Protein 3QSL (pdb70)

CATH classification: 3.40.190.10 (+1 more: 3.40.190.10)

Structure (mmCIF, N/CA/C/O backbone):
data_3QSL
#
_entry.id   3QSL
#
_cell.length_a   60.913
_cell.length_b   65.026
_cell.length_c   160.689
_cell.angle_alpha   90.00
_cell.angle_beta   90.00
_cell.angle_gamma   90.00
#
_symmetry.space_group_name_H-M   'P 21 21 21'
#
loop_
_entity.id
_entity.type
_entity.pdbx_description
1 polymer 'Putative exported protein'
2 non-polymer 'CITRIC ACID'
3 water water
#
loop_
_atom_site.group_PDB
_atom_site.id
_atom_site.type_symbol
_atom_site.label_atom_id
_atom_site.label_alt_id
_atom_site.label_comp_id
_atom_site.label_asym_id
_atom_site.label_entity_id
_atom_site.label_seq_id
_atom_site.pdbx_PDB_ins_code
_atom_site.Cartn_x
_atom_site.Cartn_y
_atom_site.Cartn_z
_atom_site.occupancy
_atom_site.B_iso_or_equiv
_atom_site.auth_seq_id
_atom_site.auth_comp_id
_atom_site.auth_asym_id
_atom_site.auth_atom_id
_atom_site.pdbx_PDB_model_num
ATOM 1 N N . GLN A 1 28 ? 54.928 5.813 21.461 1.00 63.62 28 GLN A N 1
ATOM 2 C CA . GLN A 1 28 ? 53.575 6.237 20.955 1.00 63.36 28 GLN A CA 1
ATOM 3 C C . GLN A 1 28 ? 53.440 6.000 19.446 1.00 61.03 28 GLN A C 1
ATOM 4 O O . GLN A 1 28 ? 53.994 6.764 18.616 1.00 62.40 28 GLN A O 1
ATOM 10 N N . LYS A 1 29 ? 52.717 4.937 19.093 1.00 89.85 29 LYS A N 1
ATOM 11 C CA . LYS A 1 29 ? 52.542 4.556 17.703 1.00 86.02 29 LYS A CA 1
ATOM 12 C C . LYS A 1 29 ? 51.361 5.300 17.110 1.00 80.40 29 LYS A C 1
ATOM 13 O O . LYS A 1 29 ? 50.479 5.780 17.831 1.00 79.16 29 LYS A O 1
ATOM 19 N N . LEU A 1 30 ? 51.357 5.404 15.790 1.00 75.83 30 LEU A N 1
ATOM 20 C CA . LEU A 1 30 ? 50.342 6.169 15.095 1.00 70.67 30 LEU A CA 1
ATOM 21 C C . LEU A 1 30 ? 49.086 5.355 14.935 1.00 70.19 30 LEU A C 1
ATOM 22 O O . LEU A 1 30 ? 49.128 4.278 14.393 1.00 71.88 30 LEU A O 1
ATOM 27 N N . GLU A 1 31 ? 47.956 5.887 15.374 1.00 67.85 31 GLU A N 1
ATOM 28 C CA . GLU A 1 31 ? 46.693 5.127 15.306 1.00 68.35 31 GLU A CA 1
ATOM 29 C C . GLU A 1 31 ? 46.302 4.895 13.835 1.00 67.53 31 GLU A C 1
ATOM 30 O O . GLU A 1 31 ? 45.848 3.811 13.440 1.00 69.82 31 GLU A O 1
ATOM 36 N N . LYS A 1 32 ? 46.519 5.937 13.050 1.00 64.44 32 LYS A N 1
ATOM 37 C CA . LYS A 1 32 ? 46.186 5.998 11.647 1.00 63.48 32 LYS A CA 1
ATOM 38 C C . LYS A 1 32 ? 47.409 6.552 10.896 1.00 61.51 32 LYS A C 1
ATOM 39 O O . LYS A 1 32 ? 47.662 7.761 10.933 1.00 59.75 32 LYS A O 1
ATOM 45 N N . ALA A 1 33 ? 48.185 5.675 10.264 1.00 61.67 33 ALA A N 1
ATOM 46 C CA . ALA A 1 33 ? 49.305 6.124 9.420 1.00 60.13 33 ALA A CA 1
ATOM 47 C C . ALA A 1 33 ? 48.842 6.796 8.102 1.00 57.40 33 ALA A C 1
ATOM 48 O O . ALA A 1 33 ? 49.464 7.752 7.657 1.00 56.18 33 ALA A O 1
ATOM 50 N N . LYS A 1 34 ? 47.783 6.282 7.474 1.00 56.29 34 LYS A N 1
ATOM 51 C CA . LYS A 1 34 ? 47.299 6.815 6.194 1.00 54.05 34 LYS A CA 1
ATOM 52 C C . LYS A 1 34 ? 46.288 7.920 6.503 1.00 50.01 34 LYS A C 1
ATOM 53 O O . LYS A 1 34 ? 45.212 7.646 7.035 1.00 50.80 34 LYS A O 1
ATOM 59 N N . VAL A 1 35 ? 46.653 9.145 6.199 1.00 45.24 35 VAL A N 1
ATOM 60 C CA . VAL A 1 35 ? 45.778 10.286 6.375 1.00 42.11 35 VAL A CA 1
ATOM 61 C C . VAL A 1 35 ? 45.501 10.959 5.042 1.00 41.71 35 VAL A C 1
ATOM 62 O O . VAL A 1 35 ? 46.413 11.178 4.225 1.00 41.69 35 VAL A O 1
ATOM 66 N N . GLN A 1 36 ? 44.245 11.337 4.848 1.00 40.45 36 GLN A N 1
ATOM 67 C CA . GLN A 1 36 ? 43.844 12.069 3.690 1.00 39.88 36 GLN A CA 1
ATOM 68 C C . GLN A 1 36 ? 43.449 13.508 4.103 1.00 37.11 36 GLN A C 1
ATOM 69 O O . GLN A 1 36 ? 42.532 13.724 4.910 1.00 36.66 36 GLN A O 1
ATOM 75 N N . ILE A 1 37 ? 44.181 14.472 3.554 1.00 34.99 37 ILE A N 1
ATOM 76 C CA . ILE A 1 37 ? 43.933 15.887 3.727 1.00 32.95 37 ILE A CA 1
ATOM 77 C C . ILE A 1 37 ? 43.225 16.506 2.495 1.00 32.49 37 ILE A C 1
ATOM 78 O O . ILE A 1 37 ? 43.579 16.211 1.341 1.00 33.01 37 ILE A O 1
ATOM 83 N N . ALA A 1 38 ? 42.248 17.376 2.762 1.00 31.82 38 ALA A N 1
ATOM 84 C CA . ALA A 1 38 ? 41.523 18.119 1.756 1.00 31.68 38 ALA A CA 1
ATOM 85 C C . ALA A 1 38 ? 41.861 19.612 1.917 1.00 31.10 38 ALA A C 1
ATOM 86 O O . ALA A 1 38 ? 41.752 20.167 2.998 1.00 30.48 38 ALA A O 1
ATOM 88 N N . VAL A 1 39 ? 42.270 20.257 0.838 1.00 31.19 39 VAL A N 1
ATOM 89 C CA . VAL A 1 39 ? 42.619 21.666 0.904 1.00 30.99 39 VAL A CA 1
ATOM 90 C C . VAL A 1 39 ? 41.872 22.396 -0.193 1.00 31.64 39 VAL A C 1
ATOM 91 O O . VAL A 1 39 ? 41.741 21.937 -1.320 1.00 33.28 39 VAL A O 1
ATOM 95 N N . GLY A 1 40 ? 41.362 23.547 0.137 1.00 33.04 40 GLY A N 1
ATOM 96 C CA . GLY A 1 40 ? 40.669 24.359 -0.874 1.00 34.07 40 GLY A CA 1
ATOM 97 C C . GLY A 1 40 ? 41.606 25.417 -1.415 1.00 34.41 40 GLY A C 1
ATOM 98 O O . GLY A 1 40 ? 41.487 26.591 -1.015 1.00 34.83 40 GLY A O 1
ATOM 99 N N . GLY A 1 41 ? 42.571 25.034 -2.277 1.00 34.12 41 GLY A N 1
ATOM 100 C CA . GLY A 1 41 ? 43.494 26.031 -2.833 1.00 33.41 41 GLY A CA 1
ATOM 101 C C . GLY A 1 41 ? 44.945 25.750 -2.589 1.00 33.34 41 GLY A C 1
ATOM 102 O O . GLY A 1 41 ? 45.740 26.650 -2.293 1.00 32.95 41 GLY A O 1
ATOM 103 N N . LYS A 1 42 ? 45.337 24.515 -2.808 1.00 33.32 42 LYS A N 1
ATOM 104 C CA . LYS A 1 42 ? 46.701 24.086 -2.487 1.00 32.58 42 LYS A CA 1
ATOM 105 C C . LYS A 1 42 ? 47.823 24.993 -3.032 1.00 32.47 42 LYS A C 1
ATOM 106 O O . LYS A 1 42 ? 48.812 25.155 -2.361 1.00 31.95 42 LYS A O 1
ATOM 112 N N . PRO A 1 43 ? 47.674 25.543 -4.260 1.00 33.05 43 PRO A N 1
ATOM 113 C CA . PRO A 1 43 ? 48.759 26.411 -4.823 1.00 32.99 43 PRO A CA 1
ATOM 114 C C . PRO A 1 43 ? 48.934 27.750 -4.184 1.00 33.62 43 PRO A C 1
ATOM 115 O O . PRO A 1 43 ? 49.976 28.393 -4.429 1.00 35.29 43 PRO A O 1
ATOM 119 N N . LEU A 1 44 ? 47.956 28.208 -3.397 1.00 33.29 44 LEU A N 1
ATOM 120 C CA . LEU A 1 44 ? 48.052 29.538 -2.803 1.00 33.24 44 LEU A CA 1
ATOM 121 C C . LEU A 1 44 ? 49.035 29.647 -1.658 1.00 33.19 44 LEU A C 1
ATOM 122 O O . LEU A 1 44 ? 49.268 28.656 -0.912 1.00 32.73 44 LEU A O 1
ATOM 127 N N . ILE A 1 45 ? 49.606 30.852 -1.498 1.00 33.73 45 ILE A N 1
ATOM 128 C CA . ILE A 1 45 ? 50.613 31.050 -0.470 1.00 34.03 45 ILE A CA 1
ATOM 129 C C . ILE A 1 45 ? 50.009 30.828 0.899 1.00 32.97 45 ILE A C 1
ATOM 130 O O . ILE A 1 45 ? 50.694 30.392 1.822 1.00 32.63 45 ILE A O 1
ATOM 135 N N . TYR A 1 46 ? 48.710 31.063 0.998 1.00 32.21 46 TYR A N 1
ATOM 136 C CA . TYR A 1 46 ? 47.912 30.727 2.181 1.00 31.72 46 TYR A CA 1
ATOM 137 C C . TYR A 1 46 ? 48.172 29.309 2.751 1.00 30.96 46 TYR A C 1
ATOM 138 O O . TYR A 1 46 ? 48.168 29.126 3.964 1.00 31.44 46 TYR A O 1
ATOM 147 N N . TYR A 1 47 ? 48.440 28.349 1.879 1.00 30.36 47 TYR A N 1
ATOM 148 C CA . TYR A 1 47 ? 48.722 26.995 2.278 1.00 29.51 47 TYR A CA 1
ATOM 149 C C . TYR A 1 47 ? 50.149 26.534 2.046 1.00 29.87 47 TYR A C 1
ATOM 150 O O . TYR A 1 47 ? 50.411 25.320 1.969 1.00 32.60 47 TYR A O 1
ATOM 159 N N . LEU A 1 48 ? 51.093 27.464 1.965 1.00 29.88 48 LEU A N 1
ATOM 160 C CA . LEU A 1 48 ? 52.469 27.119 1.690 1.00 30.38 48 LEU A CA 1
ATOM 161 C C . LEU A 1 48 ? 52.979 26.096 2.685 1.00 30.47 48 LEU A C 1
ATOM 162 O O . LEU A 1 48 ? 53.587 25.123 2.271 1.00 31.03 48 LEU A O 1
ATOM 167 N N . PRO A 1 49 ? 52.702 26.280 3.985 1.00 30.81 49 PRO A N 1
ATOM 168 C CA . PRO A 1 49 ? 53.200 25.271 4.940 1.00 31.21 49 PRO A CA 1
ATOM 169 C C . PRO A 1 49 ? 52.820 23.822 4.607 1.00 31.00 49 PRO A C 1
ATOM 170 O O . PRO A 1 49 ? 53.644 22.910 4.721 1.00 30.06 49 PRO A O 1
ATOM 174 N N . LEU A 1 50 ? 51.596 23.630 4.130 1.00 30.96 50 LEU A N 1
ATOM 175 C CA . LEU A 1 50 ? 51.130 22.301 3.735 1.00 31.14 50 LEU A CA 1
ATOM 176 C C . LEU A 1 50 ? 51.982 21.637 2.639 1.00 31.11 50 LEU A C 1
ATOM 177 O O . LEU A 1 50 ? 52.357 20.445 2.733 1.00 31.16 50 LEU A O 1
ATOM 182 N N . THR A 1 51 ? 52.265 22.406 1.601 1.00 31.72 51 THR A N 1
ATOM 183 C CA . THR A 1 51 ? 53.088 21.983 0.468 1.00 32.70 51 THR A CA 1
ATOM 184 C C . THR A 1 51 ? 54.539 21.806 0.894 1.00 33.27 51 THR A C 1
ATOM 185 O O . THR A 1 51 ? 55.152 20.790 0.533 1.00 32.90 51 THR A O 1
ATOM 189 N N . ILE A 1 52 ? 55.077 22.761 1.667 1.00 32.58 52 ILE A N 1
ATOM 190 C CA . ILE A 1 52 ? 56.419 22.613 2.184 1.00 33.53 52 ILE A CA 1
ATOM 191 C C . ILE A 1 52 ? 56.544 21.365 3.028 1.00 34.59 52 ILE A C 1
ATOM 192 O O . ILE A 1 52 ? 57.526 20.621 2.858 1.00 36.47 52 ILE A O 1
ATOM 197 N N . ALA A 1 53 ? 55.554 21.085 3.893 1.00 34.44 53 ALA A N 1
ATOM 198 C CA . ALA A 1 53 ? 55.593 19.833 4.673 1.00 35.44 53 ALA A CA 1
ATOM 199 C C . ALA A 1 53 ? 55.621 18.588 3.771 1.00 36.66 53 ALA A C 1
ATOM 200 O O . ALA A 1 53 ? 56.318 17.576 4.082 1.00 39.38 53 ALA A O 1
ATOM 202 N N . GLU A 1 54 ? 54.855 18.609 2.682 1.00 35.66 54 GLU A N 1
ATOM 203 C CA . GLU A 1 54 ? 54.865 17.471 1.764 1.00 37.58 54 GLU A CA 1
ATOM 204 C C . GLU A 1 54 ? 56.192 17.333 1.009 1.00 38.42 54 GLU A C 1
ATOM 205 O O . GLU A 1 54 ? 56.797 16.258 1.053 1.00 39.80 54 GLU A O 1
ATOM 211 N N . VAL A 1 55 ? 56.666 18.406 0.356 1.00 37.05 55 VAL A N 1
ATOM 212 C CA . VAL A 1 55 ? 57.841 18.274 -0.521 1.00 38.23 55 VAL A CA 1
ATOM 213 C C . VAL A 1 55 ? 59.164 18.068 0.225 1.00 39.23 55 VAL A C 1
ATOM 214 O O . VAL A 1 55 ? 60.077 17.429 -0.303 1.00 40.11 55 VAL A O 1
ATOM 218 N N . LYS A 1 56 ? 59.250 18.562 1.457 1.00 38.36 56 LYS A N 1
ATOM 219 C CA . LYS A 1 56 ? 60.410 18.332 2.289 1.00 40.56 56 LYS A CA 1
ATOM 220 C C . LYS A 1 56 ? 60.398 17.015 3.031 1.00 41.19 56 LYS A C 1
ATOM 221 O O . LYS A 1 56 ? 61.357 16.718 3.687 1.00 42.74 56 LYS A O 1
ATOM 227 N N . GLY A 1 57 ? 59.330 16.235 2.905 1.00 41.07 57 GLY A N 1
ATOM 228 C CA . GLY A 1 57 ? 59.208 14.922 3.552 1.00 42.15 57 GLY A CA 1
ATOM 229 C C . GLY A 1 57 ? 58.939 14.959 5.052 1.00 41.39 57 GLY A C 1
ATOM 230 O O . GLY A 1 57 ? 59.185 13.951 5.761 1.00 43.26 57 GLY A O 1
ATOM 231 N N . PHE A 1 58 ? 58.460 16.097 5.547 1.00 38.30 58 PHE A N 1
ATOM 232 C CA . PHE A 1 58 ? 58.168 16.246 6.972 1.00 37.37 58 PHE A CA 1
ATOM 233 C C . PHE A 1 58 ? 57.061 15.334 7.491 1.00 37.06 58 PHE A C 1
ATOM 234 O O . PHE A 1 58 ? 57.148 14.882 8.646 1.00 38.40 58 PHE A O 1
ATOM 242 N N . PHE A 1 59 ? 56.052 15.034 6.667 1.00 35.46 59 PHE A N 1
ATOM 243 C CA . PHE A 1 59 ? 55.056 13.999 7.035 1.00 35.59 59 PHE A CA 1
ATOM 244 C C . PHE A 1 59 ? 55.672 12.599 7.042 1.00 38.94 59 PHE A C 1
ATOM 245 O O . PHE A 1 59 ? 55.355 11.807 7.916 1.00 39.85 59 PHE A O 1
ATOM 253 N N . LYS A 1 60 ? 56.494 12.291 6.042 1.00 39.54 60 LYS A N 1
ATOM 254 C CA . LYS A 1 60 ? 57.135 10.987 5.961 1.00 44.21 60 LYS A CA 1
ATOM 255 C C . LYS A 1 60 ? 58.056 10.798 7.157 1.00 45.34 60 LYS A C 1
ATOM 256 O O . LYS A 1 60 ? 58.031 9.760 7.760 1.00 48.83 60 LYS A O 1
ATOM 262 N N . ASP A 1 61 ? 58.833 11.803 7.521 1.00 45.58 61 ASP A N 1
ATOM 263 C CA . ASP A 1 61 ? 59.604 11.770 8.764 1.00 47.44 61 ASP A CA 1
ATOM 264 C C . ASP A 1 61 ? 58.789 11.359 9.998 1.00 47.15 61 ASP A C 1
ATOM 265 O O . ASP A 1 61 ? 59.336 10.743 10.905 1.00 48.53 61 ASP A O 1
ATOM 270 N N . GLU A 1 62 ? 57.501 11.683 10.058 1.00 44.22 62 GLU A N 1
ATOM 271 C CA . GLU A 1 62 ? 56.695 11.286 11.228 1.00 45.08 62 GLU A CA 1
ATOM 272 C C . GLU A 1 62 ? 56.046 9.907 11.033 1.00 46.85 62 GLU A C 1
ATOM 273 O O . GLU A 1 62 ? 55.244 9.465 11.879 1.00 47.94 62 GLU A O 1
ATOM 279 N N . GLY A 1 63 ? 56.375 9.241 9.924 1.00 48.18 63 GLY A N 1
ATOM 280 C CA . GLY A 1 63 ? 55.819 7.927 9.613 1.00 50.07 63 GLY A CA 1
ATOM 281 C C . GLY A 1 63 ? 54.411 8.021 9.062 1.00 49.22 63 GLY A C 1
ATOM 282 O O . GLY A 1 63 ? 53.670 7.039 9.040 1.00 50.40 63 GLY A O 1
ATOM 283 N N . LEU A 1 64 ? 54.024 9.210 8.629 1.00 46.55 64 LEU A N 1
ATOM 284 C CA . LEU A 1 64 ? 52.744 9.372 7.966 1.00 46.57 64 LEU A CA 1
ATOM 285 C C . LEU A 1 64 ? 52.829 9.082 6.474 1.00 47.23 64 LEU A C 1
ATOM 286 O O . LEU A 1 64 ? 53.851 9.339 5.854 1.00 47.93 64 LEU A O 1
ATOM 291 N N . ASP A 1 65 ? 51.707 8.589 5.931 1.00 47.92 65 ASP A N 1
ATOM 292 C CA . ASP A 1 65 ? 51.429 8.465 4.490 1.00 48.07 65 ASP A CA 1
ATOM 293 C C . ASP A 1 65 ? 50.259 9.421 4.222 1.00 45.69 65 ASP A C 1
ATOM 294 O O . ASP A 1 65 ? 49.087 9.071 4.351 1.00 44.82 65 ASP A O 1
ATOM 299 N N . VAL A 1 66 ? 50.589 10.668 3.910 1.00 43.53 66 VAL A N 1
ATOM 300 C CA . VAL A 1 66 ? 49.585 11.698 3.726 1.00 41.60 66 VAL A CA 1
ATOM 301 C C . VAL A 1 66 ? 49.232 11.879 2.251 1.00 41.56 66 VAL A C 1
ATOM 302 O O . VAL A 1 66 ? 50.130 12.099 1.438 1.00 42.02 66 VAL A O 1
ATOM 306 N N . SER A 1 67 ? 47.950 11.793 1.905 1.00 40.60 67 SER A N 1
ATOM 307 C CA . SER A 1 67 ? 47.455 12.204 0.581 1.00 40.48 67 SER A CA 1
ATOM 308 C C . SER A 1 67 ? 46.768 13.551 0.703 1.00 38.11 67 SER A C 1
ATOM 309 O O . SER A 1 67 ? 46.063 13.802 1.662 1.00 37.50 67 SER A O 1
ATOM 312 N N . ILE A 1 68 ? 46.960 14.410 -0.285 1.00 36.10 68 ILE A N 1
ATOM 313 C CA . ILE A 1 68 ? 46.363 15.692 -0.284 1.00 34.86 68 ILE A CA 1
ATOM 314 C C . ILE A 1 68 ? 45.504 15.742 -1.533 1.00 34.87 68 ILE A C 1
ATOM 315 O O . ILE A 1 68 ? 46.000 15.509 -2.636 1.00 34.43 68 ILE A O 1
ATOM 320 N N . ALA A 1 69 ? 44.232 16.066 -1.356 1.00 33.95 69 ALA A N 1
ATOM 321 C CA . ALA A 1 69 ? 43.292 16.257 -2.464 1.00 35.40 69 ALA A CA 1
ATOM 322 C C . ALA A 1 69 ? 42.998 17.748 -2.500 1.00 33.83 69 ALA A C 1
ATOM 323 O O . ALA A 1 69 ? 42.705 18.308 -1.462 1.00 33.79 69 ALA A O 1
ATOM 325 N N . ASP A 1 70 ? 43.099 18.384 -3.665 1.00 35.02 70 ASP A N 1
ATOM 326 C CA . ASP A 1 70 ? 42.868 19.835 -3.794 1.00 34.75 70 ASP A CA 1
ATOM 327 C C . ASP A 1 70 ? 41.453 20.066 -4.308 1.00 36.11 70 ASP A C 1
ATOM 328 O O . ASP A 1 70 ? 40.926 19.251 -5.024 1.00 38.13 70 ASP A O 1
ATOM 333 N N . PHE A 1 71 ? 40.883 21.203 -3.955 1.00 36.34 71 PHE A N 1
ATOM 334 C CA . PHE A 1 71 ? 39.527 21.603 -4.319 1.00 37.20 71 PHE A CA 1
ATOM 335 C C . PHE A 1 71 ? 39.548 23.082 -4.638 1.00 37.33 71 PHE A C 1
ATOM 336 O O . PHE A 1 71 ? 40.511 23.757 -4.330 1.00 36.46 71 PHE A O 1
ATOM 344 N N . ALA A 1 72 ? 38.489 23.575 -5.268 1.00 39.14 72 ALA A N 1
ATOM 345 C CA . ALA A 1 72 ? 38.448 24.938 -5.770 1.00 38.94 72 ALA A CA 1
ATOM 346 C C . ALA A 1 72 ? 38.478 25.957 -4.646 1.00 37.79 72 ALA A C 1
ATOM 347 O O . ALA A 1 72 ? 39.016 27.043 -4.804 1.00 38.69 72 ALA A O 1
ATOM 349 N N . GLY A 1 73 ? 37.921 25.607 -3.505 1.00 36.92 73 GLY A N 1
ATOM 350 C CA . GLY A 1 73 ? 37.959 26.479 -2.335 1.00 35.03 73 GLY A CA 1
ATOM 351 C C . GLY A 1 73 ? 37.683 25.695 -1.087 1.00 33.29 73 GLY A C 1
ATOM 352 O O . GLY A 1 73 ? 37.292 24.522 -1.147 1.00 33.41 73 GLY A O 1
ATOM 353 N N . GLY A 1 74 ? 37.857 26.347 0.051 1.00 32.51 74 GLY A N 1
ATOM 354 C CA . GLY A 1 74 ? 37.740 25.700 1.349 1.00 31.64 74 GLY A CA 1
ATOM 355 C C . GLY A 1 74 ? 36.391 25.076 1.691 1.00 33.58 74 GLY A C 1
ATOM 356 O O . GLY A 1 74 ? 36.352 24.046 2.380 1.00 31.53 74 GLY A O 1
ATOM 357 N N . SER A 1 75 ? 35.291 25.666 1.202 1.00 35.02 75 SER A N 1
ATOM 358 C CA . SER A 1 75 ? 33.957 25.050 1.374 1.00 37.06 75 SER A CA 1
ATOM 359 C C . SER A 1 75 ? 33.880 23.670 0.734 1.00 38.11 75 SER A C 1
ATOM 360 O O . SER A 1 75 ? 33.255 22.762 1.281 1.00 39.98 75 SER A O 1
ATOM 363 N N . LYS A 1 76 ? 34.547 23.472 -0.398 1.00 38.27 76 LYS A N 1
ATOM 364 C CA . LYS A 1 76 ? 34.520 22.150 -1.039 1.00 39.50 76 LYS A CA 1
ATOM 365 C C . LYS A 1 76 ? 35.412 21.164 -0.300 1.00 36.56 76 LYS A C 1
ATOM 366 O O . LYS A 1 76 ? 35.088 19.996 -0.186 1.00 37.74 76 LYS A O 1
ATOM 372 N N . ALA A 1 77 ? 36.538 21.647 0.184 1.00 33.92 77 ALA A N 1
ATOM 373 C CA . ALA A 1 77 ? 37.493 20.846 0.924 1.00 32.08 77 ALA A CA 1
ATOM 374 C C . ALA A 1 77 ? 36.870 20.400 2.256 1.00 32.16 77 ALA A C 1
ATOM 375 O O . ALA A 1 77 ? 36.951 19.199 2.634 1.00 31.95 77 ALA A O 1
ATOM 377 N N . LEU A 1 78 ? 36.125 21.293 2.908 1.00 31.48 78 LEU A N 1
ATOM 378 C CA . LEU A 1 78 ? 35.383 20.903 4.104 1.00 32.12 78 LEU A CA 1
ATOM 379 C C . LEU A 1 78 ? 34.338 19.836 3.764 1.00 33.21 78 LEU A C 1
ATOM 380 O O . LEU A 1 78 ? 34.220 18.853 4.468 1.00 34.04 78 LEU A O 1
ATOM 385 N N . GLN A 1 79 ? 33.607 19.989 2.669 1.00 34.78 79 GLN A N 1
ATOM 386 C CA . GLN A 1 79 ? 32.592 18.966 2.300 1.00 35.84 79 GLN A CA 1
ATOM 387 C C . GLN A 1 79 ? 33.200 17.586 1.998 1.00 36.12 79 GLN A C 1
ATOM 388 O O . GLN A 1 79 ? 32.535 16.535 2.179 1.00 37.72 79 GLN A O 1
ATOM 394 N N . ALA A 1 80 ? 34.449 17.561 1.550 1.00 34.22 80 ALA A N 1
ATOM 395 C CA . ALA A 1 80 ? 35.166 16.284 1.356 1.00 35.14 80 ALA A CA 1
ATOM 396 C C . ALA A 1 80 ? 35.316 15.534 2.678 1.00 35.02 80 ALA A C 1
ATOM 397 O O . ALA A 1 80 ? 35.060 14.325 2.714 1.00 36.50 80 ALA A O 1
ATOM 399 N N . VAL A 1 81 ? 35.646 16.234 3.757 1.00 33.85 81 VAL A N 1
ATOM 400 C CA . VAL A 1 81 ? 35.696 15.612 5.095 1.00 34.56 81 VAL A CA 1
ATOM 401 C C . VAL A 1 81 ? 34.330 15.205 5.641 1.00 37.39 81 VAL A C 1
ATOM 402 O O . VAL A 1 81 ? 34.157 14.084 6.097 1.00 37.50 81 VAL A O 1
ATOM 406 N N . VAL A 1 82 ? 33.367 16.122 5.593 1.00 38.03 82 VAL A N 1
ATOM 407 C CA . VAL A 1 82 ? 31.975 15.806 5.958 1.00 39.06 82 VAL A CA 1
ATOM 408 C C . VAL A 1 82 ? 31.471 14.616 5.176 1.00 41.02 82 VAL A C 1
ATOM 409 O O . VAL A 1 82 ? 30.841 13.741 5.704 1.00 43.89 82 VAL A O 1
ATOM 413 N N . GLY A 1 83 ? 31.735 14.597 3.890 1.00 42.20 83 GLY A N 1
ATOM 414 C CA . GLY A 1 83 ? 31.351 13.490 3.056 1.00 44.05 83 GLY A CA 1
ATOM 415 C C . GLY A 1 83 ? 32.118 12.190 3.267 1.00 45.06 83 GLY A C 1
ATOM 416 O O . GLY A 1 83 ? 31.750 11.142 2.701 1.00 45.27 83 GLY A O 1
ATOM 417 N N . GLY A 1 84 ? 33.175 12.231 4.071 1.00 43.13 84 GLY A N 1
ATOM 418 C CA . GLY A 1 84 ? 33.931 11.017 4.403 1.00 44.84 84 GLY A CA 1
ATOM 419 C C . GLY A 1 84 ? 35.058 10.672 3.429 1.00 45.13 84 GLY A C 1
ATOM 420 O O . GLY A 1 84 ? 35.690 9.652 3.580 1.00 45.98 84 GLY A O 1
ATOM 421 N N . SER A 1 85 ? 35.295 11.513 2.431 1.00 45.49 85 SER A N 1
ATOM 422 C CA . SER A 1 85 ? 36.337 11.272 1.442 1.00 47.33 85 SER A CA 1
ATOM 423 C C . SER A 1 85 ? 37.711 11.669 1.944 1.00 45.32 85 SER A C 1
ATOM 424 O O . SER A 1 85 ? 38.711 11.172 1.428 1.00 46.60 85 SER A O 1
ATOM 427 N N . ALA A 1 86 ? 37.771 12.588 2.906 1.00 43.23 86 ALA A N 1
ATOM 428 C CA . ALA A 1 86 ? 39.045 12.991 3.502 1.00 40.37 86 ALA A CA 1
ATOM 429 C C . ALA A 1 86 ? 38.881 13.007 5.030 1.00 39.10 86 ALA A C 1
ATOM 430 O O . ALA A 1 86 ? 37.753 13.078 5.528 1.00 38.79 86 ALA A O 1
ATOM 432 N N . ASP A 1 87 ? 39.999 12.949 5.752 1.00 36.83 87 ASP A N 1
ATOM 433 C CA . ASP A 1 87 ? 40.011 12.870 7.222 1.00 36.48 87 ASP A CA 1
ATOM 434 C C . ASP A 1 87 ? 40.177 14.211 7.930 1.00 34.60 87 ASP A C 1
ATOM 435 O O . ASP A 1 87 ? 39.568 14.431 8.968 1.00 34.47 87 ASP A O 1
ATOM 440 N N . VAL A 1 88 ? 41.014 15.068 7.371 1.00 32.34 88 VAL A N 1
ATOM 441 C CA . VAL A 1 88 ? 41.429 16.339 7.984 1.00 31.03 88 VAL A CA 1
ATOM 442 C C . VAL A 1 88 ? 41.279 17.445 6.950 1.00 30.86 88 VAL A C 1
ATOM 443 O O . VAL A 1 88 ? 41.518 17.222 5.758 1.00 30.69 88 VAL A O 1
ATOM 447 N N . VAL A 1 89 ? 40.934 18.656 7.384 1.00 31.12 89 VAL A N 1
ATOM 448 C CA . VAL A 1 89 ? 40.870 19.793 6.477 1.00 30.20 89 VAL A CA 1
ATOM 449 C C . VAL A 1 89 ? 42.074 20.738 6.670 1.00 30.17 89 VAL A C 1
ATOM 450 O O . VAL A 1 89 ? 42.424 21.065 7.819 1.00 30.17 89 VAL A O 1
ATOM 454 N N . SER A 1 90 ? 42.698 21.140 5.556 1.00 28.44 90 SER A N 1
ATOM 455 C CA . SER A 1 90 ? 43.650 22.249 5.524 1.00 27.77 90 SER A CA 1
ATOM 456 C C . SER A 1 90 ? 42.807 23.396 5.026 1.00 28.06 90 SER A C 1
ATOM 457 O O . SER A 1 90 ? 42.524 23.487 3.817 1.00 28.58 90 SER A O 1
ATOM 460 N N . GLY A 1 91 ? 42.360 24.219 5.955 1.00 27.40 91 GLY A N 1
ATOM 461 C CA . GLY A 1 91 ? 41.471 25.341 5.622 1.00 29.74 91 GLY A CA 1
ATOM 462 C C . GLY A 1 91 ? 41.435 26.387 6.730 1.00 29.90 91 GLY A C 1
ATOM 463 O O . GLY A 1 91 ? 42.154 26.247 7.755 1.00 31.40 91 GLY A O 1
ATOM 464 N N . ALA A 1 92 ? 40.574 27.388 6.521 1.00 30.85 92 ALA A N 1
ATOM 465 C CA . ALA A 1 92 ? 40.406 28.548 7.401 1.00 31.01 92 ALA A CA 1
ATOM 466 C C . ALA A 1 92 ? 39.839 28.228 8.757 1.00 31.14 92 ALA A C 1
ATOM 467 O O . ALA A 1 92 ? 38.811 27.601 8.900 1.00 33.19 92 ALA A O 1
ATOM 469 N N . PHE A 1 93 ? 40.588 28.618 9.764 1.00 31.58 93 PHE A N 1
ATOM 470 C CA . PHE A 1 93 ? 40.206 28.527 11.153 1.00 32.06 93 PHE A CA 1
ATOM 471 C C . PHE A 1 93 ? 38.756 28.930 11.449 1.00 32.08 93 PHE A C 1
ATOM 472 O O . PHE A 1 93 ? 38.077 28.272 12.241 1.00 33.72 93 PHE A O 1
ATOM 480 N N . GLU A 1 94 ? 38.217 29.941 10.791 1.00 33.75 94 GLU A N 1
ATOM 481 C CA . GLU A 1 94 ? 36.888 30.424 11.239 1.00 34.81 94 GLU A CA 1
ATOM 482 C C . GLU A 1 94 ? 35.845 29.369 11.000 1.00 34.68 94 GLU A C 1
ATOM 483 O O . GLU A 1 94 ? 34.796 29.461 11.598 1.00 33.89 94 GLU A O 1
ATOM 489 N N . HIS A 1 95 ? 36.125 28.368 10.149 1.00 35.52 95 HIS A N 1
ATOM 490 C CA . HIS A 1 95 ? 35.124 27.334 9.865 1.00 36.44 95 HIS A CA 1
ATOM 491 C C . HIS A 1 95 ? 34.794 26.504 11.112 1.00 37.15 95 HIS A C 1
ATOM 492 O O . HIS A 1 95 ? 33.692 25.911 11.195 1.00 39.11 95 HIS A O 1
ATOM 499 N N . THR A 1 96 ? 35.747 26.361 12.045 1.00 35.94 96 THR A N 1
ATOM 500 C CA . THR A 1 96 ? 35.465 25.557 13.236 1.00 35.23 96 THR A CA 1
ATOM 501 C C . THR A 1 96 ? 34.287 26.173 14.013 1.00 36.03 96 THR A C 1
ATOM 502 O O . THR A 1 96 ? 33.410 25.460 14.516 1.00 36.15 96 THR A O 1
ATOM 506 N N . LEU A 1 97 ? 34.268 27.502 14.076 1.00 35.07 97 LEU A N 1
ATOM 507 C CA . LEU A 1 97 ? 33.266 28.236 14.864 1.00 36.74 97 LEU A CA 1
ATOM 508 C C . LEU A 1 97 ? 31.947 28.215 14.158 1.00 38.85 97 LEU A C 1
ATOM 509 O O . LEU A 1 97 ? 30.901 27.950 14.769 1.00 38.78 97 LEU A O 1
ATOM 514 N N . SER A 1 98 ? 32.014 28.407 12.844 1.00 39.12 98 SER A N 1
ATOM 515 C CA . SER A 1 98 ? 30.807 28.371 12.018 1.00 40.87 98 SER A CA 1
ATOM 516 C C . SER A 1 98 ? 30.146 26.989 12.084 1.00 40.89 98 SER A C 1
ATOM 517 O O . SER A 1 98 ? 28.946 26.884 12.158 1.00 42.42 98 SER A O 1
ATOM 520 N N . LEU A 1 99 ? 30.937 25.933 12.078 1.00 39.45 99 LEU A N 1
ATOM 521 C CA . LEU A 1 99 ? 30.420 24.576 12.242 1.00 40.35 99 LEU A CA 1
ATOM 522 C C . LEU A 1 99 ? 29.791 24.341 13.611 1.00 42.00 99 LEU A C 1
ATOM 523 O O . LEU A 1 99 ? 28.763 23.686 13.742 1.00 44.16 99 LEU A O 1
ATOM 528 N N . GLN A 1 100 ? 30.449 24.819 14.663 1.00 42.12 100 GLN A N 1
ATOM 529 C CA . GLN A 1 100 ? 29.971 24.585 16.007 1.00 41.59 100 GLN A CA 1
ATOM 530 C C . GLN A 1 100 ? 28.640 25.284 16.203 1.00 43.65 100 GLN A C 1
ATOM 531 O O . GLN A 1 100 ? 27.766 24.753 16.907 1.00 43.89 100 GLN A O 1
ATOM 537 N N . ALA A 1 101 ? 28.455 26.443 15.569 1.00 43.95 101 ALA A N 1
ATOM 538 C CA . ALA A 1 101 ? 27.134 27.081 15.571 1.00 46.67 101 ALA A CA 1
ATOM 539 C C . ALA A 1 101 ? 26.040 26.129 15.044 1.00 48.63 101 ALA A C 1
ATOM 540 O O . ALA A 1 101 ? 24.899 26.185 15.506 1.00 50.35 101 ALA A O 1
ATOM 542 N N . LYS A 1 102 ? 26.379 25.264 14.093 1.00 48.40 102 LYS A N 1
ATOM 543 C CA . LYS A 1 102 ? 25.400 24.322 13.547 1.00 51.05 102 LYS A CA 1
ATOM 544 C C . LYS A 1 102 ? 25.420 23.020 14.344 1.00 52.28 102 LYS A C 1
ATOM 545 O O . LYS A 1 102 ? 24.700 22.085 14.015 1.00 54.77 102 LYS A O 1
ATOM 547 N N . GLY A 1 103 ? 26.194 22.969 15.425 1.00 51.25 103 GLY A N 1
ATOM 548 C CA . GLY A 1 103 ? 26.223 21.783 16.293 1.00 51.88 103 GLY A CA 1
ATOM 549 C C . GLY A 1 103 ? 27.264 20.735 15.922 1.00 50.67 103 GLY A C 1
ATOM 550 O O . GLY A 1 103 ? 27.240 19.606 16.429 1.00 51.70 103 GLY A O 1
ATOM 551 N N . GLN A 1 104 ? 28.167 21.089 15.022 1.00 48.34 104 GLN A N 1
ATOM 552 C CA . GLN A 1 104 ? 29.202 20.171 14.580 1.00 47.34 104 GLN A CA 1
ATOM 553 C C . GLN A 1 104 ? 30.517 20.563 15.210 1.00 44.77 104 GLN A C 1
ATOM 554 O O . GLN A 1 104 ? 30.985 21.696 15.063 1.00 42.40 104 GLN A O 1
ATOM 560 N N . PHE A 1 105 ? 31.131 19.625 15.899 1.00 43.73 105 PHE A N 1
ATOM 561 C CA . PHE A 1 105 ? 32.329 19.936 16.619 1.00 41.97 105 PHE A CA 1
ATOM 562 C C . PHE A 1 105 ? 33.576 19.538 15.845 1.00 41.08 105 PHE A C 1
ATOM 563 O O . PHE A 1 105 ? 33.828 18.362 15.608 1.00 42.37 105 PHE A O 1
ATOM 571 N N . TYR A 1 106 ? 34.339 20.553 15.437 1.00 39.64 106 TYR A N 1
ATOM 572 C CA . TYR A 1 106 ? 35.644 20.389 14.820 1.00 38.43 106 TYR A CA 1
ATOM 573 C C . TYR A 1 106 ? 36.649 21.205 15.616 1.00 37.15 106 TYR A C 1
ATOM 574 O O . TYR A 1 106 ? 36.304 22.223 16.218 1.00 36.23 106 TYR A O 1
ATOM 583 N N . ARG A 1 107 ? 37.911 20.775 15.549 1.00 36.34 107 ARG A N 1
ATOM 584 C CA . ARG A 1 107 ? 38.996 21.341 16.349 1.00 35.73 107 ARG A CA 1
ATOM 585 C C . ARG A 1 107 ? 40.208 21.744 15.482 1.00 33.38 107 ARG A C 1
ATOM 586 O O . ARG A 1 107 ? 40.763 20.899 14.822 1.00 32.69 107 ARG A O 1
ATOM 594 N N . ALA A 1 108 ? 40.649 23.005 15.515 1.00 31.78 108 ALA A N 1
ATOM 595 C CA . ALA A 1 108 ? 41.886 23.394 14.823 1.00 30.51 108 ALA A CA 1
ATOM 596 C C . ALA A 1 108 ? 43.056 23.032 15.730 1.00 32.28 108 ALA A C 1
ATOM 597 O O . ALA A 1 108 ? 43.013 23.353 16.922 1.00 32.85 108 ALA A O 1
ATOM 599 N N . PHE A 1 109 ? 44.119 22.445 15.189 1.00 31.70 109 PHE A N 1
ATOM 600 C CA . PHE A 1 109 ? 45.274 22.035 16.003 1.00 32.70 109 PHE A CA 1
ATOM 601 C C . PHE A 1 109 ? 46.687 22.328 15.491 1.00 32.06 109 PHE A C 1
ATOM 602 O O . PHE A 1 109 ? 47.626 22.108 16.213 1.00 33.85 109 PHE A O 1
ATOM 610 N N . ALA A 1 110 ? 46.839 22.911 14.304 1.00 32.43 110 ALA A N 1
ATOM 611 C CA . ALA A 1 110 ? 48.143 23.412 13.820 1.00 31.59 110 ALA A CA 1
ATOM 612 C C . ALA A 1 110 ? 47.901 24.568 12.908 1.00 31.76 110 ALA A C 1
ATOM 613 O O . ALA A 1 110 ? 47.134 24.453 11.981 1.00 33.57 110 ALA A O 1
ATOM 615 N N . LEU A 1 111 ? 48.590 25.671 13.106 1.00 31.69 111 LEU A N 1
ATOM 616 C CA . LEU A 1 111 ? 48.350 26.871 12.310 1.00 31.76 111 LEU A CA 1
ATOM 617 C C . LEU A 1 111 ? 49.335 26.996 11.137 1.00 31.86 111 LEU A C 1
ATOM 618 O O . LEU A 1 111 ? 50.547 26.706 11.275 1.00 32.30 111 LEU A O 1
ATOM 623 N N . GLN A 1 112 ? 48.806 27.392 9.988 1.00 29.97 112 GLN A N 1
ATOM 624 C CA . GLN A 1 112 ? 49.623 27.693 8.831 1.00 30.03 112 GLN A CA 1
ATOM 625 C C . GLN A 1 112 ? 49.673 29.171 8.680 1.00 30.53 112 GLN A C 1
ATOM 626 O O . GLN A 1 112 ? 50.704 29.690 8.403 1.00 30.94 112 GLN A O 1
ATOM 632 N N . GLY A 1 113 ? 48.546 29.865 8.887 1.00 30.03 113 GLY A N 1
ATOM 633 C CA . GLY A 1 113 ? 48.501 31.329 8.652 1.00 31.39 113 GLY A CA 1
ATOM 634 C C . GLY A 1 113 ? 47.943 32.050 9.862 1.00 30.82 113 GLY A C 1
ATOM 635 O O . GLY A 1 113 ? 46.990 31.551 10.485 1.00 29.11 113 GLY A O 1
ATOM 636 N N . ARG A 1 114 ? 48.604 33.135 10.261 1.00 30.77 114 ARG A N 1
ATOM 637 C CA . ARG A 1 114 ? 48.177 33.946 11.404 1.00 31.86 114 ARG A CA 1
ATOM 638 C C . ARG A 1 114 ? 47.504 35.232 11.004 1.00 32.49 114 ARG A C 1
ATOM 639 O O . ARG A 1 114 ? 47.169 36.006 11.878 1.00 32.51 114 ARG A O 1
ATOM 647 N N . ALA A 1 115 ? 47.346 35.467 9.703 1.00 32.09 115 ALA A N 1
ATOM 648 C CA . ALA A 1 115 ? 46.505 36.524 9.210 1.00 33.51 115 ALA A CA 1
ATOM 649 C C . ALA A 1 115 ? 45.820 35.988 7.964 1.00 33.58 115 ALA A C 1
ATOM 650 O O . ALA A 1 115 ? 46.335 35.062 7.327 1.00 34.41 115 ALA A O 1
ATOM 652 N N . PRO A 1 116 ? 44.659 36.554 7.582 1.00 33.78 116 PRO A N 1
ATOM 653 C CA . PRO A 1 116 ? 44.022 35.890 6.444 1.00 33.93 116 PRO A CA 1
ATOM 654 C C . PRO A 1 116 ? 44.713 35.981 5.119 1.00 34.29 116 PRO A C 1
ATOM 655 O O . PRO A 1 116 ? 44.548 35.096 4.312 1.00 33.56 116 PRO A O 1
ATOM 667 N N . ILE A 1 118 ? 44.030 37.664 2.666 1.00 36.79 118 ILE A N 1
ATOM 668 C CA . ILE A 1 118 ? 43.016 37.757 1.642 1.00 36.60 118 ILE A CA 1
ATOM 669 C C . ILE A 1 118 ? 42.915 39.175 1.162 1.00 38.52 118 ILE A C 1
ATOM 670 O O . ILE A 1 118 ? 42.872 40.145 1.967 1.00 38.94 118 ILE A O 1
ATOM 675 N N . GLY A 1 11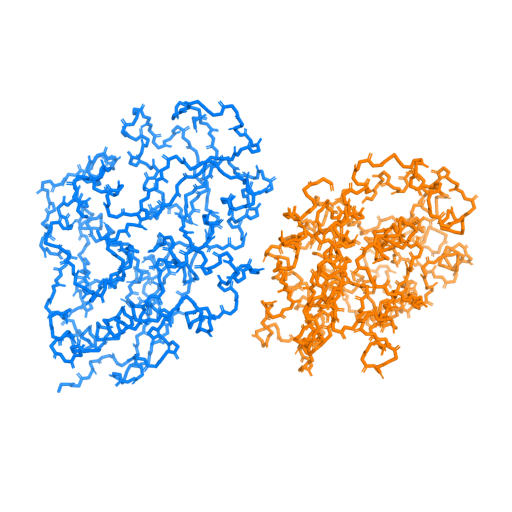9 ? 42.884 39.289 -0.162 1.00 39.01 119 GLY A N 1
ATOM 676 C CA . GLY A 1 119 ? 42.711 40.585 -0.862 1.00 39.53 119 GLY A CA 1
ATOM 677 C C . GLY A 1 119 ? 41.387 40.631 -1.603 1.00 39.73 119 GLY A C 1
ATOM 678 O O . GLY A 1 119 ? 40.953 39.638 -2.178 1.00 38.65 119 GLY A O 1
ATOM 679 N N . VAL A 1 120 ? 40.700 41.762 -1.544 1.00 40.78 120 VAL A N 1
ATOM 680 C CA . VAL A 1 120 ? 39.545 41.952 -2.393 1.00 41.73 120 VAL A CA 1
ATOM 681 C C . VAL A 1 120 ? 39.861 43.086 -3.322 1.00 44.17 120 VAL A C 1
ATOM 682 O O . VAL A 1 120 ? 40.284 44.137 -2.895 1.00 43.87 120 VAL A O 1
ATOM 686 N N . GLY A 1 121 ? 39.710 42.828 -4.610 1.00 45.59 121 GLY A N 1
ATOM 687 C CA . GLY A 1 121 ? 40.066 43.782 -5.651 1.00 48.23 121 GLY A CA 1
ATOM 688 C C . GLY A 1 121 ? 38.876 44.038 -6.559 1.00 50.33 121 GLY A C 1
ATOM 689 O O . GLY A 1 121 ? 38.152 43.113 -6.900 1.00 50.69 121 GLY A O 1
ATOM 690 N N . VAL A 1 122 ? 38.658 45.290 -6.940 1.00 52.81 122 VAL A N 1
ATOM 691 C CA . VAL A 1 122 ? 37.649 45.606 -7.949 1.00 54.79 122 VAL A CA 1
ATOM 692 C C . VAL A 1 122 ? 38.333 45.729 -9.318 1.00 55.56 122 VAL A C 1
ATOM 693 O O . VAL A 1 122 ? 39.448 46.254 -9.428 1.00 55.77 122 VAL A O 1
ATOM 697 N N . SER A 1 123 ? 37.654 45.215 -10.343 1.00 56.20 123 SER A N 1
ATOM 698 C CA . SER A 1 123 ? 38.123 45.264 -11.724 1.00 57.39 123 SER A CA 1
ATOM 699 C C . SER A 1 123 ? 38.231 46.712 -12.194 1.00 60.84 123 SER A C 1
ATOM 700 O O . SER A 1 123 ? 37.235 47.402 -12.251 1.00 62.64 123 SER A O 1
ATOM 703 N N . LYS A 1 124 ? 39.434 47.151 -12.538 1.00 62.11 124 LYS A N 1
ATOM 704 C CA . LYS A 1 124 ? 39.611 48.484 -13.113 1.00 66.36 124 LYS A CA 1
ATOM 705 C C . LYS A 1 124 ? 39.006 48.539 -14.517 1.00 69.15 124 LYS A C 1
ATOM 706 O O . LYS A 1 124 ? 38.470 49.562 -14.941 1.00 72.27 124 LYS A O 1
ATOM 712 N N . LYS A 1 125 ? 39.083 47.419 -15.224 1.00 68.93 125 LYS A N 1
ATOM 713 C CA . LYS A 1 125 ? 38.426 47.265 -16.515 1.00 71.46 125 LYS A CA 1
ATOM 714 C C . LYS A 1 125 ? 36.906 47.504 -16.410 1.00 73.35 125 LYS A C 1
ATOM 715 O O . LYS A 1 125 ? 36.395 48.378 -17.077 1.00 76.14 125 LYS A O 1
ATOM 721 N N . ASN A 1 126 ? 36.192 46.751 -15.572 1.00 72.37 126 ASN A N 1
ATOM 722 C CA . ASN A 1 126 ? 34.705 46.866 -15.507 1.00 74.37 126 ASN A CA 1
ATOM 723 C C . ASN A 1 126 ? 34.145 47.909 -14.531 1.00 76.13 126 ASN A C 1
ATOM 724 O O . ASN A 1 126 ? 33.008 48.318 -14.664 1.00 79.42 126 ASN A O 1
ATOM 729 N N . LEU A 1 127 ? 34.909 48.309 -13.524 1.00 75.19 127 LEU A N 1
ATOM 730 C CA . LEU A 1 127 ? 34.450 49.322 -12.575 1.00 76.53 127 LEU A CA 1
ATOM 731 C C . LEU A 1 127 ? 35.546 50.364 -12.402 1.00 77.40 127 LEU A C 1
ATOM 732 O O . LEU A 1 127 ? 36.089 50.524 -11.309 1.00 76.55 127 LEU A O 1
ATOM 737 N N . PRO A 1 128 ? 35.909 51.041 -13.500 1.00 79.34 128 PRO A N 1
ATOM 738 C CA . PRO A 1 128 ? 36.976 52.035 -13.511 1.00 80.49 128 PRO A CA 1
ATOM 739 C C . PRO A 1 128 ? 36.606 53.290 -12.733 1.00 82.83 128 PRO A C 1
ATOM 740 O O . PRO A 1 128 ? 37.485 53.977 -12.219 1.00 82.95 128 PRO A O 1
ATOM 744 N N . GLY A 1 129 ? 35.313 53.587 -12.661 1.00 84.67 129 GLY A N 1
ATOM 745 C CA . GLY A 1 129 ? 34.830 54.666 -11.817 1.00 86.84 129 GLY A CA 1
ATOM 746 C C . GLY A 1 129 ? 34.592 54.305 -10.357 1.00 84.71 129 GLY A C 1
ATOM 747 O O . GLY A 1 129 ? 34.101 55.139 -9.619 1.00 86.31 129 GLY A O 1
ATOM 748 N N . TYR A 1 130 ? 34.928 53.087 -9.917 1.00 81.01 130 TYR A N 1
ATOM 749 C CA . TYR A 1 130 ? 34.587 52.653 -8.544 1.00 79.36 130 TYR A CA 1
ATOM 750 C C . TYR A 1 130 ? 34.802 53.763 -7.511 1.00 80.82 130 TYR A C 1
ATOM 751 O O . TYR A 1 130 ? 35.896 54.306 -7.400 1.00 81.30 130 TYR A O 1
ATOM 760 N N . LYS A 1 131 ? 33.763 54.067 -6.739 1.00 82.31 131 LYS A N 1
ATOM 761 C CA . LYS A 1 131 ? 33.797 55.158 -5.748 1.00 84.31 131 LYS A CA 1
ATOM 762 C C . LYS A 1 131 ? 33.680 54.627 -4.327 1.00 82.03 131 LYS A C 1
ATOM 763 O O . LYS A 1 131 ? 34.064 55.301 -3.381 1.00 83.56 131 LYS A O 1
ATOM 765 N N . GLY A 1 132 ? 33.147 53.429 -4.163 1.00 79.58 132 GLY A N 1
ATOM 766 C CA . GLY A 1 132 ? 32.939 52.891 -2.838 1.00 77.26 132 GLY A CA 1
ATOM 767 C C . GLY A 1 132 ? 31.961 51.747 -2.850 1.00 75.96 132 GLY A C 1
ATOM 768 O O . GLY A 1 132 ? 31.361 51.449 -3.877 1.00 75.59 132 GLY A O 1
ATOM 769 N N . PRO A 1 133 ? 31.780 51.109 -1.690 1.00 75.24 133 PRO A N 1
ATOM 770 C CA . PRO A 1 133 ? 31.069 49.833 -1.566 1.00 74.08 133 PRO A CA 1
ATOM 771 C C . PRO A 1 133 ? 29.699 49.803 -2.244 1.00 77.08 133 PRO A C 1
ATOM 772 O O . PRO A 1 133 ? 29.250 48.736 -2.669 1.00 76.81 133 PRO A O 1
ATOM 776 N N . ALA A 1 134 ? 29.043 50.960 -2.322 1.00 80.68 134 ALA A N 1
ATOM 777 C CA . ALA A 1 134 ? 27.790 51.103 -3.054 1.00 83.76 134 ALA A CA 1
ATOM 778 C C . ALA A 1 134 ? 27.894 50.388 -4.396 1.00 83.28 134 ALA A C 1
ATOM 779 O O . ALA A 1 134 ? 27.063 49.538 -4.739 1.00 83.45 134 ALA A O 1
ATOM 781 N N . ASP A 1 135 ? 28.963 50.708 -5.117 1.00 82.73 135 ASP A N 1
ATOM 782 C CA . ASP A 1 135 ? 29.143 50.288 -6.498 1.00 82.71 135 ASP A CA 1
ATOM 783 C C . ASP A 1 135 ? 29.287 48.782 -6.710 1.00 79.42 135 ASP A C 1
ATOM 784 O O . ASP A 1 135 ? 29.293 48.330 -7.848 1.00 79.81 135 ASP A O 1
ATOM 789 N N . LEU A 1 136 ? 29.398 48.001 -5.641 1.00 76.57 136 LEU A N 1
ATOM 790 C CA . LEU A 1 136 ? 29.445 46.539 -5.774 1.00 73.87 136 LEU A CA 1
ATOM 791 C C . LEU A 1 136 ? 28.053 45.877 -5.920 1.00 74.99 136 LEU A C 1
ATOM 792 O O . LEU A 1 136 ? 27.953 44.673 -6.210 1.00 73.42 136 LEU A O 1
ATOM 797 N N . LYS A 1 137 ? 26.995 46.656 -5.717 1.00 77.64 137 LYS A N 1
ATOM 798 C CA . LYS A 1 137 ? 25.628 46.142 -5.769 1.00 79.17 137 LYS A CA 1
ATOM 799 C C . LYS A 1 137 ? 25.183 45.689 -7.160 1.00 79.37 137 LYS A C 1
ATOM 800 O O . LYS A 1 137 ? 25.174 46.472 -8.096 1.00 81.39 137 LYS A O 1
ATOM 806 N N . GLY A 1 138 ? 24.771 44.427 -7.249 1.00 77.58 138 GLY A N 1
ATOM 807 C CA . GLY A 1 138 ? 24.330 43.821 -8.495 1.00 78.07 138 GLY A CA 1
ATOM 808 C C . GLY A 1 138 ? 25.488 43.286 -9.309 1.00 75.32 138 GLY A C 1
ATOM 809 O O . GLY A 1 138 ? 25.325 42.946 -10.476 1.00 76.00 138 GLY A O 1
ATOM 810 N N . ARG A 1 139 ? 26.660 43.200 -8.695 1.00 71.88 139 ARG A N 1
ATOM 811 C CA . ARG A 1 139 ? 27.870 42.894 -9.433 1.00 69.89 139 ARG A CA 1
ATOM 812 C C . ARG A 1 139 ? 28.326 41.489 -9.126 1.00 66.50 139 ARG A C 1
ATOM 813 O O . ARG A 1 139 ? 27.886 40.885 -8.159 1.00 65.16 139 ARG A O 1
ATOM 821 N N . LYS A 1 140 ? 29.204 40.976 -9.980 1.00 65.13 140 LYS A N 1
ATOM 822 C CA . LYS A 1 140 ? 29.704 39.624 -9.870 1.00 62.51 140 LYS A CA 1
ATOM 823 C C . LYS A 1 140 ? 31.087 39.629 -9.210 1.00 59.64 140 LYS A C 1
ATOM 824 O O . LYS A 1 140 ? 32.035 40.229 -9.732 1.00 60.01 140 LYS A O 1
ATOM 830 N N . ILE A 1 141 ? 31.187 38.964 -8.062 1.00 56.96 141 ILE A N 1
ATOM 831 C CA . ILE A 1 141 ? 32.391 38.980 -7.248 1.00 53.82 141 ILE A CA 1
ATOM 832 C C . ILE A 1 141 ? 32.937 37.579 -7.180 1.00 51.70 141 ILE A C 1
ATOM 833 O O . ILE A 1 141 ? 32.266 36.664 -6.676 1.00 51.89 141 ILE A O 1
ATOM 838 N N . GLY A 1 142 ? 34.144 37.414 -7.706 1.00 49.52 142 GLY A N 1
ATOM 839 C CA . GLY A 1 142 ? 34.814 36.127 -7.699 1.00 47.26 142 GLY A CA 1
ATOM 840 C C . GLY A 1 142 ? 35.257 35.755 -6.299 1.00 45.11 142 GLY A C 1
ATOM 841 O O . GLY A 1 142 ? 35.893 36.550 -5.598 1.00 44.85 142 GLY A O 1
ATOM 842 N N . VAL A 1 143 ? 34.911 34.544 -5.887 1.00 44.02 143 VAL A N 1
ATOM 843 C CA . VAL A 1 143 ? 35.512 33.929 -4.684 1.00 41.54 143 VAL A CA 1
ATOM 844 C C . VAL A 1 143 ? 36.136 32.579 -5.086 1.00 40.56 143 VAL A C 1
ATOM 845 O O . VAL A 1 143 ? 35.997 32.154 -6.243 1.00 41.73 143 VAL A O 1
ATOM 849 N N . THR A 1 144 ? 36.854 31.929 -4.176 1.00 38.32 144 THR A N 1
ATOM 850 C CA . THR A 1 144 ? 37.440 30.638 -4.520 1.00 37.91 144 THR A CA 1
ATOM 851 C C . THR A 1 144 ? 36.276 29.658 -4.712 1.00 39.55 144 THR A C 1
ATOM 852 O O . THR A 1 144 ? 36.184 28.995 -5.736 1.00 40.93 144 THR A O 1
ATOM 856 N N . ALA A 1 145 ? 35.390 29.590 -3.717 1.00 39.62 145 ALA A N 1
ATOM 857 C CA . ALA A 1 145 ? 34.145 28.822 -3.832 1.00 40.06 145 ALA A CA 1
ATOM 858 C C . ALA A 1 145 ? 33.171 29.448 -2.863 1.00 40.40 145 ALA A C 1
ATOM 859 O O . ALA A 1 145 ? 33.587 29.969 -1.833 1.00 39.92 145 ALA A O 1
ATOM 861 N N . PRO A 1 146 ? 31.867 29.464 -3.192 1.00 43.34 146 PRO A N 1
ATOM 862 C CA . PRO A 1 146 ? 30.927 30.076 -2.246 1.00 43.90 146 PRO A CA 1
ATOM 863 C C . PRO A 1 146 ? 31.009 29.397 -0.904 1.00 42.90 146 PRO A C 1
ATOM 864 O O . PRO A 1 146 ? 31.232 28.209 -0.858 1.00 41.88 146 PRO A O 1
ATOM 868 N N . GLY A 1 147 ? 30.887 30.168 0.172 1.00 43.14 147 GLY A N 1
ATOM 869 C CA . GLY A 1 147 ? 30.969 29.635 1.522 1.00 42.52 147 GLY A CA 1
ATOM 870 C C . GLY A 1 147 ? 32.383 29.571 2.082 1.00 40.63 147 GLY A C 1
ATOM 871 O O . GLY A 1 147 ? 32.566 29.180 3.218 1.00 41.16 147 GLY A O 1
ATOM 872 N N . SER A 1 148 ? 33.384 29.929 1.287 1.00 39.77 148 SER A N 1
ATOM 873 C CA . SER A 1 148 ? 34.779 29.872 1.710 1.00 37.59 148 SER A CA 1
ATOM 874 C C . SER A 1 148 ? 35.156 31.157 2.385 1.00 37.13 148 SER A C 1
ATOM 875 O O . SER A 1 148 ? 34.411 32.133 2.348 1.00 37.83 148 SER A O 1
ATOM 878 N N . SER A 1 149 ? 36.317 31.160 3.002 1.00 35.70 149 SER A N 1
ATOM 879 C CA . SER A 1 149 ? 36.785 32.351 3.723 1.00 36.25 149 SER A CA 1
ATOM 880 C C . SER A 1 149 ? 36.896 33.557 2.799 1.00 37.05 149 SER A C 1
ATOM 881 O O . SER A 1 149 ? 36.621 34.690 3.205 1.00 37.24 149 SER A O 1
ATOM 884 N N . THR A 1 150 ? 37.315 33.325 1.554 1.00 36.61 150 THR A N 1
ATOM 885 C CA . THR A 1 150 ? 37.330 34.401 0.570 1.00 36.39 150 THR A CA 1
ATOM 886 C C . THR A 1 150 ? 35.949 35.092 0.488 1.00 39.35 150 THR A C 1
ATOM 887 O O . THR A 1 150 ? 35.837 36.327 0.412 1.00 38.22 150 THR A O 1
ATOM 891 N N . ASN A 1 151 ? 34.896 34.285 0.537 1.00 40.33 151 ASN A N 1
ATOM 892 C CA . ASN A 1 151 ? 33.508 34.785 0.488 1.00 41.87 151 ASN A CA 1
ATOM 893 C C . ASN A 1 151 ? 33.146 35.444 1.819 1.00 43.28 151 ASN A C 1
ATOM 894 O O . ASN A 1 151 ? 32.491 36.489 1.851 1.00 44.94 151 ASN A O 1
ATOM 912 N N . VAL A 1 153 ? 35.110 37.013 3.957 1.00 42.64 153 VAL A N 1
ATOM 913 C CA . VAL A 1 153 ? 35.709 38.350 4.063 1.00 43.36 153 VAL A CA 1
ATOM 914 C C . VAL A 1 153 ? 34.886 39.414 3.297 1.00 45.50 153 VAL A C 1
ATOM 915 O O . VAL A 1 153 ? 34.670 40.507 3.783 1.00 47.35 153 VAL A O 1
ATOM 919 N N . VAL A 1 154 ? 34.409 39.108 2.097 1.00 46.29 154 VAL A N 1
ATOM 920 C CA . VAL A 1 154 ? 33.628 40.097 1.356 1.00 47.93 154 VAL A CA 1
ATOM 921 C C . VAL A 1 154 ? 32.320 40.362 2.068 1.00 50.00 154 VAL A C 1
ATOM 922 O O . VAL A 1 154 ? 31.866 41.498 2.129 1.00 52.21 154 VAL A O 1
ATOM 926 N N . ASN A 1 155 ? 31.695 39.315 2.584 1.00 49.77 155 ASN A N 1
ATOM 927 C CA . ASN A 1 155 ? 30.425 39.463 3.313 1.00 52.54 155 ASN A CA 1
ATOM 928 C C . ASN A 1 155 ? 30.548 40.270 4.588 1.00 53.76 155 ASN A C 1
ATOM 929 O O . ASN A 1 155 ? 29.642 41.015 4.950 1.00 55.14 155 ASN A O 1
ATOM 934 N N . PHE A 1 156 ? 31.676 40.098 5.272 1.00 52.59 156 PHE A N 1
ATOM 935 C CA . PHE A 1 156 ? 31.996 40.919 6.425 1.00 54.01 156 PHE A CA 1
ATOM 936 C C . PHE A 1 156 ? 32.174 42.368 6.014 1.00 55.64 156 PHE A C 1
ATOM 937 O O . PHE A 1 156 ? 31.691 43.267 6.692 1.00 58.55 156 PHE A O 1
ATOM 945 N N . PHE A 1 157 ? 32.864 42.597 4.898 1.00 55.57 157 PHE A N 1
ATOM 946 C CA . PHE A 1 157 ? 32.997 43.955 4.309 1.00 57.65 157 PHE A CA 1
ATOM 947 C C . PHE A 1 157 ? 31.663 44.609 3.947 1.00 60.26 157 PHE A C 1
ATOM 948 O O . PHE A 1 157 ? 31.452 45.809 4.189 1.00 62.63 157 PHE A O 1
ATOM 956 N N . LEU A 1 158 ? 30.799 43.829 3.295 1.00 60.28 158 LEU A N 1
ATOM 957 C CA . LEU A 1 158 ? 29.484 44.299 2.875 1.00 62.32 158 LEU A CA 1
ATOM 958 C C . LEU A 1 158 ? 28.622 44.628 4.091 1.00 63.93 158 LEU A C 1
ATOM 959 O O . LEU A 1 158 ? 27.955 45.684 4.129 1.00 66.18 158 LEU A O 1
ATOM 964 N N . ALA A 1 159 ? 28.636 43.752 5.092 1.00 62.03 159 ALA A N 1
ATOM 965 C CA . ALA A 1 159 ? 27.841 44.003 6.297 1.00 63.92 159 ALA A CA 1
ATOM 966 C C . ALA A 1 159 ? 28.334 45.266 7.000 1.00 65.64 159 ALA A C 1
ATOM 967 O O . ALA A 1 159 ? 27.534 46.068 7.460 1.00 68.06 159 ALA A O 1
ATOM 969 N N . LYS A 1 160 ? 29.646 45.469 7.039 1.00 65.13 160 LYS A N 1
ATOM 970 C CA . LYS A 1 160 ? 30.198 46.679 7.636 1.00 67.25 160 LYS A CA 1
ATOM 971 C C . LYS A 1 160 ? 29.717 47.929 6.966 1.00 70.46 160 LYS A C 1
ATOM 972 O O . LYS A 1 160 ? 29.465 48.928 7.617 1.00 72.98 160 LYS A O 1
ATOM 978 N N . HIS A 1 161 ? 29.588 47.899 5.652 1.00 71.16 161 HIS A N 1
ATOM 979 C CA . HIS A 1 161 ? 29.315 49.123 4.939 1.00 73.52 161 HIS A CA 1
ATOM 980 C C . HIS A 1 161 ? 27.831 49.247 4.610 1.00 76.43 161 HIS A C 1
ATOM 981 O O . HIS A 1 161 ? 27.447 50.056 3.787 1.00 78.95 161 HIS A O 1
ATOM 988 N N . GLY A 1 162 ? 27.008 48.466 5.305 1.00 76.38 162 GLY A N 1
ATOM 989 C CA . GLY A 1 162 ? 25.569 48.534 5.190 1.00 79.36 162 GLY A CA 1
ATOM 990 C C . GLY A 1 162 ? 25.012 47.903 3.933 1.00 79.92 162 GLY A C 1
ATOM 991 O O . GLY A 1 162 ? 24.026 48.393 3.378 1.00 83.01 162 GLY A O 1
ATOM 992 N N . LEU A 1 163 ? 25.636 46.833 3.460 1.00 77.20 163 LEU A N 1
ATOM 993 C CA . LEU A 1 163 ? 25.064 46.062 2.358 1.00 77.63 163 LEU A CA 1
ATOM 994 C C . LEU A 1 163 ? 24.818 44.622 2.829 1.00 75.58 163 LEU A C 1
ATOM 995 O O . LEU A 1 163 ? 25.239 44.242 3.926 1.00 74.27 163 LEU A O 1
ATOM 1000 N N . LYS A 1 164 ? 24.109 43.844 2.014 1.00 75.81 164 LYS A N 1
ATOM 1001 C CA . LYS A 1 164 ? 23.765 42.459 2.347 1.00 74.14 164 LYS A CA 1
ATOM 1002 C C . LYS A 1 164 ? 24.424 41.526 1.333 1.00 71.52 164 LYS A C 1
ATOM 1003 O O . LYS A 1 164 ? 24.832 41.960 0.269 1.00 72.66 164 LYS A O 1
ATOM 1005 N N . ALA A 1 165 ? 24.525 40.246 1.650 1.00 68.48 165 ALA A N 1
ATOM 1006 C CA . ALA A 1 165 ? 25.111 39.287 0.708 1.00 66.17 165 ALA A CA 1
ATOM 1007 C C . ALA A 1 165 ? 24.307 39.254 -0.609 1.00 67.40 165 ALA A C 1
ATOM 1008 O O . ALA A 1 165 ? 24.872 39.302 -1.703 1.00 66.87 165 ALA A O 1
ATOM 1010 N N . SER A 1 166 ? 22.989 39.205 -0.497 1.00 69.21 166 SER A N 1
ATOM 1011 C CA . SER A 1 166 ? 22.110 39.121 -1.672 1.00 71.20 166 SER A CA 1
ATOM 1012 C C . SER A 1 166 ? 22.130 40.354 -2.590 1.00 72.96 166 SER A C 1
ATOM 1013 O O . SER A 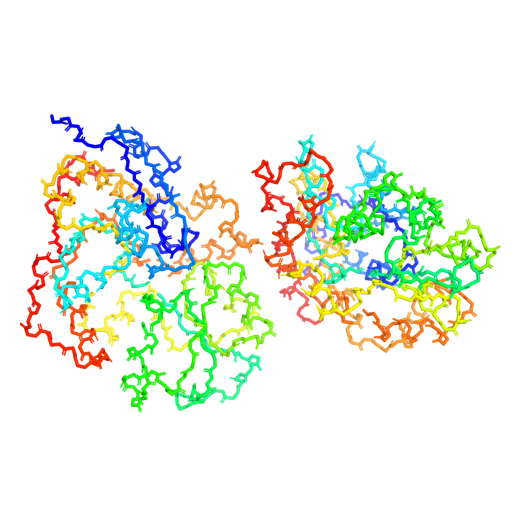1 166 ? 21.531 40.339 -3.671 1.00 75.50 166 SER A O 1
ATOM 1016 N N . ASP A 1 167 ? 22.803 41.418 -2.171 1.00 72.26 167 ASP A N 1
ATOM 1017 C CA . ASP A 1 167 ? 23.048 42.577 -3.036 1.00 74.05 167 ASP A CA 1
ATOM 1018 C C . ASP A 1 167 ? 24.085 42.342 -4.134 1.00 72.22 167 ASP A C 1
ATOM 1019 O O . ASP A 1 167 ? 24.149 43.095 -5.129 1.00 73.56 167 ASP A O 1
ATOM 1024 N N . VAL A 1 168 ? 24.924 41.325 -3.937 1.00 68.15 168 VAL A N 1
ATOM 1025 C CA . VAL A 1 168 ? 25.896 40.930 -4.931 1.00 66.27 168 VAL A CA 1
ATOM 1026 C C . VAL A 1 168 ? 25.608 39.500 -5.312 1.00 65.46 168 VAL A C 1
ATOM 1027 O O . VAL A 1 168 ? 24.762 38.840 -4.702 1.00 66.22 168 VAL A O 1
ATOM 1031 N N . SER A 1 169 ? 26.333 39.036 -6.317 1.00 64.17 169 SER A N 1
ATOM 1032 C CA . SER A 1 169 ? 26.360 37.644 -6.678 1.00 63.50 169 SER A CA 1
ATOM 1033 C C . SER A 1 169 ? 27.810 37.168 -6.620 1.00 60.23 169 SER A C 1
ATOM 1034 O O . SER A 1 169 ? 28.701 37.803 -7.168 1.00 60.30 169 SER A O 1
ATOM 1037 N N . PHE A 1 170 ? 28.028 36.042 -5.960 1.00 57.75 170 PHE A N 1
ATOM 1038 C CA . PHE A 1 170 ? 29.352 35.486 -5.809 1.00 54.66 170 PHE A CA 1
ATOM 1039 C C . PHE A 1 170 ? 29.514 34.378 -6.840 1.00 54.16 170 PHE A C 1
ATOM 1040 O O . PHE A 1 170 ? 28.590 33.606 -7.067 1.00 55.97 170 PHE A O 1
ATOM 1048 N N . ILE A 1 171 ? 30.681 34.330 -7.473 1.00 52.28 171 ILE A N 1
ATOM 1049 C CA . ILE A 1 171 ? 30.989 33.344 -8.498 1.00 51.20 171 ILE A CA 1
ATOM 1050 C C . ILE A 1 171 ? 32.214 32.561 -8.029 1.00 48.08 171 ILE A C 1
ATOM 1051 O O . ILE A 1 171 ? 33.235 33.153 -7.685 1.00 46.15 171 ILE A O 1
ATOM 1056 N N . GLY A 1 172 ? 32.117 31.238 -7.996 1.00 46.60 172 GLY A N 1
ATOM 1057 C CA . GLY A 1 172 ? 33.292 30.412 -7.722 1.00 44.07 172 GLY A CA 1
ATOM 1058 C C . GLY A 1 172 ? 34.274 30.397 -8.883 1.00 43.59 172 GLY A C 1
ATOM 1059 O O . GLY A 1 172 ? 33.920 29.961 -9.974 1.00 43.89 172 GLY A O 1
ATOM 1060 N N . VAL A 1 173 ? 35.499 30.886 -8.662 1.00 41.85 173 VAL A N 1
ATOM 1061 C CA . VAL A 1 173 ? 36.528 30.895 -9.714 1.00 41.67 173 VAL A CA 1
ATOM 1062 C C . VAL A 1 173 ? 37.818 30.165 -9.357 1.00 40.09 173 VAL A C 1
ATOM 1063 O O . VAL A 1 173 ? 38.766 30.115 -10.136 1.00 40.22 173 VAL A O 1
ATOM 1067 N N . GLY A 1 174 ? 37.873 29.629 -8.152 1.00 39.69 174 GLY A N 1
ATOM 1068 C CA . GLY A 1 174 ? 38.988 28.829 -7.738 1.00 38.14 174 GLY A CA 1
ATOM 1069 C C . GLY A 1 174 ? 40.167 29.635 -7.267 1.00 37.60 174 GLY A C 1
ATOM 1070 O O . GLY A 1 174 ? 40.041 30.827 -6.927 1.00 36.52 174 GLY A O 1
ATOM 1071 N N . ALA A 1 175 ? 41.307 28.925 -7.252 1.00 37.01 175 ALA A N 1
ATOM 1072 C CA . ALA A 1 175 ? 42.535 29.325 -6.573 1.00 36.54 175 ALA A CA 1
ATOM 1073 C C . ALA A 1 175 ? 43.722 29.539 -7.508 1.00 36.87 175 ALA A C 1
ATOM 1074 O O . ALA A 1 175 ? 44.865 29.533 -7.059 1.00 36.64 175 ALA A O 1
ATOM 1076 N N . GLY A 1 176 ? 43.490 29.738 -8.800 1.00 38.42 176 GLY A N 1
ATOM 1077 C CA . GLY A 1 176 ? 44.620 29.860 -9.713 1.00 38.85 176 GLY A CA 1
ATOM 1078 C C . GLY A 1 176 ? 44.317 30.528 -11.004 1.00 40.21 176 GLY A C 1
ATOM 1079 O O . GLY A 1 176 ? 43.662 31.583 -11.037 1.00 40.58 176 GLY A O 1
ATOM 1080 N N . ALA A 1 177 ? 44.756 29.882 -12.085 1.00 40.52 177 ALA A N 1
ATOM 1081 C CA . ALA A 1 177 ? 44.708 30.501 -13.405 1.00 41.74 177 ALA A CA 1
ATOM 1082 C C . ALA A 1 177 ? 43.305 30.915 -13.771 1.00 42.60 177 ALA A C 1
ATOM 1083 O O . ALA A 1 177 ? 43.112 32.029 -14.233 1.00 44.38 177 ALA A O 1
ATOM 1085 N N . GLY A 1 178 ? 42.319 30.046 -13.537 1.00 42.13 178 GLY A N 1
ATOM 1086 C CA . GLY A 1 178 ? 40.922 30.400 -13.767 1.00 42.53 178 GLY A CA 1
ATOM 1087 C C . GLY A 1 178 ? 40.529 31.708 -13.095 1.00 42.67 178 GLY A C 1
ATOM 1088 O O . GLY A 1 178 ? 39.801 32.504 -13.654 1.00 43.95 178 GLY A O 1
ATOM 1089 N N . ALA A 1 179 ? 41.029 31.939 -11.890 1.00 40.76 179 ALA A N 1
ATOM 1090 C CA . ALA A 1 179 ? 40.610 33.080 -11.122 1.00 40.98 179 ALA A CA 1
ATOM 1091 C C . ALA A 1 179 ? 41.198 34.348 -11.757 1.00 41.70 179 ALA A C 1
ATOM 1092 O O . ALA A 1 179 ? 40.496 35.367 -11.883 1.00 42.49 179 ALA A O 1
ATOM 1094 N N . VAL A 1 180 ? 42.460 34.248 -12.191 1.00 41.08 180 VAL A N 1
ATOM 1095 C CA . VAL A 1 180 ? 43.180 35.327 -12.862 1.00 41.71 180 VAL A CA 1
ATOM 1096 C C . VAL A 1 180 ? 42.499 35.728 -14.177 1.00 44.95 180 VAL A C 1
ATOM 1097 O O . VAL A 1 180 ? 42.183 36.886 -14.405 1.00 45.41 180 VAL A O 1
ATOM 1101 N N . THR A 1 181 ? 42.233 34.744 -15.021 1.00 46.41 181 THR A N 1
ATOM 1102 C CA . THR A 1 181 ? 41.694 35.015 -16.344 1.00 49.46 181 THR A CA 1
ATOM 1103 C C . THR A 1 181 ? 40.229 35.419 -16.254 1.00 50.33 181 THR A C 1
ATOM 1104 O O . THR A 1 181 ? 39.788 36.248 -17.023 1.00 53.16 181 THR A O 1
ATOM 1108 N N . ALA A 1 182 ? 39.497 34.879 -15.287 1.00 48.93 182 ALA A N 1
ATOM 1109 C CA . ALA A 1 182 ? 38.119 35.289 -15.088 1.00 50.68 182 ALA A CA 1
ATOM 1110 C C . ALA A 1 182 ? 38.029 36.811 -14.863 1.00 51.79 182 ALA A C 1
ATOM 1111 O O . ALA A 1 182 ? 37.199 37.479 -15.454 1.00 54.60 182 ALA A O 1
ATOM 1113 N N . LEU A 1 183 ? 38.921 37.358 -14.052 1.00 50.93 183 LEU A N 1
ATOM 1114 C CA . LEU A 1 183 ? 38.945 38.801 -13.778 1.00 52.74 183 LEU A CA 1
ATOM 1115 C C . LEU A 1 183 ? 39.444 39.576 -14.991 1.00 55.06 183 LEU A C 1
ATOM 1116 O O . LEU A 1 183 ? 38.818 40.546 -15.440 1.00 57.01 183 LEU A O 1
ATOM 1121 N N . ARG A 1 184 ? 40.579 39.137 -15.519 1.00 55.26 184 ARG A N 1
ATOM 1122 C CA . ARG A 1 184 ? 41.190 39.790 -16.680 1.00 57.54 184 ARG A CA 1
ATOM 1123 C C . ARG A 1 184 ? 40.278 39.832 -17.861 1.00 58.70 184 ARG A C 1
ATOM 1124 O O . ARG A 1 184 ? 40.216 40.832 -18.540 1.00 60.13 184 ARG A O 1
ATOM 1132 N N . SER A 1 185 ? 39.566 38.744 -18.102 1.00 57.92 185 SER A N 1
ATOM 1133 C CA . SER A 1 185 ? 38.665 38.709 -19.240 1.00 60.06 185 SER A CA 1
ATOM 1134 C C . SER A 1 185 ? 37.391 39.549 -19.071 1.00 61.32 185 SER A C 1
ATOM 1135 O O . SER A 1 185 ? 36.711 39.767 -20.051 1.00 63.42 185 SER A O 1
ATOM 1138 N N . GLY A 1 186 ? 37.045 39.985 -17.861 1.00 59.90 186 GLY A N 1
ATOM 1139 C CA . GLY A 1 186 ? 35.768 40.681 -17.641 1.00 61.44 186 GLY A CA 1
ATOM 1140 C C . GLY A 1 186 ? 34.594 39.807 -17.181 1.00 60.95 186 GLY A C 1
ATOM 1141 O O . GLY A 1 186 ? 33.499 40.313 -16.927 1.00 61.87 186 GLY A O 1
ATOM 1142 N N . GLN A 1 187 ? 34.798 38.498 -17.037 1.00 59.15 187 GLN A N 1
ATOM 1143 C CA . GLN A 1 187 ? 33.713 37.639 -16.517 1.00 58.72 187 GLN A CA 1
ATOM 1144 C C . GLN A 1 187 ? 33.233 38.027 -15.088 1.00 57.47 187 GLN A C 1
ATOM 1145 O O . GLN A 1 187 ? 32.050 37.874 -14.780 1.00 58.95 187 GLN A O 1
ATOM 1148 N N . ILE A 1 188 ? 34.122 38.553 -14.243 1.00 55.04 188 ILE A N 1
ATOM 1149 C CA . ILE A 1 188 ? 33.745 39.034 -12.899 1.00 53.58 188 ILE A CA 1
ATOM 1150 C C . ILE A 1 188 ? 34.186 40.465 -12.728 1.00 54.91 188 ILE A C 1
ATOM 1151 O O . ILE A 1 188 ? 35.091 40.946 -13.423 1.00 55.34 188 ILE A O 1
ATOM 1156 N N . ASP A 1 189 ? 33.516 41.147 -11.809 1.00 55.53 189 ASP A N 1
ATOM 1157 C CA . ASP A 1 189 ? 33.733 42.557 -11.585 1.00 57.21 189 ASP A CA 1
ATOM 1158 C C . ASP A 1 189 ? 34.586 42.815 -10.357 1.00 55.71 189 ASP A C 1
ATOM 1159 O O . ASP A 1 189 ? 34.990 43.944 -10.139 1.00 57.54 189 ASP A O 1
ATOM 1164 N N . ALA A 1 190 ? 34.826 41.787 -9.545 1.00 53.06 190 ALA A N 1
ATOM 1165 C CA . ALA A 1 190 ? 35.646 41.924 -8.349 1.00 51.66 190 ALA A CA 1
ATOM 1166 C C . ALA A 1 190 ? 36.133 40.552 -8.006 1.00 48.72 190 ALA A C 1
ATOM 1167 O O . ALA A 1 190 ? 35.597 39.562 -8.506 1.00 49.59 190 ALA A O 1
ATOM 1169 N N . ILE A 1 191 ? 37.125 40.484 -7.143 1.00 46.50 191 ILE A N 1
ATOM 1170 C CA . ILE A 1 191 ? 37.686 39.181 -6.786 1.00 43.42 191 ILE A CA 1
ATOM 1171 C C . ILE A 1 191 ? 38.205 39.245 -5.361 1.00 42.38 191 ILE A C 1
ATOM 1172 O O . ILE A 1 191 ? 38.693 40.314 -4.911 1.00 43.35 191 ILE A O 1
ATOM 1177 N N . SER A 1 192 ? 38.015 38.128 -4.659 1.00 40.29 192 SER A N 1
ATOM 1178 C CA . SER A 1 192 ? 38.530 37.869 -3.337 1.00 39.03 192 SER A CA 1
ATOM 1179 C C . SER A 1 192 ? 39.379 36.601 -3.419 1.00 36.98 192 SER A C 1
ATOM 1180 O O . SER A 1 192 ? 38.877 35.523 -3.740 1.00 37.41 192 SER A O 1
ATOM 1183 N N . ASN A 1 193 ? 40.653 36.725 -3.157 1.00 35.35 193 ASN A N 1
ATOM 1184 C CA . ASN A 1 193 ? 41.548 35.554 -3.288 1.00 35.31 193 ASN A CA 1
ATOM 1185 C C . ASN A 1 193 ? 42.826 35.794 -2.472 1.00 34.37 193 ASN A C 1
ATOM 1186 O O . ASN A 1 193 ? 42.863 36.705 -1.700 1.00 34.74 193 ASN A O 1
ATOM 1191 N N . THR A 1 194 ? 43.863 34.964 -2.613 1.00 36.05 194 THR A N 1
ATOM 1192 C CA . THR A 1 194 ? 45.106 35.215 -1.902 1.00 35.34 194 THR A CA 1
ATOM 1193 C C . THR A 1 194 ? 46.255 35.343 -2.897 1.00 36.54 194 THR A C 1
ATOM 1194 O O . THR A 1 194 ? 46.079 35.175 -4.107 1.00 37.91 194 THR A O 1
ATOM 1198 N N . ASP A 1 195 ? 47.434 35.679 -2.403 1.00 36.34 195 ASP A N 1
ATOM 1199 C CA . ASP A 1 195 ? 48.610 35.676 -3.247 1.00 36.41 195 ASP A CA 1
ATOM 1200 C C . ASP A 1 195 ? 48.852 34.230 -3.630 1.00 35.60 195 ASP A C 1
ATOM 1201 O O . ASP A 1 195 ? 48.568 33.347 -2.829 1.00 35.82 195 ASP A O 1
ATOM 1206 N N . PRO A 1 196 ? 49.403 33.982 -4.831 1.00 35.80 196 PRO A N 1
ATOM 1207 C CA . PRO A 1 196 ? 49.862 34.959 -5.816 1.00 37.42 196 PRO A CA 1
ATOM 1208 C C . PRO A 1 196 ? 48.792 35.437 -6.816 1.00 37.84 196 PRO A C 1
ATOM 1209 O O . PRO A 1 196 ? 49.076 36.308 -7.644 1.00 38.61 196 PRO A O 1
ATOM 1213 N N . VAL A 1 197 ? 47.598 34.862 -6.784 1.00 36.68 197 VAL A N 1
ATOM 1214 C CA . VAL A 1 197 ? 46.522 35.387 -7.630 1.00 37.60 197 VAL A CA 1
ATOM 1215 C C . VAL A 1 197 ? 46.338 36.891 -7.468 1.00 38.95 197 VAL A C 1
ATOM 1216 O O . VAL A 1 197 ? 46.262 37.629 -8.458 1.00 40.34 197 VAL A O 1
ATOM 1220 N N . VAL A 1 198 ? 46.297 37.357 -6.232 1.00 39.64 198 VAL A N 1
ATOM 1221 C CA . VAL A 1 198 ? 46.034 38.780 -5.970 1.00 41.98 198 VAL A CA 1
ATOM 1222 C C . VAL A 1 198 ? 47.185 39.612 -6.529 1.00 43.49 198 VAL A C 1
ATOM 1223 O O . VAL A 1 198 ? 46.969 40.607 -7.230 1.00 45.87 198 VAL A O 1
ATOM 1227 N N . SER A 1 199 ? 48.405 39.194 -6.220 1.00 43.39 199 SER A N 1
ATOM 1228 C CA . SER A 1 199 ? 49.594 39.883 -6.714 1.00 45.43 199 SER A CA 1
ATOM 1229 C C . SER A 1 199 ? 49.689 39.876 -8.247 1.00 46.46 199 SER A C 1
ATOM 1230 O O . SER A 1 199 ? 50.041 40.902 -8.805 1.00 48.05 199 SER A O 1
ATOM 1238 N N . LEU A 1 201 ? 47.362 39.971 -10.375 1.00 45.42 201 LEU A N 1
ATOM 1239 C CA . LEU A 1 201 ? 46.402 40.991 -10.846 1.00 46.57 201 LEU A CA 1
ATOM 1240 C C . LEU A 1 201 ? 46.804 42.440 -10.514 1.00 49.06 201 LEU A C 1
ATOM 1241 O O . LEU A 1 201 ? 46.569 43.362 -11.315 1.00 50.76 201 LEU A O 1
ATOM 1246 N N . GLU A 1 202 ? 47.392 42.634 -9.330 1.00 49.03 202 GLU A N 1
ATOM 1247 C CA . GLU A 1 202 ? 47.960 43.928 -8.929 1.00 51.25 202 GLU A CA 1
ATOM 1248 C C . GLU A 1 202 ? 48.984 44.412 -9.950 1.00 51.96 202 GLU A C 1
ATOM 1249 O O . GLU A 1 202 ? 48.833 45.477 -10.522 1.00 53.51 202 GLU A O 1
ATOM 1255 N N . THR A 1 203 ? 50.016 43.600 -10.155 1.00 50.90 203 THR A N 1
ATOM 1256 C CA . THR A 1 203 ? 51.161 43.934 -11.006 1.00 52.04 203 THR A CA 1
ATOM 1257 C C . THR A 1 203 ? 50.755 44.196 -12.440 1.00 53.67 203 THR A C 1
ATOM 1258 O O . THR A 1 203 ? 51.307 45.109 -13.056 1.00 55.48 203 THR A O 1
ATOM 1262 N N . SER A 1 204 ? 49.800 43.399 -12.958 1.00 53.14 204 SER A N 1
ATOM 1263 C CA . SER A 1 204 ? 49.269 43.563 -14.322 1.00 54.60 204 SER A CA 1
ATOM 1264 C C . SER A 1 204 ? 48.327 44.766 -14.476 1.00 57.05 204 SER A C 1
ATOM 1265 O O . SER A 1 204 ? 47.905 45.073 -15.592 1.00 58.07 204 SER A O 1
ATOM 1268 N N . GLY A 1 205 ? 48.041 45.473 -13.377 1.00 57.12 205 GLY A N 1
ATOM 1269 C CA . GLY A 1 205 ? 47.266 46.719 -13.439 1.00 58.86 205 GLY A CA 1
ATOM 1270 C C . GLY A 1 205 ? 45.777 46.441 -13.496 1.00 58.79 205 GLY A C 1
ATOM 1271 O O . GLY A 1 205 ? 45.018 47.298 -13.858 1.00 60.91 205 GLY A O 1
ATOM 1272 N N . ASP A 1 206 ? 45.354 45.240 -13.128 1.00 56.73 206 ASP A N 1
ATOM 1273 C CA . ASP A 1 206 ? 43.967 44.806 -13.338 1.00 57.37 206 ASP A CA 1
ATOM 1274 C C . ASP A 1 206 ? 42.980 44.959 -12.177 1.00 57.20 206 ASP A C 1
ATOM 1275 O O . ASP A 1 206 ? 41.777 44.907 -12.408 1.00 58.50 206 ASP A O 1
ATOM 1280 N N . ILE A 1 207 ? 43.449 45.089 -10.938 1.00 56.27 207 ILE A N 1
ATOM 1281 C CA . ILE A 1 207 ? 42.532 45.335 -9.817 1.00 56.25 207 ILE A CA 1
ATOM 1282 C C . ILE A 1 207 ? 42.921 46.535 -8.976 1.00 57.86 207 ILE A C 1
ATOM 1283 O O . ILE A 1 207 ? 44.080 46.965 -8.934 1.00 58.52 207 ILE A O 1
ATOM 1288 N N . GLN A 1 208 ? 41.901 47.109 -8.354 1.00 58.53 208 GLN A N 1
ATOM 1289 C CA . GLN A 1 208 ? 42.089 48.055 -7.297 1.00 58.80 208 GLN A CA 1
ATOM 1290 C C . GLN A 1 208 ? 41.750 47.357 -6.006 1.00 56.26 208 GLN A C 1
ATOM 1291 O O . GLN A 1 208 ? 40.647 46.845 -5.845 1.00 55.67 208 GLN A O 1
ATOM 1297 N N . ILE A 1 209 ? 42.679 47.386 -5.064 1.00 54.85 209 ILE A N 1
ATOM 1298 C CA . ILE A 1 209 ? 42.513 46.663 -3.817 1.00 52.82 209 ILE A CA 1
ATOM 1299 C C . ILE A 1 209 ? 41.587 47.462 -2.913 1.00 54.08 209 ILE A C 1
ATOM 1300 O O . ILE A 1 209 ? 41.827 48.625 -2.683 1.00 55.63 209 ILE A O 1
ATOM 1305 N N . ILE A 1 210 ? 40.526 46.837 -2.419 1.00 53.28 210 ILE A N 1
ATOM 1306 C CA . ILE A 1 210 ? 39.610 47.517 -1.509 1.00 54.87 210 ILE A CA 1
ATOM 1307 C C . ILE A 1 210 ? 39.633 46.880 -0.110 1.00 53.42 210 ILE A C 1
ATOM 1308 O O . ILE A 1 210 ? 39.228 47.494 0.862 1.00 54.51 210 ILE A O 1
ATOM 1313 N N . VAL A 1 211 ? 40.125 45.654 -0.005 1.00 51.34 211 VAL A N 1
ATOM 1314 C CA . VAL A 1 211 ? 40.369 45.056 1.283 1.00 49.45 211 VAL A CA 1
ATOM 1315 C C . VAL A 1 211 ? 41.672 44.342 1.182 1.00 47.94 211 VAL A C 1
ATOM 1316 O O . VAL A 1 211 ? 41.909 43.594 0.230 1.00 47.61 211 VAL A O 1
ATOM 1320 N N . ASP A 1 212 ? 42.529 44.563 2.167 1.00 48.02 212 ASP A N 1
ATOM 1321 C CA . ASP A 1 212 ? 43.768 43.794 2.256 1.00 46.37 212 ASP A CA 1
ATOM 1322 C C . ASP A 1 212 ? 43.988 43.342 3.682 1.00 44.58 212 ASP A C 1
ATOM 1323 O O . ASP A 1 212 ? 43.932 44.135 4.600 1.00 44.79 212 ASP A O 1
ATOM 1328 N N . THR A 1 213 ? 44.258 42.056 3.855 1.00 42.22 213 THR A N 1
ATOM 1329 C CA . THR A 1 213 ? 44.527 41.496 5.146 1.00 40.79 213 THR A CA 1
ATOM 1330 C C . THR A 1 213 ? 45.839 40.703 5.123 1.00 40.81 213 THR A C 1
ATOM 1331 O O . THR A 1 213 ? 45.995 39.707 5.836 1.00 37.40 213 THR A O 1
ATOM 1335 N N . ARG A 1 214 ? 46.792 41.162 4.308 1.00 41.89 214 ARG A N 1
ATOM 1336 C CA . ARG A 1 214 ? 48.094 40.501 4.260 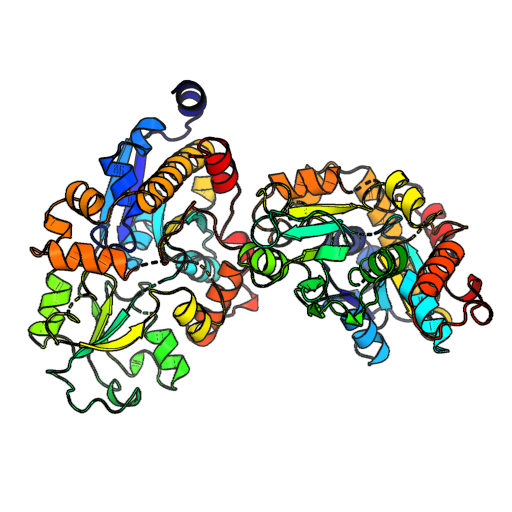1.00 41.75 214 ARG A CA 1
ATOM 1337 C C . ARG A 1 214 ? 48.999 40.838 5.436 1.00 42.19 214 ARG A C 1
ATOM 1338 O O . ARG A 1 214 ? 49.831 40.027 5.812 1.00 40.22 214 ARG A O 1
ATOM 1346 N N . THR A 1 215 ? 48.822 42.025 6.018 1.00 44.48 215 THR A N 1
ATOM 1347 C CA . THR A 1 215 ? 49.582 42.434 7.193 1.00 45.10 215 THR A CA 1
ATOM 1348 C C . THR A 1 215 ? 48.773 42.226 8.487 1.00 45.41 215 THR A C 1
ATOM 1349 O O . THR A 1 215 ? 47.543 42.264 8.483 1.00 44.78 215 THR A O 1
ATOM 1353 N N . LEU A 1 216 ? 49.468 42.010 9.603 1.00 45.87 216 LEU A N 1
ATOM 1354 C CA . LEU A 1 216 ? 48.806 41.966 10.916 1.00 46.52 216 LEU A CA 1
ATOM 1355 C C . LEU A 1 216 ? 48.057 43.253 11.242 1.00 48.40 216 LEU A C 1
ATOM 1356 O O . LEU A 1 216 ? 46.939 43.220 11.753 1.00 49.30 216 LEU A O 1
ATOM 1361 N N . LYS A 1 217 ? 48.643 44.387 10.894 1.00 50.01 217 LYS A N 1
ATOM 1362 C CA . LYS A 1 217 ? 48.039 45.680 11.187 1.00 51.62 217 LYS A CA 1
ATOM 1363 C C . LYS A 1 217 ? 46.710 45.892 10.460 1.00 51.89 217 LYS A C 1
ATOM 1364 O O . LYS A 1 217 ? 45.709 46.290 11.069 1.00 52.96 217 LYS A O 1
ATOM 1370 N N . ASP A 1 218 ? 46.695 45.659 9.156 1.00 50.76 218 ASP A N 1
ATOM 1371 C CA . ASP A 1 218 ? 45.452 45.785 8.407 1.00 51.06 218 ASP A CA 1
ATOM 1372 C C . ASP A 1 218 ? 44.406 44.811 8.923 1.00 48.90 218 ASP A C 1
ATOM 1373 O O . ASP A 1 218 ? 43.249 45.155 8.987 1.00 49.33 218 ASP A O 1
ATOM 1378 N N . THR A 1 219 ? 44.818 43.607 9.303 1.00 46.24 219 THR A N 1
ATOM 1379 C CA . THR A 1 219 ? 43.888 42.633 9.830 1.00 45.56 219 THR A CA 1
ATOM 1380 C C . THR A 1 219 ? 43.248 43.091 11.122 1.00 47.23 219 THR A C 1
ATOM 1381 O O . THR A 1 219 ? 42.014 43.027 11.253 1.00 47.78 219 THR A O 1
ATOM 1385 N N . LYS A 1 220 ? 44.065 43.598 12.049 1.00 48.27 220 LYS A N 1
ATOM 1386 C CA . LYS A 1 220 ? 43.564 44.072 13.336 1.00 49.21 220 LYS A CA 1
ATOM 1387 C C . LYS A 1 220 ? 42.677 45.266 13.187 1.00 50.89 220 LYS A C 1
ATOM 1388 O O . LYS A 1 220 ? 41.776 45.460 13.984 1.00 51.23 220 LYS A O 1
ATOM 1394 N N . GLU A 1 221 ? 42.954 46.078 12.181 1.00 51.37 221 GLU A N 1
ATOM 1395 C CA . GLU A 1 221 ? 42.147 47.240 11.895 1.00 53.31 221 GLU A CA 1
ATOM 1396 C C . GLU A 1 221 ? 40.751 46.796 11.447 1.00 52.63 221 GLU A C 1
ATOM 1397 O O . GLU A 1 221 ? 39.775 47.421 11.758 1.00 54.38 221 GLU A O 1
ATOM 1403 N N . ILE A 1 222 ? 40.653 45.697 10.729 1.00 50.68 222 ILE A N 1
ATOM 1404 C CA . ILE A 1 222 ? 39.359 45.223 10.275 1.00 50.29 222 ILE A CA 1
ATOM 1405 C C . ILE A 1 222 ? 38.638 44.382 11.311 1.00 48.61 222 ILE A C 1
ATOM 1406 O O . ILE A 1 222 ? 37.467 44.573 11.523 1.00 48.84 222 ILE A O 1
ATOM 1411 N N . PHE A 1 223 ? 39.318 43.406 11.908 1.00 46.34 223 PHE A N 1
ATOM 1412 C CA . PHE A 1 223 ? 38.644 42.422 12.757 1.00 44.59 223 PHE A CA 1
ATOM 1413 C C . PHE A 1 223 ? 38.753 42.704 14.246 1.00 44.79 223 PHE A C 1
ATOM 1414 O O . PHE A 1 223 ? 38.067 42.077 15.045 1.00 43.59 223 PHE A O 1
ATOM 1422 N N . GLY A 1 224 ? 39.616 43.657 14.607 1.00 46.05 224 GLY A N 1
ATOM 1423 C CA . GLY A 1 224 ? 39.818 44.074 16.000 1.00 46.80 224 GLY A CA 1
ATOM 1424 C C . GLY A 1 224 ? 40.599 43.116 16.873 1.00 45.62 224 GLY A C 1
ATOM 1425 O O . GLY A 1 224 ? 40.598 43.249 18.081 1.00 45.89 224 GLY A O 1
ATOM 1426 N N . GLY A 1 225 ? 41.237 42.113 16.270 1.00 44.95 225 GLY A N 1
ATOM 1427 C CA . GLY A 1 225 ? 42.130 41.215 16.975 1.00 43.55 225 GLY A CA 1
ATOM 1428 C C . GLY A 1 225 ? 42.771 40.305 15.920 1.00 42.77 225 GLY A C 1
ATOM 1429 O O . GLY A 1 225 ? 42.595 40.526 14.717 1.00 43.18 225 GLY A O 1
ATOM 1430 N N . ASN A 1 226 ? 43.516 39.304 16.365 1.00 40.73 226 ASN A N 1
ATOM 1431 C CA . ASN A 1 226 ? 44.064 38.291 15.468 1.00 40.07 226 ASN A CA 1
ATOM 1432 C C . ASN A 1 226 ? 42.995 37.439 14.827 1.00 39.46 226 ASN A C 1
ATOM 1433 O O . ASN A 1 226 ? 42.064 36.959 15.494 1.00 38.88 226 ASN A O 1
ATOM 1446 N N . PRO A 1 228 ? 43.186 34.125 12.974 1.00 37.72 228 PRO A N 1
ATOM 1447 C CA . PRO A 1 228 ? 43.971 33.022 12.481 1.00 35.97 228 PRO A CA 1
ATOM 1448 C C . PRO A 1 228 ? 43.388 32.601 11.162 1.00 34.88 228 PRO A C 1
ATOM 1449 O O . PRO A 1 228 ? 42.185 32.666 10.990 1.00 34.54 228 PRO A O 1
ATOM 1453 N N . ALA A 1 229 ? 44.236 32.155 10.240 1.00 33.48 229 ALA A N 1
ATOM 1454 C CA . ALA A 1 229 ? 43.787 31.781 8.915 1.00 31.98 229 ALA A CA 1
ATOM 1455 C C . ALA A 1 229 ? 43.954 30.253 8.683 1.00 31.25 229 ALA A C 1
ATOM 1456 O O . ALA A 1 229 ? 43.327 29.477 9.327 1.00 32.49 229 ALA A O 1
ATOM 1458 N N . GLY A 1 230 ? 44.776 29.859 7.715 1.00 30.49 230 GLY A N 1
ATOM 1459 C CA . GLY A 1 230 ? 44.948 28.458 7.347 1.00 29.20 230 GLY A CA 1
ATOM 1460 C C . GLY A 1 230 ? 45.460 27.652 8.516 1.00 30.11 230 GLY A C 1
ATOM 1461 O O . GLY A 1 230 ? 46.317 28.118 9.272 1.00 29.92 230 GLY A O 1
ATOM 1462 N N . CYS A 1 231 ? 44.932 26.445 8.671 1.00 30.23 231 CYS A N 1
ATOM 1463 C CA . CYS A 1 231 ? 45.308 25.564 9.770 1.00 30.88 231 CYS A CA 1
ATOM 1464 C C . CYS A 1 231 ? 44.943 24.166 9.426 1.00 30.37 231 CYS A C 1
ATOM 1465 O O . CYS A 1 231 ? 44.267 23.980 8.433 1.00 33.01 231 CYS A O 1
ATOM 1468 N N . LEU A 1 232 ? 45.370 23.168 10.202 1.00 30.34 232 LEU A N 1
ATOM 1469 C CA . LEU A 1 232 ? 44.747 21.841 10.133 1.00 29.18 232 LEU A CA 1
ATOM 1470 C C . LEU A 1 232 ? 43.599 21.723 11.131 1.00 30.23 232 LEU A C 1
ATOM 1471 O O . LEU A 1 232 ? 43.736 22.113 12.281 1.00 30.93 232 LEU A O 1
ATOM 1476 N N . TYR A 1 233 ? 42.429 21.238 10.698 1.00 29.36 233 TYR A N 1
ATOM 1477 C CA . TYR A 1 233 ? 41.330 21.079 11.591 1.00 29.07 233 TYR A CA 1
ATOM 1478 C C . TYR A 1 233 ? 40.543 19.849 11.178 1.00 29.68 233 TYR A C 1
ATOM 1479 O O . TYR A 1 233 ? 40.591 19.416 10.025 1.00 30.51 233 TYR A O 1
ATOM 1488 N N . ALA A 1 234 ? 39.863 19.263 12.124 1.00 30.25 234 ALA A N 1
ATOM 1489 C CA . ALA A 1 234 ? 39.276 17.919 11.886 1.00 32.28 234 ALA A CA 1
ATOM 1490 C C . ALA A 1 234 ? 38.103 17.705 12.812 1.00 33.51 234 ALA A C 1
ATOM 1491 O O . ALA A 1 234 ? 37.991 18.361 13.845 1.00 34.82 234 ALA A O 1
ATOM 1493 N N . PRO A 1 235 ? 37.212 16.778 12.468 1.00 36.04 235 PRO A N 1
ATOM 1494 C CA . PRO A 1 235 ? 36.161 16.494 13.443 1.00 37.22 235 PRO A CA 1
ATOM 1495 C C . PRO A 1 235 ? 36.767 16.143 14.784 1.00 38.07 235 PRO A C 1
ATOM 1496 O O . PRO A 1 235 ? 37.819 15.470 14.835 1.00 37.45 235 PRO A O 1
ATOM 1500 N N . GLN A 1 236 ? 36.126 16.580 15.876 1.00 38.45 236 GLN A N 1
ATOM 1501 C CA . GLN A 1 236 ? 36.626 16.224 17.214 1.00 39.10 236 GLN A CA 1
ATOM 1502 C C . GLN A 1 236 ? 36.806 14.713 17.327 1.00 40.53 236 GLN A C 1
ATOM 1503 O O . GLN A 1 236 ? 37.699 14.234 18.021 1.00 39.90 236 GLN A O 1
ATOM 1509 N N . ALA A 1 237 ? 35.962 13.960 16.624 1.00 42.09 237 ALA A N 1
ATOM 1510 C CA . ALA A 1 237 ? 36.059 12.493 16.632 1.00 43.58 237 ALA A CA 1
ATOM 1511 C C . ALA A 1 237 ? 37.445 12.003 16.145 1.00 42.99 237 ALA A C 1
ATOM 1512 O O . ALA A 1 237 ? 38.006 11.064 16.672 1.00 44.46 237 ALA A O 1
ATOM 1514 N N . PHE A 1 238 ? 37.957 12.618 15.098 1.00 42.18 238 PHE A N 1
ATOM 1515 C CA . PHE A 1 238 ? 39.271 12.258 14.571 1.00 42.10 238 PHE A CA 1
ATOM 1516 C C . PHE A 1 238 ? 40.358 12.565 15.604 1.00 41.56 238 PHE A C 1
ATOM 1517 O O . PHE A 1 238 ? 41.253 11.753 15.852 1.00 41.05 238 PHE A O 1
ATOM 1525 N N . VAL A 1 239 ? 40.301 13.762 16.183 1.00 41.21 239 VAL A N 1
ATOM 1526 C CA . VAL A 1 239 ? 41.227 14.098 17.275 1.00 41.48 239 VAL A CA 1
ATOM 1527 C C . VAL A 1 239 ? 41.076 13.136 18.469 1.00 44.04 239 VAL A C 1
ATOM 1528 O O . VAL A 1 239 ? 42.064 12.745 19.061 1.00 45.70 239 VAL A O 1
ATOM 1532 N N . ASP A 1 240 ? 39.862 12.689 18.778 1.00 45.59 240 ASP A N 1
ATOM 1533 C CA . ASP A 1 240 ? 39.658 11.737 19.895 1.00 46.99 240 ASP A CA 1
ATOM 1534 C C . ASP A 1 240 ? 40.231 10.358 19.573 1.00 48.12 240 ASP A C 1
ATOM 1535 O O . ASP A 1 240 ? 40.707 9.660 20.470 1.00 49.47 240 ASP A O 1
ATOM 1540 N N . ALA A 1 241 ? 40.098 9.924 18.321 1.00 46.70 241 ALA A N 1
ATOM 1541 C CA . ALA A 1 241 ? 40.526 8.546 17.958 1.00 48.05 241 ALA A CA 1
ATOM 1542 C C . ALA A 1 241 ? 42.014 8.473 17.576 1.00 47.07 241 ALA A C 1
ATOM 1543 O O . ALA A 1 241 ? 42.632 7.392 17.606 1.00 49.63 241 ALA A O 1
ATOM 1545 N N . ASN A 1 242 ? 42.603 9.601 17.215 1.00 44.23 242 ASN A N 1
ATOM 1546 C CA . ASN A 1 242 ? 43.953 9.583 16.657 1.00 43.77 242 ASN A CA 1
ATOM 1547 C C . ASN A 1 242 ? 44.913 10.604 17.216 1.00 42.60 242 ASN A C 1
ATOM 1548 O O . ASN A 1 242 ? 45.548 11.304 16.461 1.00 41.31 242 ASN A O 1
ATOM 1553 N N . PRO A 1 243 ? 45.053 10.671 18.542 1.00 43.38 243 PRO A N 1
ATOM 1554 C CA . PRO A 1 243 ? 45.940 11.711 19.112 1.00 42.00 243 PRO A CA 1
ATOM 1555 C C . PRO A 1 243 ? 47.391 11.749 18.565 1.00 41.95 243 PRO A C 1
ATOM 1556 O O . PRO A 1 243 ? 47.935 12.826 18.362 1.00 41.03 243 PRO A O 1
ATOM 1560 N N . ASN A 1 244 ? 48.022 10.595 18.343 1.00 44.43 244 ASN A N 1
ATOM 1561 C CA . ASN A 1 244 ? 49.420 10.576 17.914 1.00 45.15 244 ASN A CA 1
ATOM 1562 C C . ASN A 1 244 ? 49.565 10.991 16.469 1.00 43.52 244 ASN A C 1
ATOM 1563 O O . ASN A 1 244 ? 50.538 11.696 16.097 1.00 44.55 244 ASN A O 1
ATOM 1568 N N . THR A 1 245 ? 48.596 10.590 15.649 1.00 42.74 245 THR A N 1
ATOM 1569 C CA . THR A 1 245 ? 48.487 11.098 14.276 1.00 40.78 245 THR A CA 1
ATOM 1570 C C . THR A 1 245 ? 48.325 12.617 14.267 1.00 39.13 245 THR A C 1
ATOM 1571 O O . THR A 1 245 ? 48.973 13.319 13.463 1.00 38.21 245 THR A O 1
ATOM 1575 N N . ALA A 1 246 ? 47.490 13.163 15.154 1.00 38.97 246 ALA A N 1
ATOM 1576 C CA . ALA A 1 246 ? 47.327 14.641 15.163 1.00 37.34 246 ALA A CA 1
ATOM 1577 C C . ALA A 1 246 ? 48.640 15.347 15.526 1.00 37.36 246 ALA A C 1
ATOM 1578 O O . ALA A 1 246 ? 48.978 16.370 14.945 1.00 37.39 246 ALA A O 1
ATOM 1580 N N . GLN A 1 247 ? 49.378 14.806 16.493 1.00 39.05 247 GLN A N 1
ATOM 1581 C CA . GLN A 1 247 ? 50.715 15.309 16.810 1.00 38.90 247 GLN A CA 1
ATOM 1582 C C . GLN A 1 247 ? 51.679 15.212 15.613 1.00 38.75 247 GLN A C 1
ATOM 1583 O O . GLN A 1 247 ? 52.433 16.144 15.365 1.00 36.14 247 GLN A O 1
ATOM 1589 N N . ALA A 1 248 ? 51.683 14.071 14.908 1.00 39.80 248 ALA A N 1
ATOM 1590 C CA . ALA A 1 248 ? 52.594 13.875 13.773 1.00 40.06 248 ALA A CA 1
ATOM 1591 C C . ALA A 1 248 ? 52.271 14.979 12.719 1.00 38.43 248 ALA A C 1
ATOM 1592 O O . ALA A 1 248 ? 53.158 15.746 12.265 1.00 37.43 248 ALA A O 1
ATOM 1594 N N . LEU A 1 249 ? 50.982 15.142 12.424 1.00 36.51 249 LEU A N 1
ATOM 1595 C CA . LEU A 1 249 ? 50.578 16.155 11.449 1.00 33.77 249 LEU A CA 1
ATOM 1596 C C . LEU A 1 249 ? 51.056 17.501 11.895 1.00 32.37 249 LEU A C 1
ATOM 1597 O O . LEU A 1 249 ? 51.566 18.280 11.102 1.00 32.02 249 LEU A O 1
ATOM 1602 N N . THR A 1 250 ? 50.948 17.764 13.184 1.00 33.09 250 THR A N 1
ATOM 1603 C CA . THR A 1 250 ? 51.272 19.080 13.710 1.00 32.63 250 THR A CA 1
ATOM 1604 C C . THR A 1 250 ? 52.793 19.317 13.684 1.00 33.56 250 THR A C 1
ATOM 1605 O O . THR A 1 250 ? 53.267 20.449 13.418 1.00 33.77 250 THR A O 1
ATOM 1609 N N . ASN A 1 251 ? 53.550 18.267 13.967 1.00 33.53 251 ASN A N 1
ATOM 1610 C CA . ASN A 1 251 ? 54.992 18.320 13.879 1.00 35.22 251 ASN A CA 1
ATOM 1611 C C . ASN A 1 251 ? 55.422 18.802 12.506 1.00 34.62 251 ASN A C 1
ATOM 1612 O O . ASN A 1 251 ? 56.251 19.710 12.376 1.00 35.25 251 ASN A O 1
ATOM 1617 N N . ALA A 1 252 ? 54.802 18.251 11.475 1.00 34.11 252 ALA A N 1
ATOM 1618 C CA . ALA A 1 252 ? 55.174 18.566 10.120 1.00 34.18 252 ALA A CA 1
ATOM 1619 C C . ALA A 1 252 ? 54.848 20.000 9.778 1.00 34.05 252 ALA A C 1
ATOM 1620 O O . ALA A 1 252 ? 55.637 20.659 9.140 1.00 35.11 252 ALA A O 1
ATOM 1622 N N . ILE A 1 253 ? 53.645 20.448 10.108 1.00 32.67 253 ILE A N 1
ATOM 1623 C CA . ILE A 1 253 ? 53.289 21.891 9.837 1.00 30.54 253 ILE A CA 1
ATOM 1624 C C . ILE A 1 253 ? 54.243 22.812 10.558 1.00 31.32 253 ILE A C 1
ATOM 1625 O O . ILE A 1 253 ? 54.693 23.814 9.993 1.00 32.66 253 ILE A O 1
ATOM 1630 N N . VAL A 1 254 ? 54.591 22.479 11.804 1.00 32.66 254 VAL A N 1
ATOM 1631 C CA . VAL A 1 254 ? 55.410 23.401 12.600 1.00 32.97 254 VAL A CA 1
ATOM 1632 C C . VAL A 1 254 ? 56.821 23.473 11.975 1.00 33.40 254 VAL A C 1
ATOM 1633 O O . VAL A 1 254 ? 57.383 24.555 11.804 1.00 32.96 254 VAL A O 1
ATOM 1637 N N . ARG A 1 255 ? 57.354 22.336 11.574 1.00 34.51 255 ARG A N 1
ATOM 1638 C CA . ARG A 1 255 ? 58.629 22.303 10.880 1.00 35.52 255 ARG A CA 1
ATOM 1639 C C . ARG A 1 255 ? 58.576 23.065 9.547 1.00 34.76 255 ARG A C 1
ATOM 1640 O O . ARG A 1 255 ? 59.514 23.774 9.190 1.00 35.55 255 ARG A O 1
ATOM 1648 N N . ALA A 1 256 ? 57.463 22.976 8.843 1.00 33.32 256 ALA A N 1
ATOM 1649 C CA . ALA A 1 256 ? 57.299 23.699 7.596 1.00 33.15 256 ALA A CA 1
ATOM 1650 C C . ALA A 1 256 ? 57.213 25.202 7.827 1.00 33.71 256 ALA A C 1
ATOM 1651 O O . ALA A 1 256 ? 57.813 25.991 7.054 1.00 33.43 256 ALA A O 1
ATOM 1653 N N . ASP A 1 257 ? 56.492 25.596 8.885 1.00 33.36 257 ASP A N 1
ATOM 1654 C CA . ASP A 1 257 ? 56.396 27.004 9.224 1.00 33.56 257 ASP A CA 1
ATOM 1655 C C . ASP A 1 257 ? 57.773 27.605 9.491 1.00 35.05 257 ASP A C 1
ATOM 1656 O O . ASP A 1 257 ? 58.077 28.682 9.018 1.00 35.31 257 ASP A O 1
ATOM 1661 N N . LYS A 1 258 ? 58.590 26.903 10.267 1.00 36.36 258 LYS A N 1
ATOM 1662 C CA . LYS A 1 258 ? 59.913 27.391 10.631 1.00 38.19 258 LYS A CA 1
ATOM 1663 C C . LYS A 1 258 ? 60.853 27.408 9.452 1.00 38.46 258 LYS A C 1
ATOM 1664 O O . LYS A 1 258 ? 61.614 28.343 9.307 1.00 39.28 258 LYS A O 1
ATOM 1670 N N . TRP A 1 259 ? 60.765 26.411 8.577 1.00 37.42 259 TRP A N 1
ATOM 1671 C CA . TRP A 1 259 ? 61.557 26.431 7.330 1.00 37.99 259 TRP A CA 1
ATOM 1672 C C . TRP A 1 259 ? 61.265 27.671 6.480 1.00 37.21 259 TRP A C 1
ATOM 1673 O O . TRP A 1 259 ? 62.158 28.358 6.032 1.00 37.46 259 TRP A O 1
ATOM 1684 N N . ILE A 1 260 ? 59.985 27.940 6.271 1.00 35.86 260 ILE A N 1
ATOM 1685 C CA . ILE A 1 260 ? 59.546 29.067 5.482 1.00 35.60 260 ILE A CA 1
ATOM 1686 C C . ILE A 1 260 ? 60.141 30.374 6.018 1.00 38.40 260 ILE A C 1
ATOM 1687 O O . ILE A 1 260 ? 60.588 31.219 5.254 1.00 39.56 260 ILE A O 1
ATOM 1692 N N . GLN A 1 261 ? 60.144 30.550 7.333 1.00 40.36 261 GLN A N 1
ATOM 1693 C CA . GLN A 1 261 ? 60.610 31.815 7.916 1.00 42.04 261 GLN A CA 1
ATOM 1694 C C . GLN A 1 261 ? 62.099 32.052 7.688 1.00 44.36 261 GLN A C 1
ATOM 1695 O O . GLN A 1 261 ? 62.539 33.196 7.712 1.00 44.72 261 GLN A O 1
ATOM 1701 N N . LYS A 1 262 ? 62.875 30.980 7.525 1.00 45.07 262 LYS A N 1
ATOM 1702 C CA . LYS A 1 262 ? 64.325 31.101 7.318 1.00 47.77 262 LYS A CA 1
ATOM 1703 C C . LYS A 1 262 ? 64.745 31.032 5.853 1.00 48.26 262 LYS A C 1
ATOM 1704 O O . LYS A 1 262 ? 65.891 31.348 5.512 1.00 49.38 262 LYS A O 1
ATOM 1710 N N . ALA A 1 263 ? 63.850 30.548 5.002 1.00 47.07 263 ALA A N 1
ATOM 1711 C CA . ALA A 1 263 ? 64.121 30.390 3.580 1.00 48.03 263 ALA A CA 1
ATOM 1712 C C . ALA A 1 263 ? 64.042 31.734 2.851 1.00 48.82 263 ALA A C 1
ATOM 1713 O O . ALA A 1 263 ? 63.247 32.590 3.196 1.00 50.04 263 ALA A O 1
ATOM 1715 N N . GLY A 1 264 ? 64.846 31.934 1.836 1.00 50.56 264 GLY A N 1
ATOM 1716 C CA . GLY A 1 264 ? 64.622 33.095 0.957 1.00 51.23 264 GLY A CA 1
ATOM 1717 C C . GLY A 1 264 ? 63.455 32.809 0.004 1.00 49.25 264 GLY A C 1
ATOM 1718 O O . GLY A 1 264 ? 63.062 31.634 -0.161 1.00 48.89 264 GLY A O 1
ATOM 1719 N N . ALA A 1 265 ? 62.898 33.861 -0.619 1.00 48.33 265 ALA A N 1
ATOM 1720 C CA . ALA A 1 265 ? 61.872 33.692 -1.658 1.00 46.66 265 ALA A CA 1
ATOM 1721 C C . ALA A 1 265 ? 62.403 32.721 -2.727 1.00 46.19 265 ALA A C 1
ATOM 1722 O O . ALA A 1 265 ? 61.686 31.872 -3.201 1.00 44.57 265 ALA A O 1
ATOM 1724 N N . ASP A 1 266 ? 63.674 32.826 -3.057 1.00 47.75 266 ASP A N 1
ATOM 1725 C CA . ASP A 1 266 ? 64.270 31.955 -4.041 1.00 48.87 266 ASP A CA 1
ATOM 1726 C C . ASP A 1 266 ? 64.197 30.492 -3.678 1.00 48.02 266 ASP A C 1
ATOM 1727 O O . ASP A 1 266 ? 63.821 29.690 -4.512 1.00 47.04 266 ASP A O 1
ATOM 1732 N N . GLU A 1 267 ? 64.571 30.136 -2.456 1.00 47.69 267 GLU A N 1
ATOM 1733 C CA . GLU A 1 267 ? 64.461 28.752 -2.026 1.00 47.16 267 GLU A CA 1
ATOM 1734 C C . GLU A 1 267 ? 62.999 28.273 -2.021 1.00 43.89 267 GLU A C 1
ATOM 1735 O O . GLU A 1 267 ? 62.704 27.127 -2.307 1.00 44.22 267 GLU A O 1
ATOM 1741 N N . ILE A 1 268 ? 62.075 29.158 -1.705 1.00 41.49 268 ILE A N 1
ATOM 1742 C CA . ILE A 1 268 ? 60.686 28.766 -1.672 1.00 38.41 268 ILE A CA 1
ATOM 1743 C C . ILE A 1 268 ? 60.166 28.485 -3.068 1.00 37.76 268 ILE A C 1
ATOM 1744 O O . ILE A 1 268 ? 59.482 27.478 -3.271 1.00 35.87 268 ILE A O 1
ATOM 1749 N N . ALA A 1 269 ? 60.474 29.356 -4.008 1.00 37.19 269 ALA A N 1
ATOM 1750 C CA . ALA A 1 269 ? 60.089 29.171 -5.400 1.00 38.49 269 ALA A CA 1
ATOM 1751 C C . ALA A 1 269 ? 60.720 27.912 -6.009 1.00 39.96 269 ALA A C 1
ATOM 1752 O O . ALA A 1 269 ? 60.097 27.226 -6.810 1.00 40.81 269 ALA A O 1
ATOM 1754 N N . LYS A 1 270 ? 61.966 27.616 -5.642 1.00 41.16 270 LYS A N 1
ATOM 1755 C CA . LYS A 1 270 ? 62.595 26.350 -6.034 1.00 42.74 270 LYS A CA 1
ATOM 1756 C C . LYS A 1 270 ? 61.822 25.148 -5.468 1.00 41.26 270 LYS A C 1
ATOM 1757 O O . LYS A 1 270 ? 61.882 24.079 -6.032 1.00 42.83 270 LYS A O 1
ATOM 1761 N N . ALA A 1 271 ? 61.143 25.276 -4.322 1.00 39.63 271 ALA A N 1
ATOM 1762 C CA . ALA A 1 271 ? 60.539 24.096 -3.691 1.00 38.59 271 ALA A CA 1
ATOM 1763 C C . ALA A 1 271 ? 59.129 23.729 -4.179 1.00 37.79 271 ALA A C 1
ATOM 1764 O O . ALA A 1 271 ? 58.724 22.552 -4.107 1.00 37.34 271 ALA A O 1
ATOM 1766 N N . VAL A 1 272 ? 58.341 24.721 -4.599 1.00 36.12 272 VAL A N 1
ATOM 1767 C CA . VAL A 1 272 ? 56.931 24.438 -4.928 1.00 34.56 272 VAL A CA 1
ATOM 1768 C C . VAL A 1 272 ? 56.822 23.938 -6.355 1.00 35.85 272 VAL A C 1
ATOM 1769 O O . VAL A 1 272 ? 57.692 24.219 -7.179 1.00 36.56 272 VAL A O 1
ATOM 1773 N N . PRO A 1 273 ? 55.753 23.190 -6.667 1.00 35.69 273 PRO A N 1
ATOM 1774 C CA . PRO A 1 273 ? 55.550 22.844 -8.060 1.00 36.27 273 PRO A CA 1
ATOM 1775 C C . PRO A 1 273 ? 55.506 24.094 -8.919 1.00 36.70 273 PRO A C 1
ATOM 1776 O O . PRO A 1 273 ? 55.007 25.136 -8.508 1.00 35.82 273 PRO A O 1
ATOM 1780 N N . GLU A 1 274 ? 56.056 23.969 -10.112 1.00 38.39 274 GLU A N 1
ATOM 1781 C CA . GLU A 1 274 ? 56.110 25.057 -11.062 1.00 39.10 274 GLU A CA 1
ATOM 1782 C C . GLU A 1 274 ? 54.740 25.727 -11.364 1.00 37.00 274 GLU A C 1
ATOM 1783 O O . GLU A 1 274 ? 54.670 26.920 -11.568 1.00 36.48 274 GLU A O 1
ATOM 1789 N N . GLY A 1 275 ? 53.661 24.967 -11.365 1.00 36.23 275 GLY A N 1
ATOM 1790 C CA . GLY A 1 275 ? 52.336 25.555 -11.561 1.00 35.66 275 GLY A CA 1
ATOM 1791 C C . GLY A 1 275 ? 51.975 26.611 -10.538 1.00 34.90 275 GLY A C 1
ATOM 1792 O O . GLY A 1 275 ? 51.143 27.497 -10.807 1.00 36.13 275 GLY A O 1
ATOM 1793 N N . TYR A 1 276 ? 52.584 26.565 -9.354 1.00 33.53 276 TYR A N 1
ATOM 1794 C CA . TYR A 1 276 ? 52.181 27.541 -8.328 1.00 33.87 276 TYR A CA 1
ATOM 1795 C C . TYR A 1 276 ? 52.678 28.910 -8.718 1.00 32.80 276 TYR A C 1
ATOM 1796 O O . TYR A 1 276 ? 52.198 29.900 -8.190 1.00 33.12 276 TYR A O 1
ATOM 1805 N N . LEU A 1 277 ? 53.646 28.978 -9.630 1.00 34.37 277 LEU A N 1
ATOM 1806 C CA . LEU A 1 277 ? 54.244 30.298 -9.969 1.00 35.33 277 LEU A CA 1
ATOM 1807 C C . LEU A 1 277 ? 53.334 31.113 -10.889 1.00 35.61 277 LEU A C 1
ATOM 1808 O O . LEU A 1 277 ? 53.640 32.238 -11.183 1.00 36.23 277 LEU A O 1
ATOM 1813 N N . LEU A 1 278 ? 52.269 30.506 -11.412 1.00 34.59 278 LEU A N 1
ATOM 1814 C CA . LEU A 1 278 ? 51.379 31.175 -12.343 1.00 37.32 278 LEU A CA 1
ATOM 1815 C C . LEU A 1 278 ? 52.110 31.819 -13.520 1.00 38.31 278 LEU A C 1
ATOM 1816 O O . LEU A 1 278 ? 51.762 32.909 -13.983 1.00 38.30 278 LEU A O 1
ATOM 1821 N N . GLY A 1 279 ? 53.150 31.140 -13.984 1.00 38.91 279 GLY A N 1
ATOM 1822 C CA . GLY A 1 279 ? 53.965 31.613 -15.073 1.00 40.63 279 GLY A CA 1
ATOM 1823 C C . GLY A 1 279 ? 54.790 32.868 -14.861 1.00 42.28 279 GLY A C 1
ATOM 1824 O O . GLY A 1 279 ? 55.181 33.497 -15.834 1.00 43.36 279 GLY A O 1
ATOM 1825 N N . ASP A 1 280 ? 55.060 33.241 -13.615 1.00 42.22 280 ASP A N 1
ATOM 1826 C CA . ASP A 1 280 ? 55.741 34.512 -13.335 1.00 44.99 280 ASP A CA 1
ATOM 1827 C C . ASP A 1 280 ? 56.553 34.394 -12.040 1.00 43.71 280 ASP A C 1
ATOM 1828 O O . ASP A 1 280 ? 56.098 34.765 -10.961 1.00 42.14 280 ASP A O 1
ATOM 1833 N N . PRO A 1 281 ? 57.732 33.812 -12.131 1.00 44.45 281 PRO A N 1
ATOM 1834 C CA . PRO A 1 281 ? 58.512 33.600 -10.905 1.00 44.67 281 PRO A CA 1
ATOM 1835 C C . PRO A 1 281 ? 58.791 34.904 -10.153 1.00 45.33 281 PRO A C 1
ATOM 1836 O O . PRO A 1 281 ? 58.788 34.923 -8.941 1.00 45.07 281 PRO A O 1
ATOM 1840 N N . ALA A 1 282 ? 58.997 35.988 -10.866 1.00 46.47 282 ALA A N 1
ATOM 1841 C CA . ALA A 1 282 ? 59.276 37.248 -10.206 1.00 47.93 282 ALA A CA 1
ATOM 1842 C C . ALA A 1 282 ? 58.064 37.689 -9.394 1.00 46.63 282 ALA A C 1
ATOM 1843 O O . ALA A 1 282 ? 58.225 38.243 -8.317 1.00 48.17 282 ALA A O 1
ATOM 1845 N N . VAL A 1 283 ? 56.854 37.456 -9.886 1.00 45.51 283 VAL A N 1
ATOM 1846 C CA . VAL A 1 283 ? 55.655 37.898 -9.154 1.00 43.68 283 VAL A CA 1
ATOM 1847 C C . VAL A 1 283 ? 55.404 37.024 -7.915 1.00 41.85 283 VAL A C 1
ATOM 1848 O O . VAL A 1 283 ? 55.018 37.536 -6.864 1.00 41.41 283 VAL A O 1
ATOM 1852 N N . TYR A 1 284 ? 55.624 35.717 -8.063 1.00 40.21 284 TYR A N 1
ATOM 1853 C CA . TYR A 1 284 ? 55.519 34.780 -6.978 1.00 38.87 284 TYR A CA 1
ATOM 1854 C C . TYR A 1 284 ? 56.461 35.156 -5.859 1.00 39.80 284 TYR A C 1
ATOM 1855 O O . TYR A 1 284 ? 56.070 35.139 -4.690 1.00 38.71 284 TYR A O 1
ATOM 1864 N N . LYS A 1 285 ? 57.690 35.505 -6.211 1.00 41.70 285 LYS A N 1
ATOM 1865 C CA . LYS A 1 285 ? 58.681 35.917 -5.232 1.00 43.43 285 LYS A CA 1
ATOM 1866 C C . LYS A 1 285 ? 58.310 37.262 -4.545 1.00 43.81 285 LYS A C 1
ATOM 1867 O O . LYS A 1 285 ? 58.392 37.364 -3.317 1.00 44.11 285 LYS A O 1
ATOM 1873 N N . ALA A 1 286 ? 57.914 38.291 -5.296 1.00 43.99 286 ALA A N 1
ATOM 1874 C CA . ALA A 1 286 ? 57.289 39.478 -4.661 1.00 43.94 286 ALA A CA 1
ATOM 1875 C C . ALA A 1 286 ? 56.050 39.075 -3.808 1.00 42.41 286 ALA A C 1
ATOM 1876 O O . ALA A 1 286 ? 55.860 39.568 -2.731 1.00 44.14 286 ALA A O 1
ATOM 1878 N N . ALA A 1 287 ? 55.215 38.165 -4.274 1.00 41.01 287 ALA A N 1
ATOM 1879 C CA . ALA A 1 287 ? 54.048 37.742 -3.461 1.00 39.72 287 ALA A CA 1
ATOM 1880 C C . ALA A 1 287 ? 54.462 37.057 -2.122 1.00 38.98 287 ALA A C 1
ATOM 1881 O O . ALA A 1 287 ? 53.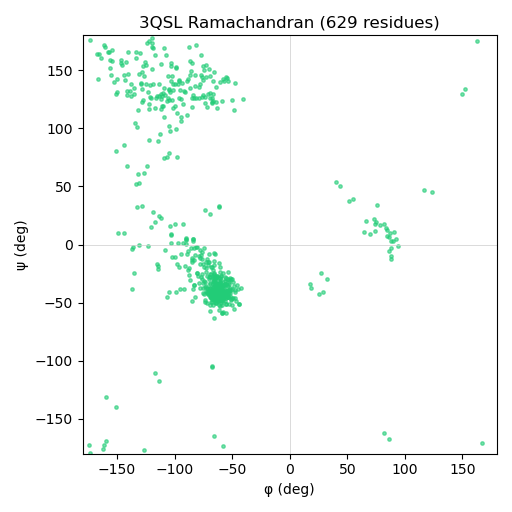858 37.310 -1.072 1.00 38.22 287 ALA A O 1
ATOM 1883 N N . ILE A 1 288 ? 55.490 36.216 -2.157 1.00 39.15 288 ILE A N 1
ATOM 1884 C CA . ILE A 1 288 ? 56.032 35.640 -0.939 1.00 39.74 288 ILE A CA 1
ATOM 1885 C C . ILE A 1 288 ? 56.424 36.784 -0.020 1.00 41.65 288 ILE A C 1
ATOM 1886 O O . ILE A 1 288 ? 56.025 36.802 1.135 1.00 42.82 288 ILE A O 1
ATOM 1891 N N . GLY A 1 289 ? 57.152 37.768 -0.535 1.00 44.17 289 GLY A N 1
ATOM 1892 C CA . GLY A 1 289 ? 57.480 38.976 0.255 1.00 45.65 289 GLY A CA 1
ATOM 1893 C C . GLY A 1 289 ? 56.284 39.739 0.858 1.00 46.16 289 GLY A C 1
ATOM 1894 O O . GLY A 1 289 ? 56.307 40.110 2.018 1.00 46.03 289 GLY A O 1
ATOM 1895 N N . LYS A 1 290 ? 55.241 39.979 0.074 1.00 57.11 290 LYS A N 1
ATOM 1896 C CA . LYS A 1 290 ? 54.082 40.715 0.566 1.00 58.26 290 LYS A CA 1
ATOM 1897 C C . LYS A 1 290 ? 53.266 39.954 1.579 1.00 55.94 290 LYS A C 1
ATOM 1898 O O . LYS A 1 290 ? 52.658 40.563 2.441 1.00 56.81 290 LYS A O 1
ATOM 1904 N N . SER A 1 291 ? 53.278 38.632 1.512 1.00 53.98 291 SER A N 1
ATOM 1905 C CA . SER A 1 291 ? 52.399 37.834 2.367 1.00 51.59 291 SER A CA 1
ATOM 1906 C C . SER A 1 291 ? 53.142 37.130 3.502 1.00 50.49 291 SER A C 1
ATOM 1907 O O . SER A 1 291 ? 52.514 36.472 4.321 1.00 48.38 291 SER A O 1
ATOM 1918 N N . GLU A 1 293 ? 54.410 38.094 6.333 1.00 49.88 293 GLU A N 1
ATOM 1919 C CA . GLU A 1 293 ? 54.023 38.427 7.692 1.00 48.64 293 GLU A CA 1
ATOM 1920 C C . GLU A 1 293 ? 52.815 37.584 8.121 1.00 44.63 293 GLU A C 1
ATOM 1921 O O . GLU A 1 293 ? 52.696 37.259 9.296 1.00 44.06 293 GLU A O 1
ATOM 1927 N N . GLY A 1 294 ? 51.959 37.205 7.177 1.00 42.32 294 GLY A N 1
ATOM 1928 C CA . GLY A 1 294 ? 50.744 36.449 7.494 1.00 39.61 294 GLY A CA 1
ATOM 1929 C C . GLY A 1 294 ? 50.912 34.975 7.762 1.00 37.57 294 GLY A C 1
ATOM 1930 O O . GLY A 1 294 ? 50.006 34.332 8.297 1.00 36.18 294 GLY A O 1
ATOM 1931 N N . LEU A 1 295 ? 52.041 34.408 7.361 1.00 36.93 295 LEU A N 1
ATOM 1932 C CA . LEU A 1 295 ? 52.295 32.992 7.583 1.00 35.06 295 LEU A CA 1
ATOM 1933 C C . LEU A 1 295 ? 52.652 32.756 9.039 1.00 34.43 295 LEU A C 1
ATOM 1934 O O . LEU A 1 295 ? 53.394 33.542 9.643 1.00 34.61 295 LEU A O 1
ATOM 1939 N N . SER A 1 296 ? 52.173 31.657 9.608 1.00 33.65 296 SER A N 1
ATOM 1940 C CA . SER A 1 296 ? 52.472 31.371 11.012 1.00 33.87 296 SER A CA 1
ATOM 1941 C C . SER A 1 296 ? 53.951 31.016 11.195 1.00 35.70 296 SER A C 1
ATOM 1942 O O . SER A 1 296 ? 54.443 30.079 10.568 1.00 36.68 296 SER A O 1
ATOM 1945 N N . PRO A 1 297 ? 54.657 31.715 12.102 1.00 37.12 297 PRO A N 1
ATOM 1946 C CA . PRO A 1 297 ? 56.080 31.351 12.204 1.00 38.72 297 PRO A CA 1
ATOM 1947 C C . PRO A 1 297 ? 56.348 30.014 12.888 1.00 39.15 297 PRO A C 1
ATOM 1948 O O . PRO A 1 297 ? 57.390 29.425 12.628 1.00 39.60 297 PRO A O 1
ATOM 1952 N N . ASP A 1 298 ? 55.423 29.537 13.740 1.00 39.02 298 ASP A N 1
ATOM 1953 C CA . ASP A 1 298 ? 55.655 28.321 14.575 1.00 39.26 298 ASP A CA 1
ATOM 1954 C C . ASP A 1 298 ? 54.451 27.409 14.820 1.00 38.06 298 ASP A C 1
ATOM 1955 O O . ASP A 1 298 ? 54.505 26.479 15.664 1.00 38.77 298 ASP A O 1
ATOM 1960 N N . GLY A 1 299 ? 53.358 27.664 14.117 1.00 36.61 299 GLY A N 1
ATOM 1961 C CA . GLY A 1 299 ? 52.151 26.847 14.271 1.00 34.64 299 GLY A CA 1
ATOM 1962 C C . GLY A 1 299 ? 51.209 27.245 15.382 1.00 34.13 299 GLY A C 1
ATOM 1963 O O . GLY A 1 299 ? 50.122 26.647 15.502 1.00 32.58 299 GLY A O 1
ATOM 1964 N N . VAL A 1 300 ? 51.588 28.230 16.201 1.00 33.09 300 VAL A N 1
ATOM 1965 C CA . VAL A 1 300 ? 50.880 28.452 17.465 1.00 33.27 300 VAL A CA 1
ATOM 1966 C C . VAL A 1 300 ? 49.645 29.323 17.237 1.00 32.93 300 VAL A C 1
ATOM 1967 O O . VAL A 1 300 ? 49.750 30.455 16.698 1.00 32.66 300 VAL A O 1
ATOM 1971 N N . ILE A 1 301 ? 48.509 28.824 17.688 1.00 31.51 301 ILE A N 1
ATOM 1972 C CA . ILE A 1 301 ? 47.227 29.556 17.619 1.00 32.29 301 ILE A CA 1
ATOM 1973 C C . ILE A 1 301 ? 47.142 30.650 18.670 1.00 34.49 301 ILE A C 1
ATOM 1974 O O . ILE A 1 301 ? 47.334 30.423 19.875 1.00 36.52 301 ILE A O 1
ATOM 1979 N N . PRO A 1 302 ? 46.848 31.869 18.230 1.00 36.08 302 PRO A N 1
ATOM 1980 C CA . PRO A 1 302 ? 46.839 32.921 19.179 1.00 37.87 302 PRO A CA 1
ATOM 1981 C C . PRO A 1 302 ? 45.637 32.842 20.091 1.00 38.37 302 PRO A C 1
ATOM 1982 O O . PRO A 1 302 ? 44.566 32.384 19.704 1.00 37.55 302 PRO A O 1
ATOM 1986 N N . GLU A 1 303 ? 45.815 33.418 21.269 1.00 40.81 303 GLU A N 1
ATOM 1987 C CA A GLU A 1 303 ? 44.897 33.263 22.393 0.50 41.20 303 GLU A CA 1
ATOM 1988 C CA B GLU A 1 303 ? 44.869 33.221 22.377 0.50 41.44 303 GLU A CA 1
ATOM 1989 C C . GLU A 1 303 ? 43.539 33.967 22.151 1.00 41.72 303 GLU A C 1
ATOM 1990 O O . GLU A 1 303 ? 42.476 33.476 22.544 1.00 41.41 303 GLU A O 1
ATOM 2001 N N . ASP A 1 304 ? 43.586 35.106 21.467 1.00 41.30 304 ASP A N 1
ATOM 2002 C CA . ASP A 1 304 ? 42.389 35.833 21.139 1.00 42.00 304 ASP A CA 1
ATOM 2003 C C . ASP A 1 304 ? 41.782 35.436 19.797 1.00 40.27 304 ASP A C 1
ATOM 2004 O O . ASP A 1 304 ? 40.796 36.025 19.396 1.00 41.13 304 ASP A O 1
ATOM 2009 N N . GLY A 1 305 ? 42.346 34.442 19.111 1.00 36.78 305 GLY A N 1
ATOM 2010 C CA . GLY A 1 305 ? 41.888 34.034 17.794 1.00 35.18 305 GLY A CA 1
ATOM 2011 C C . GLY A 1 305 ? 40.464 33.568 17.619 1.00 36.15 305 GLY A C 1
ATOM 2012 O O . GLY A 1 305 ? 39.703 34.173 16.833 1.00 36.78 305 GLY A O 1
ATOM 2013 N N . ALA A 1 306 ? 40.065 32.515 18.327 1.00 34.89 306 ALA A N 1
ATOM 2014 C CA . ALA A 1 306 ? 38.697 32.046 18.267 1.00 35.26 306 ALA A CA 1
ATOM 2015 C C . ALA A 1 306 ? 37.672 33.144 18.608 1.00 36.96 306 ALA A C 1
ATOM 2016 O O . ALA A 1 306 ? 36.595 33.165 18.000 1.00 36.68 306 ALA A O 1
ATOM 2018 N N . ALA A 1 307 ? 37.944 33.980 19.616 1.00 37.71 307 ALA A N 1
ATOM 2019 C CA . ALA A 1 307 ? 36.958 35.020 19.967 1.00 39.06 307 ALA A CA 1
ATOM 2020 C C . ALA A 1 307 ? 36.885 36.100 18.895 1.00 39.51 307 ALA A C 1
ATOM 2021 O O . ALA A 1 307 ? 35.840 36.757 18.713 1.00 41.98 307 ALA A O 1
ATOM 2023 N N . THR A 1 308 ? 37.981 36.337 18.195 1.00 38.46 308 THR A N 1
ATOM 2024 C CA . THR A 1 308 ? 37.954 37.371 17.161 1.00 39.68 308 THR A CA 1
ATOM 2025 C C . THR A 1 308 ? 37.130 36.835 15.996 1.00 39.45 308 THR A C 1
ATOM 2026 O O . THR A 1 308 ? 36.276 37.522 15.463 1.00 40.12 308 THR A O 1
ATOM 2030 N N . ALA A 1 309 ? 37.353 35.565 15.684 1.00 36.01 309 ALA A N 1
ATOM 2031 C CA . ALA A 1 309 ? 36.650 34.892 14.611 1.00 36.97 309 ALA A CA 1
ATOM 2032 C C . ALA A 1 309 ? 35.164 34.804 14.909 1.00 38.12 309 ALA A C 1
ATOM 2033 O O . ALA A 1 309 ? 34.342 35.017 14.026 1.00 41.34 309 ALA A O 1
ATOM 2035 N N . LEU A 1 310 ? 34.807 34.524 16.153 1.00 38.53 310 LEU A N 1
ATOM 2036 C CA . LEU A 1 310 ? 33.380 34.334 16.487 1.00 40.10 310 LEU A CA 1
ATOM 2037 C C . LEU A 1 310 ? 32.715 35.698 16.337 1.00 42.83 310 LEU A C 1
ATOM 2038 O O . LEU A 1 310 ? 31.618 35.811 15.792 1.00 45.23 310 LEU A O 1
ATOM 2043 N N . LYS A 1 311 ? 33.412 36.727 16.783 1.00 43.62 311 LYS A N 1
ATOM 2044 C CA . LYS A 1 311 ? 32.883 38.110 16.748 1.00 47.57 311 LYS A CA 1
ATOM 2045 C C . LYS A 1 311 ? 32.701 38.481 15.272 1.00 48.63 311 LYS A C 1
ATOM 2046 O O . LYS A 1 311 ? 31.621 38.838 14.851 1.00 51.69 311 LYS A O 1
ATOM 2052 N N . ALA A 1 312 ? 33.716 38.274 14.439 1.00 48.38 312 ALA A N 1
ATOM 2053 C CA . ALA A 1 312 ? 33.557 38.444 12.986 1.00 48.65 312 ALA A CA 1
ATOM 2054 C C . ALA A 1 312 ? 32.302 37.717 12.419 1.00 49.62 312 ALA A C 1
ATOM 2055 O O . ALA A 1 312 ? 31.488 38.332 11.750 1.00 52.56 312 ALA A O 1
ATOM 2057 N N . LEU A 1 313 ? 32.152 36.410 12.647 1.00 47.85 313 LEU A N 1
ATOM 2058 C CA . LEU A 1 313 ? 30.993 35.702 12.084 1.00 48.68 313 LEU A CA 1
ATOM 2059 C C . LEU A 1 313 ? 29.649 36.320 12.558 1.00 52.06 313 LEU A C 1
ATOM 2060 O O . LEU A 1 313 ? 28.676 36.330 11.811 1.00 54.48 313 LEU A O 1
ATOM 2065 N N . ALA A 1 314 ? 29.592 36.813 13.798 1.00 52.75 314 ALA A N 1
ATOM 2066 C CA . ALA A 1 314 ? 28.350 37.388 14.331 1.00 55.93 314 ALA A CA 1
ATOM 2067 C C . ALA A 1 314 ? 28.005 38.744 13.710 1.00 59.36 314 ALA A C 1
ATOM 2068 O O . ALA A 1 314 ? 26.892 39.238 13.871 1.00 62.14 314 ALA A O 1
ATOM 2070 N N . ALA A 1 315 ? 28.942 39.351 12.995 1.00 59.66 315 ALA A N 1
ATOM 2071 C CA . ALA A 1 315 ? 28.640 40.590 12.293 1.00 63.29 315 ALA A CA 1
ATOM 2072 C C . ALA A 1 315 ? 27.835 40.354 11.019 1.00 65.49 315 ALA A C 1
ATOM 2073 O O . ALA A 1 315 ? 27.143 41.249 10.576 1.00 69.00 315 ALA A O 1
ATOM 2075 N N . PHE A 1 316 ? 27.922 39.174 10.403 1.00 64.16 316 PHE A N 1
ATOM 2076 C CA . PHE A 1 316 ? 27.277 39.025 9.080 1.00 66.52 316 PHE A CA 1
ATOM 2077 C C . PHE A 1 316 ? 26.478 37.761 8.844 1.00 66.65 316 PHE A C 1
ATOM 2078 O O . PHE A 1 316 ? 25.610 37.773 7.992 1.00 70.24 316 PHE A O 1
ATOM 2086 N N . VAL A 1 317 ? 26.763 36.672 9.546 1.00 64.20 317 VAL A N 1
ATOM 2087 C CA . VAL A 1 317 ? 26.017 35.437 9.321 1.00 64.98 317 VAL A CA 1
ATOM 2088 C C . VAL A 1 317 ? 24.596 35.688 9.841 1.00 69.67 317 VAL A C 1
ATOM 2089 O O . VAL A 1 317 ? 24.418 36.214 10.942 1.00 69.65 317 VAL A O 1
ATOM 2093 N N . PRO A 1 318 ? 23.578 35.361 9.028 1.00 73.94 318 PRO A N 1
ATOM 2094 C CA . PRO A 1 318 ? 22.222 35.666 9.464 1.00 78.69 318 PRO A CA 1
ATOM 2095 C C . PRO A 1 318 ? 21.755 34.665 10.518 1.00 78.75 318 PRO A C 1
ATOM 2096 O O . PRO A 1 318 ? 22.112 33.490 10.448 1.00 76.64 318 PRO A O 1
ATOM 2100 N N . ASP A 1 319 ? 20.972 35.147 11.481 1.00 82.10 319 ASP A N 1
ATOM 2101 C CA . ASP A 1 319 ? 20.459 34.329 12.586 1.00 82.66 319 ASP A CA 1
ATOM 2102 C C . ASP A 1 319 ? 21.540 33.425 13.160 1.00 78.55 319 ASP A C 1
ATOM 2103 O O . ASP A 1 319 ? 21.348 32.220 13.309 1.00 78.92 319 ASP A O 1
ATOM 2108 N N . PHE A 1 320 ? 22.681 34.044 13.466 1.00 75.89 320 PHE A N 1
ATOM 2109 C CA . PHE A 1 320 ? 23.856 33.401 14.068 1.00 71.22 320 PHE A CA 1
ATOM 2110 C C . PHE A 1 320 ? 23.821 33.773 15.530 1.00 71.02 320 PHE A C 1
ATOM 2111 O O . PHE A 1 320 ? 23.596 34.940 15.857 1.00 73.09 320 PHE A O 1
ATOM 2119 N N . ASP A 1 321 ? 24.015 32.807 16.416 1.00 68.98 321 ASP A N 1
ATOM 2120 C CA . ASP A 1 321 ? 23.931 33.073 17.864 1.00 69.07 321 ASP A CA 1
ATOM 2121 C C . ASP A 1 321 ? 25.256 32.690 18.552 1.00 65.11 321 ASP A C 1
ATOM 2122 O O . ASP A 1 321 ? 25.454 31.563 18.999 1.00 63.67 321 ASP A O 1
ATOM 2127 N N . ALA A 1 322 ? 26.146 33.673 18.619 1.00 63.52 322 ALA A N 1
ATOM 2128 C CA . ALA A 1 322 ? 27.493 33.514 19.150 1.00 59.94 322 ALA A CA 1
ATOM 2129 C C . ALA A 1 322 ? 27.489 33.081 20.616 1.00 59.51 322 ALA A C 1
ATOM 2130 O O . ALA A 1 322 ? 28.426 32.437 21.074 1.00 57.76 322 ALA A O 1
ATOM 2132 N N . ALA A 1 323 ? 26.447 33.467 21.351 1.00 62.02 323 ALA A N 1
ATOM 2133 C CA . ALA A 1 323 ? 26.323 33.101 22.756 1.00 62.26 323 ALA A CA 1
ATOM 2134 C C . ALA A 1 323 ? 26.372 31.584 22.921 1.00 60.66 323 ALA A C 1
ATOM 2135 O O . ALA A 1 323 ? 26.875 31.093 23.924 1.00 60.60 323 ALA A O 1
ATOM 2137 N N . LYS A 1 324 ? 25.879 30.847 21.925 1.00 59.95 324 LYS A N 1
ATOM 2138 C CA . LYS A 1 324 ? 25.773 29.400 22.024 1.00 58.52 324 LYS A CA 1
ATOM 2139 C C . LYS A 1 324 ? 27.040 28.665 21.658 1.00 55.06 324 LYS A C 1
ATOM 2140 O O . LYS A 1 324 ? 27.173 27.503 21.946 1.00 54.95 324 LYS A O 1
ATOM 2146 N N . VAL A 1 325 ? 28.014 29.339 21.078 1.00 52.69 325 VAL A N 1
ATOM 2147 C CA . VAL A 1 325 ? 29.273 28.671 20.742 1.00 48.84 325 VAL A CA 1
ATOM 2148 C C . VAL A 1 325 ? 30.267 28.808 21.895 1.00 48.19 325 VAL A C 1
ATOM 2149 O O . VAL A 1 325 ? 30.464 29.909 22.409 1.00 48.42 325 VAL A O 1
ATOM 2153 N N . ASP A 1 326 ? 30.897 27.692 22.281 1.00 47.33 326 ASP A N 1
ATOM 2154 C CA . ASP A 1 326 ? 32.066 27.727 23.160 1.00 46.12 326 ASP A CA 1
ATOM 2155 C C . ASP A 1 326 ? 33.338 27.723 22.322 1.00 42.95 326 ASP A C 1
ATOM 2156 O O . ASP A 1 326 ? 33.709 26.708 21.789 1.00 42.52 326 ASP A O 1
ATOM 2161 N N . PRO A 1 327 ? 34.024 28.877 22.244 1.00 42.04 327 PRO A N 1
ATOM 2162 C CA . PRO A 1 327 ? 35.215 29.044 21.436 1.00 39.65 327 PRO A CA 1
ATOM 2163 C C . PRO A 1 327 ? 36.342 28.093 21.825 1.00 38.44 327 PRO A C 1
ATOM 2164 O O . PRO A 1 327 ? 37.115 27.721 20.975 1.00 35.66 327 PRO A O 1
ATOM 2168 N N . ALA A 1 328 ? 36.430 27.716 23.097 1.00 39.83 328 ALA A N 1
ATOM 2169 C CA . ALA A 1 328 ? 37.505 26.824 23.551 1.00 39.35 328 ALA A CA 1
ATOM 2170 C C . ALA A 1 328 ? 37.435 25.451 22.902 1.00 38.72 328 ALA A C 1
ATOM 2171 O O . ALA A 1 328 ? 38.445 24.752 22.795 1.00 37.58 328 ALA A O 1
ATOM 2173 N N . LYS A 1 329 ? 36.236 25.018 22.513 1.00 38.97 329 LYS A N 1
ATOM 2174 C CA . LYS A 1 329 ? 36.103 23.684 21.899 1.00 37.95 329 LYS A CA 1
ATOM 2175 C C . LYS A 1 329 ? 36.491 23.652 20.404 1.00 36.77 329 LYS A C 1
ATOM 2176 O O . LYS A 1 329 ? 36.565 22.573 19.794 1.00 35.67 329 LYS A O 1
ATOM 2182 N N . ALA A 1 330 ? 36.843 24.815 19.845 1.00 35.29 330 ALA A N 1
ATOM 2183 C CA . ALA A 1 330 ? 37.283 24.908 18.432 1.00 34.84 330 ALA A CA 1
ATOM 2184 C C . ALA A 1 330 ? 38.780 24.729 18.141 1.00 32.79 330 ALA A C 1
ATOM 2185 O O . ALA A 1 330 ? 39.191 24.720 16.981 1.00 31.12 330 ALA A O 1
ATOM 2187 N N . TRP A 1 331 ? 39.610 24.670 19.162 1.00 34.34 331 TRP A N 1
ATOM 2188 C CA . TRP A 1 331 ? 41.068 24.813 18.979 1.00 34.26 331 TRP A CA 1
ATOM 2189 C C . TRP A 1 331 ? 41.866 24.373 20.181 1.00 34.54 331 TRP A C 1
ATOM 2190 O O . TRP A 1 331 ? 41.338 24.293 21.265 1.00 35.62 331 TRP A O 1
ATOM 2201 N N . THR A 1 332 ? 43.162 24.162 19.968 1.00 34.63 332 THR A N 1
ATOM 2202 C CA . THR A 1 332 ? 44.082 23.701 21.004 1.00 35.00 332 THR A CA 1
ATOM 2203 C C . THR A 1 332 ? 45.508 23.883 20.541 1.00 33.50 332 THR A C 1
ATOM 2204 O O . THR A 1 332 ? 45.775 23.722 19.341 1.00 31.21 332 THR A O 1
ATOM 2208 N N . ASN A 1 333 ? 46.379 24.269 21.482 1.00 33.14 333 ASN A N 1
ATOM 2209 C CA . ASN A 1 333 ? 47.837 24.367 21.256 1.00 33.87 333 ASN A CA 1
ATOM 2210 C C . ASN A 1 333 ? 48.560 23.174 21.898 1.00 33.53 333 ASN A C 1
ATOM 2211 O O . ASN A 1 333 ? 49.791 23.142 22.032 1.00 35.20 333 ASN A O 1
ATOM 2216 N N . GLU A 1 334 ? 47.789 22.206 22.369 1.00 33.89 334 GLU A N 1
ATOM 2217 C CA . GLU A 1 334 ? 48.377 21.053 23.006 1.00 35.58 334 GLU A CA 1
ATOM 2218 C C . GLU A 1 334 ? 49.449 20.498 22.091 1.00 34.89 334 GLU A C 1
ATOM 2219 O O . GLU A 1 334 ? 50.561 20.220 22.536 1.00 36.92 334 GLU A O 1
ATOM 2225 N N . TYR A 1 335 ? 49.126 20.327 20.818 1.00 33.42 335 TYR A N 1
ATOM 2226 C CA . TYR A 1 335 ? 50.070 19.658 19.907 1.00 34.61 335 TYR A CA 1
ATOM 2227 C C . TYR A 1 335 ? 51.100 20.617 19.383 1.00 34.30 335 TYR A C 1
ATOM 2228 O O . TYR A 1 335 ? 52.227 20.235 19.230 1.00 34.67 335 TYR A O 1
ATOM 2237 N N . THR A 1 336 ? 50.737 21.879 19.153 1.00 33.85 336 THR A N 1
ATOM 2238 C CA . THR A 1 336 ? 51.741 22.882 18.743 1.00 34.38 336 THR A CA 1
ATOM 2239 C C . THR A 1 336 ? 52.807 23.172 19.809 1.00 37.77 336 THR A C 1
ATOM 2240 O O . THR A 1 336 ? 53.936 23.514 19.470 1.00 39.97 336 THR A O 1
ATOM 2244 N N . ARG A 1 337 ? 52.479 23.016 21.090 1.00 40.06 337 ARG A N 1
ATOM 2245 C CA . ARG A 1 337 ? 53.490 23.168 22.132 1.00 42.68 337 ARG A CA 1
ATOM 2246 C C . ARG A 1 337 ? 54.519 22.045 22.070 1.00 43.91 337 ARG A C 1
ATOM 2247 O O . ARG A 1 337 ? 55.721 22.315 22.132 1.00 43.57 337 ARG A O 1
ATOM 2255 N N . ARG A 1 338 ? 54.051 20.805 21.925 1.00 44.01 338 ARG A N 1
ATOM 2256 C CA . ARG A 1 338 ? 54.955 19.664 21.872 1.00 46.16 338 ARG A CA 1
ATOM 2257 C C . ARG A 1 338 ? 55.768 19.680 20.606 1.00 44.37 338 ARG A C 1
ATOM 2258 O O . ARG A 1 338 ? 56.931 19.301 20.620 1.00 45.53 338 ARG A O 1
ATOM 2266 N N . ALA A 1 339 ? 55.149 20.045 19.491 1.00 40.65 339 ALA A N 1
ATOM 2267 C CA . ALA A 1 339 ? 55.918 20.128 18.245 1.00 40.06 339 ALA A CA 1
ATOM 2268 C C . ALA A 1 339 ? 57.083 21.140 18.303 1.00 40.87 339 ALA A C 1
ATOM 2269 O O . ALA A 1 339 ? 58.205 20.859 17.825 1.00 40.09 339 ALA A O 1
ATOM 2271 N N . ASN A 1 340 ? 56.830 22.273 18.938 1.00 41.29 340 ASN A N 1
ATOM 2272 C CA . ASN A 1 340 ? 57.860 23.286 19.204 1.00 43.13 340 ASN A CA 1
ATOM 2273 C C . ASN A 1 340 ? 58.883 22.817 20.221 1.00 46.91 340 ASN A C 1
ATOM 2274 O O . ASN A 1 340 ? 60.072 23.165 20.108 1.00 48.51 340 ASN A O 1
ATOM 2279 N N . GLU A 1 341 ? 58.448 22.000 21.180 1.00 48.51 341 GLU A N 1
ATOM 2280 C CA . GLU A 1 341 ? 59.372 21.429 22.149 1.00 53.11 341 GLU A CA 1
ATOM 2281 C C . GLU A 1 341 ? 60.326 20.515 21.414 1.00 54.03 341 GLU A C 1
ATOM 2282 O O . GLU A 1 341 ?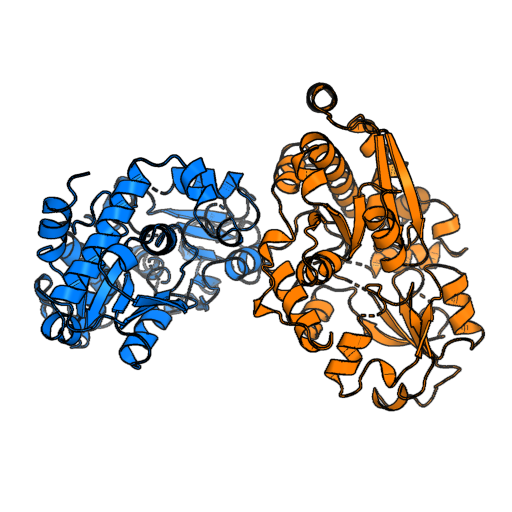 61.526 20.561 21.634 1.00 56.21 341 GLU A O 1
ATOM 2288 N N . LYS A 1 342 ? 59.761 19.678 20.552 1.00 52.11 342 LYS A N 1
ATOM 2289 C CA . LYS A 1 342 ? 60.526 18.688 19.823 1.00 53.83 342 LYS A CA 1
ATOM 2290 C C . LYS A 1 342 ? 61.363 19.277 18.684 1.00 52.76 342 LYS A C 1
ATOM 2291 O O . LYS A 1 342 ? 62.414 18.753 18.387 1.00 52.60 342 LYS A O 1
ATOM 2297 N N . TYR A 1 343 ? 60.903 20.357 18.050 1.00 49.69 343 TYR A N 1
ATOM 2298 C CA . TYR A 1 343 ? 61.655 20.940 16.934 1.00 50.27 343 TYR A CA 1
ATOM 2299 C C . TYR A 1 343 ? 61.905 22.410 17.146 1.00 50.35 343 TYR A C 1
ATOM 2300 O O . TYR A 1 343 ? 61.488 23.240 16.348 1.00 48.96 343 TYR A O 1
ATOM 2309 N N . PRO A 1 344 ? 62.636 22.737 18.214 1.00 53.70 344 PRO A N 1
ATOM 2310 C CA . PRO A 1 344 ? 62.927 24.125 18.514 1.00 54.63 344 PRO A CA 1
ATOM 2311 C C . PRO A 1 344 ? 63.443 24.895 17.300 1.00 55.28 344 PRO A C 1
ATOM 2312 O O . PRO A 1 344 ? 63.092 26.062 17.133 1.00 54.26 344 PRO A O 1
ATOM 2316 N N . ASN A 1 345 ? 64.221 24.238 16.442 1.00 57.46 345 ASN A N 1
ATOM 2317 C CA . ASN A 1 345 ? 64.749 24.868 15.223 1.00 58.49 345 ASN A CA 1
ATOM 2318 C C . ASN A 1 345 ? 64.251 24.274 13.882 1.00 57.12 345 ASN A C 1
ATOM 2319 O O . ASN A 1 345 ? 63.187 23.626 13.664 1.00 55.56 345 ASN A O 1
ATOM 2324 N N . LEU B 1 20 ? 66.438 54.412 -27.040 1.00 74.81 20 LEU B N 1
ATOM 2325 C CA . LEU B 1 20 ? 67.346 53.273 -27.362 1.00 75.07 20 LEU B CA 1
ATOM 2326 C C . LEU B 1 20 ? 68.270 52.858 -26.185 1.00 75.29 20 LEU B C 1
ATOM 2327 O O . LEU B 1 20 ? 68.788 51.730 -26.200 1.00 75.50 20 LEU B O 1
ATOM 2329 N N . ALA B 1 21 ? 68.468 53.733 -25.181 1.00 75.25 21 ALA B N 1
ATOM 2330 C CA . ALA B 1 21 ? 69.440 53.485 -24.062 1.00 75.42 21 ALA B CA 1
ATOM 2331 C C . ALA B 1 21 ? 69.265 52.168 -23.250 1.00 75.61 21 ALA B C 1
ATOM 2332 O O . ALA B 1 21 ? 70.247 51.421 -23.064 1.00 75.87 21 ALA B O 1
ATOM 2334 N N . PRO B 1 22 ? 68.031 51.885 -22.750 1.00 75.69 22 PRO B N 1
ATOM 2335 C CA . PRO B 1 22 ? 67.825 50.564 -22.106 1.00 75.72 22 PRO B CA 1
ATOM 2336 C C . PRO B 1 22 ? 68.107 49.391 -23.086 1.00 75.51 22 PRO B C 1
ATOM 2337 O O . PRO B 1 22 ? 68.693 48.365 -22.689 1.00 75.38 22 PRO B O 1
ATOM 2341 N N . ALA B 1 23 ? 67.716 49.569 -24.355 1.00 75.15 23 ALA B N 1
ATOM 2342 C CA . ALA B 1 23 ? 68.047 48.607 -25.424 1.00 75.13 23 ALA B CA 1
ATOM 2343 C C . ALA B 1 23 ? 69.590 48.359 -25.576 1.00 75.01 23 ALA B C 1
ATOM 2344 O O . ALA B 1 23 ? 70.039 47.198 -25.652 1.00 74.84 23 ALA B O 1
ATOM 2346 N N . ILE B 1 24 ? 70.381 49.443 -25.576 1.00 74.72 24 ILE B N 1
ATOM 2347 C CA . ILE B 1 24 ? 71.847 49.359 -25.756 1.00 74.47 24 ILE B CA 1
ATOM 2348 C C . ILE B 1 24 ? 72.511 48.655 -24.549 1.00 74.32 24 ILE B C 1
ATOM 2349 O O . ILE B 1 24 ? 73.442 47.854 -24.737 1.00 74.33 24 ILE B O 1
ATOM 2354 N N . VAL B 1 25 ? 72.026 48.936 -23.329 1.00 73.93 25 VAL B N 1
ATOM 2355 C CA . VAL B 1 25 ? 72.503 48.228 -22.120 1.00 73.48 25 VAL B CA 1
ATOM 2356 C C . VAL B 1 25 ? 72.263 46.717 -22.266 1.00 73.51 25 VAL B C 1
ATOM 2357 O O . VAL B 1 25 ? 73.198 45.911 -22.097 1.00 73.63 25 VAL B O 1
ATOM 2361 N N . ARG B 1 26 ? 71.008 46.369 -22.591 1.00 72.96 26 ARG B N 1
ATOM 2362 C CA . ARG B 1 26 ? 70.566 44.983 -22.773 1.00 72.63 26 ARG B CA 1
ATOM 2363 C C . ARG B 1 26 ? 71.326 44.282 -23.923 1.00 71.91 26 ARG B C 1
ATOM 2364 O O . ARG B 1 26 ? 71.696 43.102 -23.787 1.00 72.28 26 ARG B O 1
ATOM 2366 N N . ALA B 1 27 ? 71.578 45.016 -25.022 1.00 70.79 27 ALA B N 1
ATOM 2367 C CA . ALA B 1 27 ? 72.354 44.499 -26.174 1.00 69.47 27 ALA B CA 1
ATOM 2368 C C . ALA B 1 27 ? 73.752 44.017 -25.716 1.00 68.35 27 ALA B C 1
ATOM 2369 O O . ALA B 1 27 ? 74.282 43.012 -26.244 1.00 68.16 27 ALA B O 1
ATOM 2371 N N . GLN B 1 28 ? 74.315 44.707 -24.706 1.00 66.72 28 GLN B N 1
ATOM 2372 C CA . GLN B 1 28 ? 75.566 44.275 -24.005 1.00 65.12 28 GLN B CA 1
ATOM 2373 C C . GLN B 1 28 ? 75.433 42.856 -23.410 1.00 62.87 28 GLN B C 1
ATOM 2374 O O . GLN B 1 28 ? 76.375 42.047 -23.460 1.00 63.88 28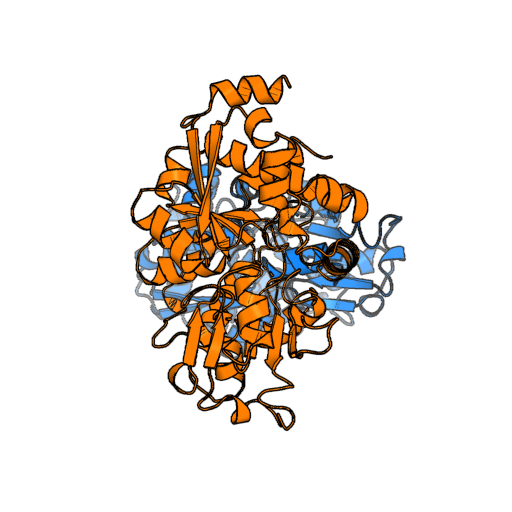 GLN B O 1
ATOM 2376 N N . LYS B 1 29 ? 74.236 42.543 -22.913 1.00 94.62 29 LYS B N 1
ATOM 2377 C CA . LYS B 1 29 ? 73.988 41.305 -22.186 1.00 89.55 29 LYS B CA 1
ATOM 2378 C C . LYS B 1 29 ? 73.653 40.125 -23.092 1.00 83.71 29 LYS B C 1
ATOM 2379 O O . LYS B 1 29 ? 73.464 39.022 -22.592 1.00 81.56 29 LYS B O 1
ATOM 2385 N N . LEU B 1 30 ? 73.563 40.332 -24.400 1.00 79.81 30 LEU B N 1
ATOM 2386 C CA . LEU B 1 30 ? 73.100 39.259 -25.284 1.00 75.17 30 LEU B CA 1
ATOM 2387 C C . LEU B 1 30 ? 74.078 38.108 -25.348 1.00 74.07 30 LEU B C 1
ATOM 2388 O O . LEU B 1 30 ? 75.239 38.319 -25.674 1.00 76.61 30 LEU B O 1
ATOM 2393 N N . GLU B 1 31 ? 73.609 36.890 -25.074 1.00 69.55 31 GLU B N 1
ATOM 2394 C CA . GLU B 1 31 ? 74.491 35.728 -25.079 1.00 69.19 31 GLU B CA 1
ATOM 2395 C C . GLU B 1 31 ? 74.652 35.228 -26.486 1.00 68.79 31 GLU B C 1
ATOM 2396 O O . GLU B 1 31 ? 75.720 34.773 -26.879 1.00 70.83 31 GLU B O 1
ATOM 2402 N N . LYS B 1 32 ? 73.584 35.342 -27.253 1.00 66.52 32 LYS B N 1
ATOM 2403 C CA . LYS B 1 32 ? 73.579 34.891 -28.625 1.00 66.39 32 LYS B CA 1
ATOM 2404 C C . LYS B 1 32 ? 72.942 35.974 -29.509 1.00 65.13 32 LYS B C 1
ATOM 2405 O O . LYS B 1 32 ? 71.701 36.153 -29.519 1.00 63.25 32 LYS B O 1
ATOM 2411 N N . ALA B 1 33 ? 73.803 36.686 -30.238 1.00 65.83 33 ALA B N 1
ATOM 2412 C CA . ALA B 1 33 ? 73.395 37.779 -31.126 1.00 65.22 33 ALA B CA 1
ATOM 2413 C C . ALA B 1 33 ? 72.641 37.255 -32.346 1.00 62.19 33 ALA B C 1
ATOM 2414 O O . ALA B 1 33 ? 71.623 37.816 -32.744 1.00 60.65 33 ALA B O 1
ATOM 2416 N N . LYS B 1 34 ? 73.149 36.175 -32.925 1.00 61.24 34 LYS B N 1
ATOM 2417 C CA . LYS B 1 34 ? 72.538 35.596 -34.099 1.00 59.24 34 LYS B CA 1
ATOM 2418 C C . LYS B 1 34 ? 71.593 34.494 -33.696 1.00 55.42 34 LYS B C 1
ATOM 2419 O O . LYS B 1 34 ? 71.950 33.597 -32.952 1.00 55.38 34 LYS B O 1
ATOM 2425 N N . VAL B 1 35 ? 70.354 34.607 -34.144 1.00 52.02 35 VAL B N 1
ATOM 2426 C CA . VAL B 1 35 ? 69.334 33.603 -33.860 1.00 48.70 35 VAL B CA 1
ATOM 2427 C C . VAL B 1 35 ? 68.674 33.201 -35.166 1.00 48.06 35 VAL B C 1
ATOM 2428 O O . VAL B 1 35 ? 68.427 34.053 -36.032 1.00 47.78 35 VAL B O 1
ATOM 2432 N N . GLN B 1 36 ? 68.423 31.901 -35.315 1.00 47.01 36 GLN B N 1
ATOM 2433 C CA . GLN B 1 36 ? 67.691 31.381 -36.457 1.00 46.26 36 GLN B CA 1
ATOM 2434 C C . GLN B 1 36 ? 66.358 30.850 -35.987 1.00 42.61 36 GLN B C 1
ATOM 2435 O O . GLN B 1 36 ? 66.299 29.916 -35.192 1.00 42.41 36 GLN B O 1
ATOM 2441 N N . ILE B 1 37 ? 65.291 31.481 -36.473 1.00 40.63 37 ILE B N 1
ATOM 2442 C CA . ILE B 1 37 ? 63.934 31.055 -36.247 1.00 37.94 37 ILE B CA 1
ATOM 2443 C C . ILE B 1 37 ? 63.445 30.213 -37.419 1.00 39.03 37 ILE B C 1
ATOM 2444 O O . ILE B 1 37 ? 63.739 30.538 -38.597 1.00 40.88 37 ILE B O 1
ATOM 2449 N N . ALA B 1 38 ? 62.674 29.174 -37.101 1.00 37.88 38 ALA B N 1
ATOM 2450 C CA . ALA B 1 38 ? 61.973 28.353 -38.098 1.00 38.49 38 ALA B CA 1
ATOM 2451 C C . ALA B 1 38 ? 60.495 28.519 -37.894 1.00 37.17 38 ALA B C 1
ATOM 2452 O O . ALA B 1 38 ? 60.035 28.392 -36.774 1.00 35.64 38 ALA B O 1
ATOM 2454 N N . VAL B 1 39 ? 59.751 28.852 -38.957 1.00 39.10 39 VAL B N 1
ATOM 2455 C CA . VAL B 1 39 ? 58.272 29.040 -38.895 1.00 37.13 39 VAL B CA 1
ATOM 2456 C C . VAL B 1 39 ? 57.571 28.195 -39.937 1.00 38.09 39 VAL B C 1
ATOM 2457 O O . VAL B 1 39 ? 58.082 28.021 -41.031 1.00 39.77 39 VAL B O 1
ATOM 2461 N N . GLY B 1 40 ? 56.397 27.683 -39.615 1.00 37.51 40 GLY B N 1
ATOM 2462 C CA . GLY B 1 40 ? 55.650 26.843 -40.572 1.00 38.68 40 GLY B CA 1
ATOM 2463 C C . GLY B 1 40 ? 54.484 27.607 -41.169 1.00 38.58 40 GLY B C 1
ATOM 2464 O O . GLY B 1 40 ? 53.345 27.403 -40.761 1.00 38.78 40 GLY B O 1
ATOM 2465 N N . GLY B 1 41 ? 54.736 28.480 -42.148 1.00 37.89 41 GLY B N 1
ATOM 2466 C CA . GLY B 1 41 ? 53.658 29.269 -42.756 1.00 36.85 41 GLY B CA 1
ATOM 2467 C C . GLY B 1 41 ? 53.779 30.754 -42.550 1.00 35.53 41 GLY B C 1
ATOM 2468 O O . GLY B 1 41 ? 52.803 31.458 -42.254 1.00 34.80 41 GLY B O 1
ATOM 2469 N N . LYS B 1 42 ? 54.983 31.255 -42.782 1.00 36.23 42 LYS B N 1
ATOM 2470 C CA . LYS B 1 42 ? 55.290 32.664 -42.570 1.00 34.32 42 LYS B CA 1
ATOM 2471 C C . LYS B 1 42 ? 54.276 33.663 -43.153 1.00 34.68 42 LYS B C 1
ATOM 2472 O O . LYS B 1 42 ? 53.992 34.684 -42.497 1.00 34.66 42 LYS B O 1
ATOM 2478 N N . PRO B 1 43 ? 53.752 33.417 -44.360 1.00 34.76 43 PRO B N 1
ATOM 2479 C CA . PRO B 1 43 ? 52.780 34.371 -44.951 1.00 35.26 43 PRO B CA 1
ATOM 2480 C C . PRO B 1 43 ? 51.451 34.518 -44.244 1.00 34.44 43 PRO B C 1
ATOM 2481 O O . PRO B 1 43 ? 50.682 35.461 -44.566 1.00 34.60 43 PRO B O 1
ATOM 2485 N N . LEU B 1 44 ? 51.141 33.590 -43.344 1.00 34.10 44 LEU B N 1
ATOM 2486 C CA . LEU B 1 44 ? 49.802 33.502 -42.782 1.00 33.50 44 LEU B CA 1
ATOM 2487 C C . LEU B 1 44 ? 49.640 34.486 -41.661 1.00 33.24 44 LEU B C 1
ATOM 2488 O O . LEU B 1 44 ? 50.610 34.820 -40.936 1.00 31.36 44 LEU B O 1
ATOM 2493 N N . ILE B 1 45 ? 48.414 35.000 -41.563 1.00 32.77 45 ILE B N 1
ATOM 2494 C CA . ILE B 1 45 ? 48.054 35.968 -40.547 1.00 32.00 45 ILE B CA 1
ATOM 2495 C C . ILE B 1 45 ? 48.333 35.444 -39.150 1.00 31.51 45 ILE B C 1
ATOM 2496 O O . ILE B 1 45 ? 48.769 36.177 -38.283 1.00 32.39 45 ILE B O 1
ATOM 2501 N N . TYR B 1 46 ? 48.224 34.128 -38.969 1.00 31.84 46 TYR B N 1
ATOM 2502 C CA . TYR B 1 46 ? 48.552 33.485 -37.718 1.00 29.95 46 TYR B CA 1
ATOM 2503 C C . TYR B 1 46 ? 49.930 33.906 -37.232 1.00 29.43 46 TYR B C 1
ATOM 2504 O O . TYR B 1 46 ? 50.184 33.887 -36.037 1.00 30.64 46 TYR B O 1
ATOM 2513 N N . TYR B 1 47 ? 50.837 34.233 -38.153 1.00 29.10 47 TYR B N 1
ATOM 2514 C CA . TYR B 1 47 ? 52.183 34.669 -37.795 1.00 27.34 47 TYR B CA 1
ATOM 2515 C C . TYR B 1 47 ? 52.486 36.103 -38.143 1.00 27.58 47 TYR B C 1
ATOM 2516 O O . TYR B 1 47 ? 53.667 36.493 -38.225 1.00 27.32 47 TYR B O 1
ATOM 2525 N N . LEU B 1 48 ? 51.462 36.930 -38.245 1.00 27.44 48 LEU B N 1
ATOM 2526 C CA . LEU B 1 48 ? 51.707 38.315 -38.616 1.00 28.84 48 LEU B CA 1
ATOM 2527 C C . LEU B 1 48 ? 52.713 38.983 -37.684 1.00 30.27 48 LEU B C 1
ATOM 2528 O O . LEU B 1 48 ? 53.590 39.729 -38.143 1.00 32.33 48 LEU B O 1
ATOM 2533 N N . PRO B 1 49 ? 52.619 38.742 -36.365 1.00 30.67 49 PRO B N 1
ATOM 2534 C CA . PRO B 1 49 ? 53.547 39.466 -35.524 1.00 31.07 49 PRO B CA 1
ATOM 2535 C C . PRO B 1 49 ? 55.021 39.111 -35.773 1.00 31.52 49 PRO B C 1
ATOM 2536 O O . PRO B 1 49 ? 55.889 39.968 -35.672 1.00 30.04 49 PRO B O 1
ATOM 2540 N N . LEU B 1 50 ? 55.335 37.875 -36.117 1.00 31.70 50 LEU B N 1
ATOM 2541 C CA . LEU B 1 50 ? 56.732 37.597 -36.516 1.00 32.28 50 LEU B CA 1
ATOM 2542 C C . LEU B 1 50 ? 57.195 38.451 -37.714 1.00 33.79 50 LEU B C 1
ATOM 2543 O O . LEU B 1 50 ? 58.323 39.012 -37.732 1.00 35.15 50 LEU B O 1
ATOM 2548 N N . THR B 1 51 ? 56.329 38.594 -38.713 1.00 33.85 51 THR B N 1
ATOM 2549 C CA . THR B 1 51 ? 56.665 39.430 -39.858 1.00 34.48 51 THR B CA 1
ATOM 2550 C C . THR B 1 51 ? 56.786 40.907 -39.532 1.00 35.60 51 THR B C 1
ATOM 2551 O O . THR B 1 51 ? 57.712 41.575 -40.015 1.00 36.30 51 THR B O 1
ATOM 2555 N N . ILE B 1 52 ? 55.870 41.430 -38.725 1.00 35.70 52 ILE B N 1
ATOM 2556 C CA . ILE B 1 52 ? 55.941 42.838 -38.308 1.00 36.42 52 ILE B CA 1
ATOM 2557 C C . ILE B 1 52 ? 57.258 43.122 -37.555 1.00 37.73 52 ILE B C 1
ATOM 2558 O O . ILE B 1 52 ? 57.950 44.139 -37.822 1.00 40.67 52 ILE B O 1
ATOM 2563 N N . ALA B 1 53 ? 57.627 42.223 -36.651 1.00 36.80 53 ALA B N 1
ATOM 2564 C CA . ALA B 1 53 ? 58.920 42.296 -35.942 1.00 37.49 53 ALA B CA 1
ATOM 2565 C C . ALA B 1 53 ? 60.104 42.409 -36.886 1.00 38.58 53 ALA B C 1
ATOM 2566 O O . ALA B 1 53 ? 61.006 43.186 -36.646 1.00 40.46 53 ALA B O 1
ATOM 2568 N N . GLU B 1 54 ? 60.090 41.611 -37.942 1.00 39.07 54 GLU B N 1
ATOM 2569 C CA . GLU B 1 54 ? 61.101 41.676 -38.983 1.00 41.51 54 GLU B CA 1
ATOM 2570 C C . GLU B 1 54 ? 61.021 42.994 -39.739 1.00 42.62 54 GLU B C 1
ATOM 2571 O O . GLU B 1 54 ? 61.961 43.772 -39.694 1.00 44.08 54 GLU B O 1
ATOM 2577 N N . VAL B 1 55 ? 59.914 43.264 -40.417 1.00 41.07 55 VAL B N 1
ATOM 2578 C CA . VAL B 1 55 ? 59.903 44.454 -41.279 1.00 43.41 55 VAL B CA 1
ATOM 2579 C C . VAL B 1 55 ? 59.989 45.770 -40.506 1.00 44.97 55 VAL B C 1
ATOM 2580 O O . VAL B 1 55 ? 60.516 46.761 -41.044 1.00 47.45 55 VAL B O 1
ATOM 2584 N N . LYS B 1 56 ? 59.496 45.829 -39.260 1.00 43.76 56 LYS B N 1
ATOM 2585 C CA . LYS B 1 56 ? 59.657 47.097 -38.487 1.00 45.51 56 LYS B CA 1
ATOM 2586 C C . LYS B 1 56 ? 61.035 47.215 -37.842 1.00 45.82 56 LYS B C 1
ATOM 2587 O O . LYS B 1 56 ? 61.316 48.195 -37.181 1.00 47.86 56 LYS B O 1
ATOM 2593 N N . GLY B 1 57 ? 61.891 46.211 -37.995 1.00 44.69 57 GLY B N 1
ATOM 2594 C CA . GLY B 1 57 ? 63.220 46.269 -37.356 1.00 46.16 57 GLY B CA 1
ATOM 2595 C C . GLY B 1 57 ? 63.244 46.068 -35.844 1.00 44.72 57 GLY B C 1
ATOM 2596 O O . GLY B 1 57 ? 64.201 46.455 -35.188 1.00 45.39 57 GLY B O 1
ATOM 2597 N N . PHE B 1 58 ? 62.210 45.435 -35.282 1.00 42.15 58 PHE B N 1
ATOM 2598 C CA . PHE B 1 58 ? 62.144 45.257 -33.836 1.00 41.02 58 PHE B CA 1
ATOM 2599 C C . PHE B 1 58 ? 63.190 44.316 -33.286 1.00 41.36 58 PHE B C 1
ATOM 2600 O O . PHE B 1 58 ? 63.745 44.585 -32.201 1.00 41.79 58 PHE B O 1
ATOM 2608 N N . PHE B 1 59 ? 63.468 43.213 -33.984 1.00 40.99 59 PHE B N 1
ATOM 2609 C CA . PHE B 1 59 ? 64.602 42.351 -33.587 1.00 41.75 59 PHE B CA 1
ATOM 2610 C C . PHE B 1 59 ? 65.899 43.189 -33.632 1.00 45.93 59 PHE B C 1
ATOM 2611 O O . PHE B 1 59 ? 66.673 43.249 -32.673 1.00 47.96 59 PHE B O 1
ATOM 2619 N N . LYS B 1 60 ? 66.109 43.862 -34.739 1.00 47.55 60 LYS B N 1
ATOM 2620 C CA . LYS B 1 60 ? 67.334 44.646 -34.876 1.00 51.67 60 LYS B CA 1
ATOM 2621 C C . LYS B 1 60 ? 67.421 45.686 -33.750 1.00 52.75 60 LYS B C 1
ATOM 2622 O O . LYS B 1 60 ? 68.474 45.920 -33.244 1.00 54.36 60 LYS B O 1
ATOM 2628 N N . ASP B 1 61 ? 66.300 46.251 -33.313 1.00 52.91 61 ASP B N 1
ATOM 2629 C CA . ASP B 1 61 ? 66.318 47.188 -32.188 1.00 55.01 61 ASP B CA 1
ATOM 2630 C C . ASP B 1 61 ? 66.873 46.543 -30.917 1.00 54.53 61 ASP B C 1
ATOM 2631 O O . ASP B 1 61 ? 67.406 47.228 -30.069 1.00 56.00 61 ASP B O 1
ATOM 2636 N N . GLU B 1 62 ? 66.751 45.226 -30.783 1.00 52.64 62 GLU B N 1
ATOM 2637 C CA . GLU B 1 62 ? 67.262 44.548 -29.609 1.00 52.19 62 GLU B CA 1
ATOM 2638 C C . GLU B 1 62 ? 68.716 44.099 -29.795 1.00 53.85 62 GLU B C 1
ATOM 2639 O O . GLU B 1 62 ? 69.288 43.493 -28.871 1.00 54.10 62 GLU B O 1
ATOM 2645 N N . GLY B 1 63 ? 69.310 44.376 -30.962 1.00 54.80 63 GLY B N 1
ATOM 2646 C CA . GLY B 1 63 ? 70.701 43.951 -31.246 1.00 56.35 63 GLY B CA 1
ATOM 2647 C C . GLY B 1 63 ? 70.840 42.547 -31.828 1.00 54.33 63 GLY B C 1
ATOM 2648 O O . GLY B 1 63 ? 71.931 41.992 -31.911 1.00 55.50 63 GLY B O 1
ATOM 2649 N N . LEU B 1 64 ? 69.721 41.955 -32.196 1.00 51.75 64 LEU B N 1
ATOM 2650 C CA . LEU B 1 64 ? 69.684 40.606 -32.740 1.00 50.56 64 LEU B CA 1
ATOM 2651 C C . LEU B 1 64 ? 69.857 40.644 -34.253 1.00 51.65 64 LEU B C 1
ATOM 2652 O O . LEU B 1 64 ? 69.348 41.540 -34.940 1.00 51.28 64 LEU B O 1
ATOM 2657 N N . ASP B 1 65 ? 70.582 39.660 -34.768 1.00 52.75 65 ASP B N 1
ATOM 2658 C CA . ASP B 1 65 ? 70.564 39.348 -36.194 1.00 53.56 65 ASP B CA 1
ATOM 2659 C C . ASP B 1 65 ? 69.696 38.073 -36.336 1.00 50.69 65 ASP B C 1
ATOM 2660 O O . ASP B 1 65 ? 70.156 36.950 -36.086 1.00 50.34 65 ASP B O 1
ATOM 2665 N N . VAL B 1 66 ? 68.427 38.257 -36.677 1.00 49.13 66 VAL B N 1
ATOM 2666 C CA . VAL B 1 66 ? 67.471 37.122 -36.708 1.00 46.51 66 VAL B CA 1
ATOM 2667 C C . VAL B 1 66 ? 67.274 36.702 -38.140 1.00 46.79 66 VAL B C 1
ATOM 2668 O O . VAL B 1 66 ? 66.978 37.519 -38.958 1.00 47.00 66 VAL B O 1
ATOM 2672 N N . SER B 1 67 ? 67.506 35.434 -38.450 1.00 46.65 67 SER B N 1
ATOM 2673 C CA . SER B 1 67 ? 67.144 34.879 -39.741 1.00 46.40 67 SER B CA 1
ATOM 2674 C C . SER B 1 67 ? 65.937 34.003 -39.534 1.00 43.25 67 SER B C 1
ATOM 2675 O O . SER B 1 67 ? 65.828 33.341 -38.509 1.00 40.57 67 SER B O 1
ATOM 2678 N N . ILE B 1 68 ? 65.060 33.983 -40.526 1.00 42.47 68 ILE B N 1
ATOM 2679 C CA . ILE B 1 68 ? 63.808 33.210 -40.467 1.00 40.88 68 ILE B CA 1
ATOM 2680 C C . ILE B 1 68 ? 63.775 32.247 -41.633 1.00 41.40 68 ILE B C 1
ATOM 2681 O O . ILE B 1 68 ? 63.864 32.672 -42.778 1.00 43.03 68 ILE B O 1
ATOM 2686 N N . ALA B 1 69 ? 63.676 30.950 -41.352 1.00 41.18 69 ALA B N 1
ATOM 2687 C CA . ALA B 1 69 ? 63.525 29.948 -42.407 1.00 42.01 69 ALA B CA 1
ATOM 2688 C C . ALA B 1 69 ? 62.059 29.512 -42.398 1.00 39.91 69 ALA B C 1
ATOM 2689 O O . ALA B 1 69 ? 61.523 29.208 -41.345 1.00 39.69 69 ALA B O 1
ATOM 2691 N N . ASP B 1 70 ? 61.415 29.493 -43.563 1.00 40.32 70 ASP B N 1
ATOM 2692 C CA . ASP B 1 70 ? 59.983 29.186 -43.675 1.00 39.37 70 ASP B CA 1
ATOM 2693 C C . ASP B 1 70 ? 59.811 27.775 -44.150 1.00 40.31 70 ASP B C 1
ATOM 2694 O O . ASP B 1 70 ? 60.546 27.311 -45.006 1.00 42.94 70 ASP B O 1
ATOM 2699 N N . PHE B 1 71 ? 58.776 27.148 -43.639 1.00 39.63 71 PHE B N 1
ATOM 2700 C CA . PHE B 1 71 ? 58.466 25.756 -43.904 1.00 41.38 71 PHE B CA 1
ATOM 2701 C C . PHE B 1 71 ? 56.990 25.639 -44.235 1.00 40.30 71 PHE B C 1
ATOM 2702 O O . PHE B 1 71 ? 56.198 26.569 -43.996 1.00 41.18 71 PHE B O 1
ATOM 2710 N N . ALA B 1 72 ? 56.624 24.509 -44.783 1.00 42.88 72 ALA B N 1
ATOM 2711 C CA . ALA B 1 72 ? 55.268 24.246 -45.295 1.00 43.80 72 ALA B CA 1
ATOM 2712 C C . ALA B 1 72 ? 54.258 24.144 -44.159 1.00 42.43 72 ALA B C 1
ATOM 2713 O O . ALA B 1 72 ? 53.083 24.416 -44.358 1.00 42.79 72 ALA B O 1
ATOM 2715 N N . GLY B 1 73 ? 54.738 23.776 -42.966 1.00 41.15 73 GLY B N 1
ATOM 2716 C CA . GLY B 1 73 ? 53.874 23.559 -41.792 1.00 39.39 73 GLY B CA 1
ATOM 2717 C C . GLY B 1 73 ? 54.676 23.453 -40.538 1.00 38.31 73 GLY B C 1
ATOM 2718 O O . GLY B 1 73 ? 55.903 23.234 -40.588 1.00 40.99 73 GLY B O 1
ATOM 2719 N N . GLY B 1 74 ? 54.001 23.590 -39.392 1.00 36.09 74 GLY B N 1
ATOM 2720 C CA . GLY B 1 74 ? 54.671 23.673 -38.117 1.00 34.34 74 GLY B CA 1
ATOM 2721 C C . GLY B 1 74 ? 55.516 22.473 -37.749 1.00 36.11 74 GLY B C 1
ATOM 2722 O O . GLY B 1 74 ? 56.530 22.605 -37.087 1.00 35.43 74 GLY B O 1
ATOM 2723 N N . SER B 1 75 ? 55.082 21.299 -38.171 1.00 37.88 75 SER B N 1
ATOM 2724 C CA . SER B 1 75 ? 55.846 20.089 -37.890 1.00 40.86 75 SER B CA 1
ATOM 2725 C C . SER B 1 75 ? 57.247 20.113 -38.516 1.00 42.23 75 SER B C 1
ATOM 2726 O O . SER B 1 75 ? 58.213 19.569 -37.933 1.00 45.24 75 SER B O 1
ATOM 2729 N N . LYS B 1 76 ? 57.353 20.712 -39.704 1.00 42.89 76 LYS B N 1
ATOM 2730 C CA . LYS B 1 76 ? 58.611 20.762 -40.429 1.00 44.61 76 LYS B CA 1
ATOM 2731 C C . LYS B 1 76 ? 59.520 21.792 -39.733 1.00 42.54 76 LYS B C 1
ATOM 2732 O O . LYS B 1 76 ? 60.711 21.546 -39.510 1.00 42.54 76 LYS B O 1
ATOM 2738 N N . ALA B 1 77 ? 58.929 22.924 -39.360 1.00 39.74 77 ALA B N 1
ATOM 2739 C CA . ALA B 1 77 ? 59.617 24.002 -38.585 1.00 37.71 77 ALA B CA 1
ATOM 2740 C C . ALA B 1 77 ? 60.192 23.476 -37.240 1.00 37.56 77 ALA B C 1
ATOM 2741 O O . ALA B 1 77 ? 61.356 23.745 -36.872 1.00 36.60 77 ALA B O 1
ATOM 2743 N N . LEU B 1 78 ? 59.383 22.678 -36.535 1.00 38.11 78 LEU B N 1
ATOM 2744 C CA . LEU B 1 78 ? 59.817 22.061 -35.286 1.00 38.22 78 LEU B CA 1
ATOM 2745 C C . LEU B 1 78 ? 61.010 21.182 -35.586 1.00 39.95 78 LEU B C 1
ATOM 2746 O O . LEU B 1 78 ? 62.012 21.221 -34.890 1.00 40.08 78 LEU B O 1
ATOM 2751 N N . GLN B 1 79 ? 60.913 20.413 -36.665 1.00 42.30 79 GLN B N 1
ATOM 2752 C CA . GLN B 1 79 ? 61.968 19.432 -36.940 1.00 45.26 79 GLN B CA 1
ATOM 2753 C C . GLN B 1 79 ? 63.289 20.147 -37.205 1.00 45.37 79 GLN B C 1
ATOM 2754 O O . GLN B 1 79 ? 64.347 19.667 -36.820 1.00 47.96 79 GLN B O 1
ATOM 2760 N N . ALA B 1 80 ? 63.228 21.350 -37.751 1.00 44.19 80 ALA B N 1
ATOM 2761 C CA . ALA B 1 80 ? 64.446 22.108 -37.991 1.00 44.17 80 ALA B CA 1
ATOM 2762 C C . ALA B 1 80 ? 65.146 22.505 -36.689 1.00 43.04 80 ALA B C 1
ATOM 2763 O O . ALA B 1 80 ? 66.360 22.575 -36.660 1.00 46.62 80 ALA B O 1
ATOM 2765 N N . VAL B 1 81 ? 64.406 22.740 -35.617 1.00 41.03 81 VAL B N 1
ATOM 2766 C CA . VAL B 1 81 ? 65.003 23.118 -34.334 1.00 40.87 81 VAL B CA 1
ATOM 2767 C C . VAL B 1 81 ? 65.490 21.831 -33.605 1.00 44.10 81 VAL B C 1
ATOM 2768 O O . VAL B 1 81 ? 66.653 21.773 -33.129 1.00 45.48 81 VAL B O 1
ATOM 2772 N N . VAL B 1 82 ? 64.645 20.788 -33.590 1.00 45.19 82 VAL B N 1
ATOM 2773 C CA . VAL B 1 82 ? 65.040 19.468 -33.073 1.00 47.10 82 VAL B CA 1
ATOM 2774 C C . VAL B 1 82 ? 66.377 18.993 -33.671 1.00 51.15 82 VAL B C 1
ATOM 2775 O O . VAL B 1 82 ? 67.239 18.496 -32.948 1.00 52.07 82 VAL B O 1
ATOM 2779 N N . GLY B 1 83 ? 66.514 19.139 -34.992 1.00 53.40 83 GLY B N 1
ATOM 2780 C CA . GLY B 1 83 ? 67.722 18.763 -35.742 1.00 56.76 83 GLY B CA 1
ATOM 2781 C C . GLY B 1 83 ? 68.902 19.726 -35.596 1.00 58.03 83 GLY B C 1
ATOM 2782 O O . GLY B 1 83 ? 70.025 19.401 -35.973 1.00 61.05 83 GLY B O 1
ATOM 2783 N N . GLY B 1 84 ? 68.662 20.906 -35.032 1.00 56.26 84 GLY B N 1
ATOM 2784 C CA . GLY B 1 84 ? 69.731 21.841 -34.719 1.00 56.90 84 GLY B CA 1
ATOM 2785 C C . GLY B 1 84 ? 70.081 22.819 -35.832 1.00 57.73 84 GLY B C 1
ATOM 2786 O O . GLY B 1 84 ? 71.007 23.612 -35.689 1.00 59.83 84 GLY B O 1
ATOM 2787 N N . SER B 1 85 ? 69.369 22.785 -36.950 1.00 57.15 85 SER B N 1
ATOM 2788 C CA . SER B 1 85 ? 69.647 23.729 -38.002 1.00 56.86 85 SER B CA 1
ATOM 2789 C C . SER B 1 85 ? 68.913 25.071 -37.716 1.00 53.10 85 SER B C 1
ATOM 2790 O O . SER B 1 85 ? 69.169 26.092 -38.365 1.00 54.18 85 SER B O 1
ATOM 2793 N N . ALA B 1 86 ? 67.985 25.071 -36.780 1.00 49.17 86 ALA B N 1
ATOM 2794 C CA . ALA B 1 86 ? 67.431 26.335 -36.275 1.00 46.32 86 ALA B CA 1
ATOM 2795 C C . ALA B 1 86 ? 67.459 26.368 -34.742 1.00 44.14 86 ALA B C 1
ATOM 2796 O O . ALA B 1 86 ? 67.652 25.332 -34.099 1.00 44.42 86 ALA B O 1
ATOM 2798 N N . ASP B 1 87 ? 67.286 27.563 -34.163 1.00 42.46 87 ASP B N 1
ATOM 2799 C CA . ASP B 1 87 ? 67.406 27.765 -32.692 1.00 41.82 87 ASP B CA 1
ATOM 2800 C C . ASP B 1 87 ? 66.096 27.801 -31.945 1.00 39.09 87 ASP B C 1
ATOM 2801 O O . ASP B 1 87 ? 66.024 27.329 -30.797 1.00 39.80 87 ASP B O 1
ATOM 2806 N N . VAL B 1 88 ? 65.107 28.462 -32.543 1.00 37.58 88 VAL B N 1
ATOM 2807 C CA . VAL B 1 88 ? 63.807 28.788 -31.910 1.00 35.81 88 VAL B CA 1
ATOM 2808 C C . VAL B 1 88 ? 62.692 28.554 -32.908 1.00 35.63 88 VAL B C 1
ATOM 2809 O O . VAL B 1 88 ? 62.809 28.932 -34.085 1.00 37.32 88 VAL B O 1
ATOM 2813 N N . VAL B 1 89 ? 61.595 27.971 -32.470 1.00 33.47 89 VAL B N 1
ATOM 2814 C CA . VAL B 1 89 ? 60.451 27.740 -33.360 1.00 32.79 89 VAL B CA 1
ATOM 2815 C C . VAL B 1 89 ? 59.484 28.904 -33.186 1.00 32.38 89 VAL B C 1
ATOM 2816 O O . VAL B 1 89 ? 59.263 29.301 -32.084 1.00 32.48 89 VAL B O 1
ATOM 2820 N N . SER B 1 90 ? 58.991 29.488 -34.280 1.00 32.34 90 SER B N 1
ATOM 2821 C CA . SER B 1 90 ? 57.727 30.247 -34.308 1.00 31.65 90 SER B CA 1
ATOM 2822 C C . SER B 1 90 ? 56.599 29.295 -34.754 1.00 31.17 90 SER B C 1
ATOM 2823 O O . SER B 1 90 ? 56.516 28.943 -35.902 1.00 30.75 90 SER B O 1
ATOM 2826 N N . GLY B 1 91 ? 55.702 28.946 -33.855 1.00 32.87 91 GLY B N 1
ATOM 2827 C CA . GLY B 1 91 ? 54.786 27.814 -34.058 1.00 33.77 91 GLY B CA 1
ATOM 2828 C C . GLY B 1 91 ? 53.759 27.723 -32.959 1.00 33.84 91 GLY B C 1
ATOM 2829 O O . GLY B 1 91 ? 53.799 28.507 -31.990 1.00 33.94 91 GLY B O 1
ATOM 2830 N N . ALA B 1 92 ? 52.844 26.765 -33.134 1.00 35.33 92 ALA B N 1
ATOM 2831 C CA . ALA B 1 92 ? 51.712 26.506 -32.249 1.00 35.85 92 ALA B CA 1
ATOM 2832 C C . ALA B 1 92 ? 52.191 26.004 -30.894 1.00 37.10 92 ALA B C 1
ATOM 2833 O O . ALA B 1 92 ? 52.982 25.062 -30.784 1.00 38.40 92 ALA B O 1
ATOM 2835 N N . PHE B 1 93 ? 51.694 26.639 -29.862 1.00 38.20 93 PHE B N 1
ATOM 2836 C CA . PHE B 1 93 ? 51.978 26.262 -28.469 1.00 39.18 93 PHE B CA 1
ATOM 2837 C C . PHE B 1 93 ? 51.892 24.767 -28.064 1.00 39.86 93 PHE B C 1
ATOM 2838 O O . PHE B 1 93 ? 52.803 24.226 -27.412 1.00 40.31 93 PHE B O 1
ATOM 2846 N N . GLU B 1 94 ? 50.809 24.096 -28.430 1.00 40.29 94 GLU B N 1
ATOM 2847 C CA . GLU B 1 94 ? 50.614 22.696 -28.030 1.00 41.94 94 GLU B CA 1
ATOM 2848 C C . GLU B 1 94 ? 51.760 21.753 -28.377 1.00 41.28 94 GLU B C 1
ATOM 2849 O O . GLU B 1 94 ? 51.895 20.713 -27.771 1.00 42.32 94 GLU B O 1
ATOM 2855 N N . HIS B 1 95 ? 52.571 22.088 -29.376 1.00 39.92 95 HIS B N 1
ATOM 2856 C CA . HIS B 1 95 ? 53.750 21.285 -29.676 1.00 39.30 95 HIS B CA 1
ATOM 2857 C C . HIS B 1 95 ? 54.625 21.083 -28.417 1.00 38.54 95 HIS B C 1
ATOM 2858 O O . HIS B 1 95 ? 55.299 20.061 -28.279 1.00 38.30 95 HIS B O 1
ATOM 2865 N N . THR B 1 96 ? 54.615 22.055 -27.501 1.00 37.09 96 THR B N 1
ATOM 2866 C CA . THR B 1 96 ? 55.406 21.959 -26.262 1.00 37.81 96 THR B CA 1
ATOM 2867 C C . THR B 1 96 ? 54.947 20.768 -25.394 1.00 39.10 96 THR B C 1
ATOM 2868 O O . THR B 1 96 ? 55.761 20.100 -24.699 1.00 39.23 96 THR B O 1
ATOM 2872 N N . LEU B 1 97 ? 53.649 20.503 -25.455 1.00 38.55 97 LEU B N 1
ATOM 2873 C CA . LEU B 1 97 ? 53.049 19.423 -24.695 1.00 40.91 97 LEU B CA 1
ATOM 2874 C C . LEU B 1 97 ? 53.416 18.070 -25.299 1.00 42.51 97 LEU B C 1
ATOM 2875 O O . LEU B 1 97 ? 53.909 17.182 -24.599 1.00 44.48 97 LEU B O 1
ATOM 2880 N N . SER B 1 98 ? 53.230 17.939 -26.610 1.00 42.80 98 SER B N 1
ATOM 2881 C CA . SER B 1 98 ? 53.583 16.729 -27.319 1.00 44.22 98 SER B CA 1
ATOM 2882 C C . SER B 1 98 ? 55.058 16.436 -27.152 1.00 44.82 98 SER B C 1
ATOM 2883 O O . SER B 1 98 ? 55.425 15.318 -26.931 1.00 46.06 98 SER B O 1
ATOM 2886 N N . LEU B 1 99 ? 55.919 17.447 -27.262 1.00 42.69 99 LEU B N 1
ATOM 2887 C CA . LEU B 1 99 ? 57.351 17.195 -27.046 1.00 43.77 99 LEU B CA 1
ATOM 2888 C C . LEU B 1 99 ? 57.634 16.634 -25.633 1.00 45.23 99 LEU B C 1
ATOM 2889 O O . LEU B 1 99 ? 58.375 15.631 -25.458 1.00 46.85 99 LEU B O 1
ATOM 2894 N N . GLN B 1 100 ? 57.036 17.262 -24.626 1.00 44.69 100 GLN B N 1
ATOM 2895 C CA . GLN B 1 100 ? 57.274 16.819 -23.238 1.00 46.86 100 GLN B CA 1
ATOM 2896 C C . GLN B 1 100 ? 56.870 15.366 -23.000 1.00 50.08 100 GLN B C 1
ATOM 2897 O O . GLN B 1 100 ? 57.581 14.641 -22.296 1.00 51.70 100 GLN B O 1
ATOM 2903 N N . ALA B 1 101 ? 55.777 14.914 -23.623 1.00 51.26 101 ALA B N 1
ATOM 2904 C CA . ALA B 1 101 ? 55.371 13.507 -23.504 1.00 55.03 101 ALA B CA 1
ATOM 2905 C C . ALA B 1 101 ? 56.435 12.570 -24.060 1.00 57.30 101 ALA B C 1
ATOM 2906 O O . ALA B 1 101 ? 56.378 11.394 -23.802 1.00 60.67 101 ALA B O 1
ATOM 2908 N N . LYS B 1 102 ? 57.380 13.081 -24.837 1.00 56.23 102 LYS B N 1
ATOM 2909 C CA . LYS B 1 102 ? 58.492 12.279 -25.339 1.00 59.08 102 LYS B CA 1
ATOM 2910 C C . LYS B 1 102 ? 59.802 12.540 -24.573 1.00 58.90 102 LYS B C 1
ATOM 2911 O O . LYS B 1 102 ? 60.869 12.022 -24.939 1.00 61.46 102 LYS B O 1
ATOM 2917 N N . GLY B 1 103 ? 59.717 13.283 -23.475 1.00 56.36 103 GLY B N 1
ATOM 2918 C CA . GLY B 1 103 ? 60.887 13.608 -22.678 1.00 56.15 103 GLY B CA 1
ATOM 2919 C C . GLY B 1 103 ? 61.668 14.805 -23.213 1.00 53.40 103 GLY B C 1
ATOM 2920 O O . GLY B 1 103 ? 62.807 15.055 -22.812 1.00 53.32 103 GLY B O 1
ATOM 2921 N N . GLN B 1 104 ? 61.060 15.554 -24.103 1.00 51.41 104 GLN B N 1
ATOM 2922 C CA . GLN B 1 104 ? 61.724 16.699 -24.735 1.00 49.92 104 GLN B CA 1
ATOM 2923 C C . GLN B 1 104 ? 61.142 17.972 -24.155 1.00 47.11 104 GLN B C 1
ATOM 2924 O O . GLN B 1 104 ? 59.931 18.197 -24.204 1.00 45.05 104 GLN B O 1
ATOM 2930 N N . PHE B 1 105 ? 62.012 18.806 -23.602 1.00 46.49 105 PHE B N 1
ATOM 2931 C CA . PHE B 1 105 ? 61.575 19.960 -22.814 1.00 43.99 105 PHE B CA 1
ATOM 2932 C C . PHE B 1 105 ? 61.844 21.234 -23.567 1.00 42.71 105 PHE B C 1
ATOM 2933 O O . PHE B 1 105 ? 63.020 21.634 -23.752 1.00 43.12 105 PHE B O 1
ATOM 2941 N N . TYR B 1 106 ? 60.733 21.839 -23.995 1.00 40.09 106 TYR B N 1
ATOM 2942 C CA . TYR B 1 106 ? 60.690 23.075 -24.754 1.00 38.98 106 TYR B CA 1
ATOM 2943 C C . TYR B 1 106 ? 59.729 24.042 -24.048 1.00 37.84 106 TYR B C 1
ATOM 2944 O O . TYR B 1 106 ? 58.756 23.617 -23.445 1.00 37.34 106 TYR B O 1
ATOM 2953 N N . ARG B 1 107 ? 60.000 25.329 -24.155 1.00 37.11 107 ARG B N 1
ATOM 2954 C CA . ARG B 1 107 ? 59.292 26.353 -23.379 1.00 37.35 107 ARG B CA 1
ATOM 2955 C C . ARG B 1 107 ? 58.750 27.425 -24.342 1.00 36.81 107 ARG B C 1
ATOM 2956 O O . ARG B 1 107 ? 59.529 27.999 -25.117 1.00 37.03 107 ARG B O 1
ATOM 2964 N N . ALA B 1 108 ? 57.450 27.694 -24.304 1.00 36.33 108 ALA B N 1
ATOM 2965 C CA . ALA B 1 108 ? 56.865 28.856 -25.034 1.00 36.10 108 ALA B CA 1
ATOM 2966 C C . ALA B 1 108 ? 57.134 30.101 -24.207 1.00 36.37 108 ALA B C 1
ATOM 2967 O O . ALA B 1 108 ? 56.955 30.065 -22.983 1.00 39.22 108 ALA B O 1
ATOM 2969 N N . PHE B 1 109 ? 57.560 31.188 -24.824 1.00 35.85 109 PHE B N 1
ATOM 2970 C CA . PHE B 1 109 ? 57.925 32.385 -24.072 1.00 35.55 109 PHE B CA 1
ATOM 2971 C C . PHE B 1 109 ? 57.453 33.740 -24.628 1.00 35.33 109 PHE B C 1
ATOM 2972 O O . PHE B 1 109 ? 57.646 34.772 -23.993 1.00 37.17 109 PHE B O 1
ATOM 2980 N N . ALA B 1 110 ? 56.814 33.751 -25.777 1.00 34.23 110 ALA B N 1
ATOM 2981 C CA . ALA B 1 110 ? 56.168 34.979 -26.290 1.00 33.73 110 ALA B CA 1
ATOM 2982 C C . ALA B 1 110 ? 54.966 34.636 -27.154 1.00 31.96 110 ALA B C 1
ATOM 2983 O O . ALA B 1 110 ? 55.083 33.800 -28.054 1.00 33.73 110 ALA B O 1
ATOM 2985 N N . LEU B 1 111 ? 53.810 35.237 -26.915 1.00 30.38 111 LEU B N 1
ATOM 2986 C CA . LEU B 1 111 ? 52.631 34.889 -27.695 1.00 29.45 111 LEU B CA 1
ATOM 2987 C C . LEU B 1 111 ? 52.426 35.789 -28.882 1.00 29.28 111 LEU B C 1
ATOM 2988 O O . LEU B 1 111 ? 52.584 37.053 -28.783 1.00 29.62 111 LEU B O 1
ATOM 2993 N N . GLN B 1 112 ? 52.031 35.145 -29.984 1.00 28.14 112 GLN B N 1
ATOM 2994 C CA . GLN B 1 112 ? 51.558 35.773 -31.227 1.00 28.65 112 GLN B CA 1
ATOM 2995 C C . GLN B 1 112 ? 50.082 35.635 -31.403 1.00 29.92 112 GLN B C 1
ATOM 2996 O O . GLN B 1 112 ? 49.413 36.610 -31.779 1.00 31.36 112 GLN B O 1
ATOM 3002 N N . GLY B 1 113 ? 49.529 34.439 -31.172 1.00 30.95 113 GLY B N 1
ATOM 3003 C CA . GLY B 1 113 ? 48.078 34.304 -31.243 1.00 31.87 113 GLY B CA 1
ATOM 3004 C C . GLY B 1 113 ? 47.418 33.813 -29.964 1.00 33.70 113 GLY B C 1
ATOM 3005 O O . GLY B 1 113 ? 47.884 32.860 -29.337 1.00 35.69 113 GLY B O 1
ATOM 3006 N N . ARG B 1 114 ? 46.300 34.424 -29.599 1.00 35.12 114 ARG B N 1
ATOM 3007 C CA . ARG B 1 114 ? 45.535 33.988 -28.428 1.00 36.64 114 ARG B CA 1
ATOM 3008 C C . ARG B 1 114 ? 44.350 33.061 -28.752 1.00 38.27 114 ARG B C 1
ATOM 3009 O O . ARG B 1 114 ? 43.626 32.679 -27.860 1.00 39.60 114 ARG B O 1
ATOM 3017 N N . ALA B 1 115 ? 44.163 32.727 -30.029 1.00 40.66 115 ALA B N 1
ATOM 3018 C CA . ALA B 1 115 ? 43.166 31.755 -30.477 1.00 40.97 115 ALA B CA 1
ATOM 3019 C C . ALA B 1 115 ? 43.774 31.045 -31.688 1.00 39.22 115 ALA B C 1
ATOM 3020 O O . ALA B 1 115 ? 44.677 31.576 -32.334 1.00 36.89 115 ALA B O 1
ATOM 3022 N N . PRO B 1 116 ? 43.319 29.827 -31.998 1.00 40.16 116 PRO B N 1
ATOM 3023 C CA . PRO B 1 116 ? 44.062 29.182 -33.105 1.00 39.85 116 PRO B CA 1
ATOM 3024 C C . PRO B 1 116 ? 43.905 29.840 -34.503 1.00 39.15 116 PRO B C 1
ATOM 3025 O O . PRO B 1 116 ? 44.824 29.730 -35.327 1.00 37.92 116 PRO B O 1
ATOM 3037 N N . ILE B 1 118 ? 42.302 28.959 -36.888 1.00 39.80 118 ILE B N 1
ATOM 3038 C CA . ILE B 1 118 ? 42.338 27.893 -37.833 1.00 40.23 118 ILE B CA 1
ATOM 3039 C C . ILE B 1 118 ? 40.914 27.600 -38.272 1.00 41.39 118 ILE B C 1
ATOM 3040 O O . ILE B 1 118 ? 40.023 27.427 -37.453 1.00 42.97 118 ILE B O 1
ATOM 3045 N N . GLY B 1 119 ? 40.729 27.552 -39.591 1.00 42.33 119 GLY B N 1
ATOM 3046 C CA . GLY B 1 119 ? 39.459 27.206 -40.249 1.00 43.03 119 GLY B CA 1
ATOM 3047 C C . GLY B 1 119 ? 39.528 25.824 -40.922 1.00 43.95 119 GLY B C 1
ATOM 3048 O O . GLY B 1 119 ? 40.499 25.443 -41.588 1.00 43.64 119 GLY B O 1
ATOM 3049 N N . VAL B 1 120 ? 38.493 25.042 -40.715 1.00 45.66 120 VAL B N 1
ATOM 3050 C CA . VAL B 1 120 ? 38.332 23.791 -41.445 1.00 45.75 120 VAL B CA 1
ATOM 3051 C C . VAL B 1 120 ? 37.122 23.989 -42.375 1.00 47.89 120 VAL B C 1
ATOM 3052 O O . VAL B 1 120 ? 36.057 24.438 -41.960 1.00 47.30 120 VAL B O 1
ATOM 3056 N N . GLY B 1 121 ? 37.352 23.750 -43.663 1.00 49.26 121 GLY B N 1
ATOM 3057 C CA . GLY B 1 121 ? 36.337 23.975 -44.694 1.00 51.04 121 GLY B CA 1
ATOM 3058 C C . GLY B 1 121 ? 36.260 22.824 -45.677 1.00 53.23 121 GLY B C 1
ATOM 3059 O O . GLY B 1 121 ? 37.286 22.335 -46.160 1.00 52.76 121 GLY B O 1
ATOM 3060 N N . VAL B 1 122 ? 35.031 22.406 -45.971 1.00 56.14 122 VAL B N 1
ATOM 3061 C CA . VAL B 1 122 ? 34.745 21.307 -46.886 1.00 58.61 122 VAL B CA 1
ATOM 3062 C C . VAL B 1 122 ? 34.603 21.835 -48.325 1.00 59.28 122 VAL B C 1
ATOM 3063 O O . VAL B 1 122 ? 34.018 22.894 -48.536 1.00 58.38 122 VAL B O 1
ATOM 3067 N N . SER B 1 123 ? 35.120 21.080 -49.302 1.00 60.68 123 SER B N 1
ATOM 3068 C CA . SER B 1 123 ? 35.026 21.423 -50.719 1.00 61.63 123 SER B CA 1
ATOM 3069 C C . SER B 1 123 ? 33.576 21.320 -51.170 1.00 65.02 123 SER B C 1
ATOM 3070 O O . SER B 1 123 ? 32.988 20.257 -51.043 1.00 67.43 123 SER B O 1
ATOM 3073 N N . LYS B 1 124 ? 32.998 22.405 -51.683 1.00 65.29 124 LYS B N 1
ATOM 3074 C CA . LYS B 1 124 ? 31.627 22.348 -52.209 1.00 68.78 124 LYS B CA 1
ATOM 3075 C C . LYS B 1 124 ? 31.577 21.645 -53.576 1.00 71.51 124 LYS B C 1
ATOM 3076 O O . LYS B 1 124 ? 30.605 20.953 -53.916 1.00 74.46 124 LYS B O 1
ATOM 3082 N N . LYS B 1 125 ? 32.641 21.827 -54.351 1.00 70.44 125 LYS B N 1
ATOM 3083 C CA . LYS B 1 125 ? 32.836 21.117 -55.603 1.00 73.21 125 LYS B CA 1
ATOM 3084 C C . LYS B 1 125 ? 32.995 19.602 -55.402 1.00 75.10 125 LYS B C 1
ATOM 3085 O O . LYS B 1 125 ? 32.420 18.846 -56.148 1.00 77.54 125 LYS B O 1
ATOM 3091 N N . ASN B 1 126 ? 33.783 19.150 -54.427 1.00 73.70 126 ASN B N 1
ATOM 3092 C CA . ASN B 1 126 ? 33.984 17.700 -54.253 1.00 76.20 126 ASN B CA 1
ATOM 3093 C C . ASN B 1 126 ? 32.943 17.029 -53.357 1.00 78.69 126 ASN B C 1
ATOM 3094 O O . ASN B 1 126 ? 32.709 15.831 -53.504 1.00 81.79 126 ASN B O 1
ATOM 3099 N N . LEU B 1 127 ? 32.332 17.782 -52.436 1.00 77.62 127 LEU B N 1
ATOM 3100 C CA . LEU B 1 127 ? 31.266 17.254 -51.543 1.00 79.96 127 LEU B CA 1
ATOM 3101 C C . LEU B 1 127 ? 30.156 18.305 -51.335 1.00 79.67 127 LEU B C 1
ATOM 3102 O O . LEU B 1 127 ? 29.980 18.821 -50.235 1.00 77.70 127 LEU B O 1
ATOM 3107 N N . PRO B 1 128 ? 29.397 18.619 -52.401 1.00 81.84 128 PRO B N 1
ATOM 3108 C CA . PRO B 1 128 ? 28.283 19.564 -52.275 1.00 82.30 128 PRO B CA 1
ATOM 3109 C C . PRO B 1 128 ? 27.142 19.031 -51.408 1.00 85.45 128 PRO B C 1
ATOM 3110 O O . PRO B 1 128 ? 26.357 19.825 -50.897 1.00 85.82 128 PRO B O 1
ATOM 3114 N N . GLY B 1 129 ? 27.048 17.705 -51.257 1.00 88.53 129 GLY B N 1
ATOM 3115 C CA . GLY B 1 129 ? 26.073 17.074 -50.357 1.00 91.34 129 GLY B CA 1
ATOM 3116 C C . GLY B 1 129 ? 26.544 16.766 -48.932 1.00 90.27 129 GLY B C 1
ATOM 3117 O O . GLY B 1 129 ? 25.905 15.977 -48.231 1.00 93.00 129 GLY B O 1
ATOM 3118 N N . TYR B 1 130 ? 27.634 17.388 -48.484 1.00 86.51 130 TYR B N 1
ATOM 3119 C CA . TYR B 1 130 ? 28.166 17.168 -47.121 1.00 85.54 130 TYR B CA 1
ATOM 3120 C C . TYR B 1 130 ? 27.052 17.270 -46.066 1.00 87.45 130 TYR B C 1
ATOM 3121 O O . TYR B 1 130 ? 26.437 18.326 -45.893 1.00 86.23 130 TYR B O 1
ATOM 3130 N N . LYS B 1 131 ? 26.785 16.164 -45.379 1.00 90.63 131 LYS B N 1
ATOM 3131 C CA . LYS B 1 131 ? 25.701 16.125 -44.405 1.00 93.43 131 LYS B CA 1
ATOM 3132 C C . LYS B 1 131 ? 26.259 16.494 -43.039 1.00 91.19 131 LYS B C 1
ATOM 3133 O O . LYS B 1 131 ? 25.630 17.220 -42.281 1.00 91.99 131 LYS B O 1
ATOM 3135 N N . GLY B 1 132 ? 27.465 16.030 -42.745 1.00 89.32 132 GLY B N 1
ATOM 3136 C CA . GLY B 1 132 ? 28.050 16.188 -41.427 1.00 87.07 132 GLY B CA 1
ATOM 3137 C C . GLY B 1 132 ? 29.262 15.293 -41.340 1.00 86.34 132 GLY B C 1
ATOM 3138 O O . GLY B 1 132 ? 29.685 14.724 -42.340 1.00 86.22 132 GLY B O 1
ATOM 3139 N N . PRO B 1 133 ? 29.829 15.154 -40.142 1.00 85.87 133 PRO B N 1
ATOM 3140 C CA . PRO B 1 133 ? 31.187 14.591 -40.010 1.00 84.90 133 PRO B CA 1
ATOM 3141 C C . PRO B 1 133 ? 31.429 13.189 -40.608 1.00 88.15 133 PRO B C 1
ATOM 3142 O O . PRO B 1 133 ? 32.562 12.913 -41.018 1.00 87.23 133 PRO B O 1
ATOM 3146 N N . ALA B 1 134 ? 30.404 12.336 -40.683 1.00 92.51 134 ALA B N 1
ATOM 3147 C CA . ALA B 1 134 ? 30.546 11.016 -41.320 1.00 95.99 134 ALA B CA 1
ATOM 3148 C C . ALA B 1 134 ? 31.066 11.088 -42.769 1.00 95.35 134 ALA B C 1
ATOM 3149 O O . ALA B 1 134 ? 31.722 10.156 -43.244 1.00 96.99 134 ALA B O 1
ATOM 3151 N N . ASP B 1 135 ? 30.771 12.195 -43.455 1.00 93.18 135 ASP B N 1
ATOM 3152 C CA . ASP B 1 135 ? 31.143 12.389 -44.874 1.00 92.49 135 ASP B CA 1
ATOM 3153 C C . ASP B 1 135 ? 32.639 12.487 -45.161 1.00 89.01 135 ASP B C 1
ATOM 3154 O O . ASP B 1 135 ? 33.083 12.190 -46.272 1.00 89.89 135 ASP B O 1
ATOM 3159 N N . LEU B 1 136 ? 33.413 12.903 -44.169 1.00 85.68 136 LEU B N 1
ATOM 3160 C CA . LEU B 1 136 ? 34.853 12.969 -44.324 1.00 82.82 136 LEU B CA 1
ATOM 3161 C C . LEU B 1 136 ? 35.498 11.584 -44.286 1.00 85.06 136 LEU B C 1
ATOM 3162 O O . LEU B 1 136 ? 36.640 11.432 -44.718 1.00 84.43 136 LEU B O 1
ATOM 3167 N N . LYS B 1 137 ? 34.796 10.585 -43.748 1.00 88.01 137 LYS B N 1
ATOM 3168 C CA . LYS B 1 137 ? 35.306 9.212 -43.774 1.00 90.56 137 LYS B CA 1
ATOM 3169 C C . LYS B 1 137 ? 35.732 8.893 -45.207 1.00 91.05 137 LYS B C 1
ATOM 3170 O O . LYS B 1 137 ? 34.957 9.088 -46.150 1.00 92.16 137 LYS B O 1
ATOM 3172 N N . GLY B 1 138 ? 36.992 8.484 -45.360 1.00 89.93 138 GLY B N 1
ATOM 3173 C CA . GLY B 1 138 ? 37.555 8.086 -46.651 1.00 90.72 138 GLY B CA 1
ATOM 3174 C C . GLY B 1 138 ? 38.097 9.199 -47.534 1.00 86.67 138 GLY B C 1
ATOM 3175 O O . GLY B 1 138 ? 38.496 8.937 -48.662 1.00 88.09 138 GLY B O 1
ATOM 3176 N N . ARG B 1 139 ? 38.155 10.429 -47.025 1.00 81.82 139 ARG B N 1
ATOM 3177 C CA . ARG B 1 139 ? 38.422 11.609 -47.870 1.00 77.98 139 ARG B CA 1
ATOM 3178 C C . ARG B 1 139 ? 39.787 12.269 -47.608 1.00 73.71 139 ARG B C 1
ATOM 3179 O O . ARG B 1 139 ? 40.369 12.147 -46.526 1.00 72.68 139 ARG B O 1
ATOM 3185 N N . LYS B 1 140 ? 40.278 12.961 -48.632 1.00 71.44 140 LYS B N 1
ATOM 3186 C CA . LYS B 1 140 ? 41.548 13.663 -48.582 1.00 67.74 140 LYS B CA 1
ATOM 3187 C C . LYS B 1 140 ? 41.347 15.040 -47.972 1.00 64.05 140 LYS B C 1
ATOM 3188 O O . LYS B 1 140 ? 40.610 15.865 -48.516 1.00 63.34 140 LYS B O 1
ATOM 3190 N N . ILE B 1 141 ? 42.006 15.291 -46.839 1.00 61.62 141 ILE B N 1
ATOM 3191 C CA . ILE B 1 141 ? 41.919 16.582 -46.148 1.00 57.41 141 ILE B CA 1
ATOM 3192 C C . ILE B 1 141 ? 43.251 17.290 -46.230 1.00 54.94 141 ILE B C 1
ATOM 3193 O O . ILE B 1 141 ? 44.294 16.719 -45.918 1.00 55.22 141 ILE B O 1
ATOM 3198 N N . GLY B 1 142 ? 43.227 18.545 -46.650 1.00 52.39 142 GLY B N 1
ATOM 3199 C CA . GLY B 1 142 ? 44.469 19.307 -46.789 1.00 50.26 142 GLY B CA 1
ATOM 3200 C C . GLY B 1 142 ? 44.903 19.937 -45.468 1.00 47.90 142 GLY B C 1
ATOM 3201 O O . GLY B 1 142 ? 44.118 20.636 -44.804 1.00 47.22 142 GLY B O 1
ATOM 3202 N N . VAL B 1 143 ? 46.165 19.711 -45.096 1.00 47.01 143 VAL B N 1
ATOM 3203 C CA . VAL B 1 143 ? 46.774 20.400 -43.953 1.00 44.81 143 VAL B CA 1
ATOM 3204 C C . VAL B 1 143 ? 47.955 21.221 -44.423 1.00 42.83 143 VAL B C 1
ATOM 3205 O O . VAL B 1 143 ? 48.325 21.140 -45.581 1.00 43.98 143 VAL B O 1
ATOM 3209 N N . THR B 1 144 ? 48.496 22.078 -43.569 1.00 40.53 144 THR B N 1
ATOM 3210 C CA . THR B 1 144 ? 49.734 22.746 -43.897 1.00 38.91 144 THR B CA 1
ATOM 3211 C C . THR B 1 144 ? 50.847 21.666 -44.072 1.00 41.24 144 THR B C 1
ATOM 3212 O O . THR B 1 144 ? 51.512 21.602 -45.106 1.00 41.31 144 THR B O 1
ATOM 3216 N N . ALA B 1 145 ? 51.044 20.860 -43.033 1.00 41.67 145 ALA B N 1
ATOM 3217 C CA . ALA B 1 145 ? 51.895 19.656 -43.084 1.00 43.48 145 ALA B CA 1
ATOM 3218 C C . ALA B 1 145 ? 51.411 18.652 -42.064 1.00 44.69 145 ALA B C 1
ATOM 3219 O O . ALA B 1 145 ? 51.082 18.990 -40.943 1.00 43.40 145 ALA B O 1
ATOM 3221 N N . PRO B 1 146 ? 51.415 17.376 -42.447 1.00 48.11 146 PRO B N 1
ATOM 3222 C CA . PRO B 1 146 ? 51.009 16.374 -41.461 1.00 49.81 146 PRO B CA 1
ATOM 3223 C C . PRO B 1 146 ? 51.699 16.575 -40.124 1.00 49.08 146 PRO B C 1
ATOM 3224 O O . PRO B 1 146 ? 52.899 16.869 -40.082 1.00 48.47 146 PRO B O 1
ATOM 3228 N N . GLY B 1 147 ? 50.948 16.410 -39.041 1.00 49.79 147 GLY B N 1
ATOM 3229 C CA . GLY B 1 147 ? 51.491 16.607 -37.693 1.00 48.90 147 GLY B CA 1
ATOM 3230 C C . GLY B 1 147 ? 51.405 18.052 -37.198 1.00 46.70 147 GLY B C 1
ATOM 3231 O O . GLY B 1 147 ? 51.708 18.326 -36.037 1.00 46.11 147 GLY B O 1
ATOM 3232 N N . SER B 1 148 ? 51.057 18.991 -38.071 1.00 45.00 148 SER B N 1
ATOM 3233 C CA . SER B 1 148 ? 51.035 20.404 -37.654 1.00 42.08 148 SER B CA 1
ATOM 3234 C C . SER B 1 148 ? 49.735 20.703 -36.916 1.00 41.17 148 SER B C 1
ATOM 3235 O O . SER B 1 148 ? 48.842 19.858 -36.854 1.00 40.27 148 SER B O 1
ATOM 3238 N N . SER B 1 149 ? 49.647 21.899 -36.325 1.00 39.54 149 SER B N 1
ATOM 3239 C CA . SER B 1 149 ? 48.427 22.340 -35.633 1.00 39.33 149 SER B CA 1
ATOM 3240 C C . SER B 1 149 ? 47.196 22.373 -36.548 1.00 40.47 149 SER B C 1
ATOM 3241 O O . SER B 1 149 ? 46.102 22.083 -36.083 1.00 42.65 149 SER B O 1
ATOM 3244 N N . THR B 1 150 ? 47.338 22.693 -37.833 1.00 39.54 150 THR B N 1
ATOM 3245 C CA . THR B 1 150 ? 46.151 22.612 -38.691 1.00 41.32 150 THR B CA 1
ATOM 3246 C C . THR B 1 150 ? 45.643 21.140 -38.753 1.00 43.35 150 THR B C 1
ATOM 3247 O O . THR B 1 150 ? 44.443 20.876 -38.813 1.00 44.84 150 THR B O 1
ATOM 3251 N N . ASN B 1 151 ? 46.572 20.197 -38.727 1.00 44.78 151 ASN B N 1
ATOM 3252 C CA . ASN B 1 151 ? 46.232 18.727 -38.687 1.00 47.83 151 ASN B CA 1
ATOM 3253 C C . ASN B 1 151 ? 45.612 18.249 -37.365 1.00 50.23 151 ASN B C 1
ATOM 3254 O O . ASN B 1 151 ? 44.713 17.366 -37.350 1.00 53.23 151 ASN B O 1
ATOM 3272 N N . VAL B 1 153 ? 43.907 20.183 -35.277 1.00 49.85 153 VAL B N 1
ATOM 3273 C CA . VAL B 1 153 ? 42.558 20.745 -35.133 1.00 49.26 153 VAL B CA 1
ATOM 3274 C C . VAL B 1 153 ? 41.568 19.806 -35.797 1.00 51.88 153 VAL B C 1
ATOM 3275 O O . VAL B 1 153 ? 40.502 19.548 -35.237 1.00 52.79 153 VAL B O 1
ATOM 3279 N N . VAL B 1 154 ? 41.933 19.267 -36.961 1.00 52.30 154 VAL B N 1
ATOM 3280 C CA . VAL B 1 154 ? 41.050 18.315 -37.656 1.00 55.17 154 VAL B CA 1
ATOM 3281 C C . VAL B 1 154 ? 40.845 17.013 -36.875 1.00 58.35 154 VAL B C 1
ATOM 3282 O O . VAL B 1 154 ? 39.722 16.497 -36.769 1.00 60.99 154 VAL B O 1
ATOM 3286 N N . ASN B 1 155 ? 41.942 16.469 -36.355 1.00 58.82 155 ASN B N 1
ATOM 3287 C CA . ASN B 1 155 ? 41.906 15.215 -35.610 1.00 61.95 155 ASN B CA 1
ATOM 3288 C C . ASN B 1 155 ? 41.125 15.352 -34.309 1.00 62.66 155 ASN B C 1
ATOM 3289 O O . ASN B 1 155 ? 40.426 14.424 -33.898 1.00 66.79 155 ASN B O 1
ATOM 3294 N N . PHE B 1 156 ? 41.238 16.507 -33.661 1.00 60.68 156 PHE B N 1
ATOM 3295 C CA . PHE B 1 156 ? 40.443 16.778 -32.465 1.00 61.18 156 PHE B CA 1
ATOM 3296 C C . PHE B 1 156 ? 38.962 16.708 -32.855 1.00 63.21 156 PHE B C 1
ATOM 3297 O O . PHE B 1 156 ? 38.171 15.932 -32.265 1.00 65.34 156 PHE B O 1
ATOM 3305 N N . PHE B 1 157 ? 38.617 17.475 -33.890 1.00 61.37 157 PHE B N 1
ATOM 3306 C CA . PHE B 1 157 ? 37.268 17.500 -34.414 1.00 64.07 157 PHE B CA 1
ATOM 3307 C C . PHE B 1 157 ? 36.727 16.105 -34.735 1.00 67.67 157 PHE B C 1
ATOM 3308 O O . PHE B 1 157 ? 35.577 15.788 -34.413 1.00 70.62 157 PHE B O 1
ATOM 3316 N N . LEU B 1 158 ? 37.552 15.283 -35.381 1.00 68.55 158 LEU B N 1
ATOM 3317 C CA . LEU B 1 158 ? 37.147 13.916 -35.755 1.00 72.46 158 LEU B CA 1
ATOM 3318 C C . LEU B 1 158 ? 36.869 13.069 -34.510 1.00 75.54 158 LEU B C 1
ATOM 3319 O O . LEU B 1 158 ? 35.882 12.295 -34.467 1.00 78.93 158 LEU B O 1
ATOM 3324 N N . ALA B 1 159 ? 37.757 13.208 -33.521 1.00 74.19 159 ALA B N 1
ATOM 3325 C CA . ALA B 1 159 ? 37.603 12.568 -32.211 1.00 76.83 159 ALA B CA 1
ATOM 3326 C C . ALA B 1 159 ? 36.301 13.021 -31.569 1.00 78.29 159 ALA B C 1
ATOM 3327 O O . ALA B 1 159 ? 35.552 12.202 -31.080 1.00 80.91 159 ALA B O 1
ATOM 3329 N N . LYS B 1 160 ? 36.030 14.325 -31.609 1.00 76.49 160 LYS B N 1
ATOM 3330 C CA . LYS B 1 160 ? 34.797 14.886 -31.051 1.00 78.50 160 LYS B CA 1
ATOM 3331 C C . LYS B 1 160 ? 33.526 14.331 -31.728 1.00 82.49 160 LYS B C 1
ATOM 3332 O O . LYS B 1 160 ? 32.441 14.405 -31.153 1.00 85.10 160 LYS B O 1
ATOM 3334 N N . HIS B 1 161 ? 33.655 13.761 -32.928 1.00 83.97 161 HIS B N 1
ATOM 3335 C CA . HIS B 1 161 ? 32.503 13.199 -33.650 1.00 87.86 161 HIS B CA 1
ATOM 3336 C C . HIS B 1 161 ? 32.613 11.705 -33.963 1.00 91.55 161 HIS B C 1
ATOM 3337 O O . HIS B 1 161 ? 31.837 11.178 -34.754 1.00 94.92 161 HIS B O 1
ATOM 3344 N N . GLY B 1 162 ? 33.545 11.016 -33.310 1.00 91.90 162 GLY B N 1
ATOM 3345 C CA . GLY B 1 162 ? 33.536 9.550 -33.290 1.00 95.89 162 GLY B CA 1
ATOM 3346 C C . GLY B 1 162 ? 34.352 8.873 -34.376 1.00 96.15 162 GLY B C 1
ATOM 3347 O O . GLY B 1 162 ? 34.340 7.645 -34.483 1.00 99.35 162 GLY B O 1
ATOM 3348 N N . LEU B 1 163 ? 35.065 9.668 -35.173 1.00 92.45 163 LEU B N 1
ATOM 3349 C CA . LEU B 1 163 ? 35.977 9.151 -36.198 1.00 92.40 163 LEU B CA 1
ATOM 3350 C C . LEU B 1 163 ? 37.426 9.266 -35.700 1.00 89.84 163 LEU B C 1
ATOM 3351 O O . LEU B 1 163 ? 37.716 10.101 -34.850 1.00 87.49 163 LEU B O 1
ATOM 3356 N N . LYS B 1 164 ? 38.327 8.440 -36.236 1.00 90.79 164 LYS B N 1
ATOM 3357 C CA . LYS B 1 164 ? 39.768 8.540 -35.938 1.00 88.14 164 LYS B CA 1
ATOM 3358 C C . LYS B 1 164 ? 40.577 9.057 -37.133 1.00 85.45 164 LYS B C 1
ATOM 3359 O O . LYS B 1 164 ? 40.072 9.154 -38.252 1.00 85.63 164 LYS B O 1
ATOM 3361 N N . ALA B 1 165 ? 41.838 9.390 -36.874 1.00 82.81 165 ALA B N 1
ATOM 3362 C CA . ALA B 1 165 ? 42.747 9.937 -37.884 1.00 80.53 165 ALA B CA 1
ATOM 3363 C C . ALA B 1 165 ? 42.876 9.093 -39.166 1.00 83.31 165 ALA B C 1
ATOM 3364 O O . ALA B 1 165 ? 42.926 9.647 -40.273 1.00 82.51 165 ALA B O 1
ATOM 3366 N N . SER B 1 166 ? 42.954 7.771 -39.015 1.00 86.65 166 SER B N 1
ATOM 3367 C CA . SER B 1 166 ? 43.079 6.869 -40.170 1.00 89.56 166 SER B CA 1
ATOM 3368 C C . SER B 1 166 ? 41.752 6.663 -40.935 1.00 91.42 166 SER B C 1
ATOM 3369 O O . SER B 1 166 ? 41.755 6.030 -41.985 1.00 94.03 166 SER B O 1
ATOM 3372 N N . ASP B 1 167 ? 40.639 7.191 -40.414 1.00 90.36 167 ASP B N 1
ATOM 3373 C CA . ASP B 1 167 ? 39.381 7.283 -41.172 1.00 91.89 167 ASP B CA 1
ATOM 3374 C C . ASP B 1 167 ? 39.446 8.264 -42.342 1.00 89.35 167 ASP B C 1
ATOM 3375 O O . ASP B 1 167 ? 38.607 8.209 -43.237 1.00 91.22 167 ASP B O 1
ATOM 3380 N N . VAL B 1 168 ? 40.416 9.176 -42.321 1.00 85.26 168 VAL B N 1
ATOM 3381 C CA . VAL B 1 168 ? 40.589 10.152 -43.401 1.00 82.77 168 VAL B CA 1
ATOM 3382 C C . VAL B 1 168 ? 42.025 10.113 -43.933 1.00 81.81 168 VAL B C 1
ATOM 3383 O O . VAL B 1 168 ? 42.836 9.279 -43.509 1.00 83.54 168 VAL B O 1
ATOM 3387 N N . SER B 1 169 ? 42.330 11.000 -44.871 1.00 79.30 169 SER B N 1
ATOM 3388 C CA . SER B 1 169 ? 43.647 11.042 -45.476 1.00 78.40 169 SER B CA 1
ATOM 3389 C C . SER B 1 169 ? 44.189 12.480 -45.499 1.00 73.33 169 SER B C 1
ATOM 3390 O O . SER B 1 169 ? 43.621 13.365 -46.154 1.00 72.22 169 SER B O 1
ATOM 3393 N N . PHE B 1 170 ? 45.284 12.703 -44.772 1.00 69.92 170 PHE B N 1
ATOM 3394 C CA . PHE B 1 170 ? 45.895 14.019 -44.687 1.00 65.49 170 PHE B CA 1
ATOM 3395 C C . PHE B 1 170 ? 46.972 14.176 -45.737 1.00 64.78 170 PHE B C 1
ATOM 3396 O O . PHE B 1 170 ? 47.896 13.376 -45.818 1.00 66.70 170 PHE B O 1
ATOM 3404 N N . ILE B 1 171 ? 46.781 15.180 -46.584 1.00 62.59 171 ILE B N 1
ATOM 3405 C CA . ILE B 1 171 ? 47.759 15.611 -47.561 1.00 61.68 171 ILE B CA 1
ATOM 3406 C C . ILE B 1 171 ? 48.278 16.987 -47.129 1.00 57.23 171 ILE B C 1
ATOM 3407 O O . ILE B 1 171 ? 47.494 17.907 -46.834 1.00 55.06 171 ILE B O 1
ATOM 3412 N N . GLY B 1 172 ? 49.601 17.107 -47.048 1.00 55.31 172 GLY B N 1
ATOM 3413 C CA . GLY B 1 172 ? 50.242 18.400 -46.845 1.00 51.49 172 GLY B CA 1
ATOM 3414 C C . GLY B 1 172 ? 50.197 19.255 -48.104 1.00 50.25 172 GLY B C 1
ATOM 3415 O O . GLY B 1 172 ? 50.605 18.810 -49.204 1.00 51.80 172 GLY B O 1
ATOM 3416 N N . VAL B 1 173 ? 49.694 20.478 -47.947 1.00 46.74 173 VAL B N 1
ATOM 3417 C CA . VAL B 1 173 ? 49.474 21.405 -49.065 1.00 45.33 173 VAL B CA 1
ATOM 3418 C C . VAL B 1 173 ? 50.039 22.815 -48.790 1.00 42.86 173 VAL B C 1
ATOM 3419 O O . VAL B 1 173 ? 49.938 23.680 -49.648 1.00 42.89 173 VAL B O 1
ATOM 3423 N N . GLY B 1 174 ? 50.637 23.050 -47.620 1.00 40.95 174 GLY B N 1
ATOM 3424 C CA . GLY B 1 174 ? 51.376 24.302 -47.375 1.00 40.42 174 GLY B CA 1
ATOM 3425 C C . GLY B 1 174 ? 50.495 25.451 -46.884 1.00 38.67 174 GLY B C 1
ATOM 3426 O O . GLY B 1 174 ? 49.332 25.252 -46.544 1.00 38.14 174 GLY B O 1
ATOM 3427 N N . ALA B 1 175 ? 51.047 26.659 -46.902 1.00 39.37 175 ALA B N 1
ATOM 3428 C CA . ALA B 1 175 ? 50.422 27.837 -46.298 1.00 39.13 175 ALA B CA 1
ATOM 3429 C C . ALA B 1 175 ? 50.133 28.954 -47.331 1.00 40.91 175 ALA B C 1
ATOM 3430 O O . ALA B 1 175 ? 50.138 30.167 -46.980 1.00 39.67 175 ALA B O 1
ATOM 3432 N N . GLY B 1 176 ? 49.909 28.588 -48.598 1.00 41.97 176 GLY B N 1
ATOM 3433 C CA . GLY B 1 176 ? 49.756 29.644 -49.610 1.00 42.54 176 GLY B CA 1
ATOM 3434 C C . GLY B 1 176 ? 48.884 29.343 -50.797 1.00 43.24 176 GLY B C 1
ATOM 3435 O O . GLY B 1 176 ? 47.815 28.723 -50.672 1.00 45.01 176 GLY B O 1
ATOM 3436 N N . ALA B 1 177 ? 49.350 29.788 -51.960 1.00 43.26 177 ALA B N 1
ATOM 3437 C CA . ALA B 1 177 ? 48.596 29.656 -53.186 1.00 43.79 177 ALA B CA 1
ATOM 3438 C C . ALA B 1 177 ? 48.421 28.179 -53.455 1.00 44.61 177 ALA B C 1
ATOM 3439 O O . ALA B 1 177 ? 47.354 27.738 -53.865 1.00 45.02 177 ALA B O 1
ATOM 3441 N N . GLY B 1 178 ? 49.471 27.402 -53.187 1.00 44.45 178 GLY B N 1
ATOM 3442 C CA . GLY B 1 178 ? 49.383 25.962 -53.329 1.00 46.04 178 GLY B CA 1
ATOM 3443 C C . GLY B 1 178 ? 48.197 25.391 -52.579 1.00 46.08 178 GLY B C 1
ATOM 3444 O O . GLY B 1 178 ? 47.536 24.507 -53.086 1.00 48.12 178 GLY B O 1
ATOM 3445 N N . ALA B 1 179 ? 47.944 25.885 -51.360 1.00 45.13 179 ALA B N 1
ATOM 3446 C CA . ALA B 1 179 ? 46.819 25.415 -50.544 1.00 44.44 179 ALA B CA 1
ATOM 3447 C C . ALA B 1 179 ? 45.505 25.751 -51.209 1.00 44.67 179 ALA B C 1
ATOM 3448 O O . ALA B 1 179 ? 44.618 24.900 -51.271 1.00 45.33 179 ALA B O 1
ATOM 3450 N N . VAL B 1 180 ? 45.388 26.988 -51.700 1.00 43.18 180 VAL B N 1
ATOM 3451 C CA . VAL B 1 180 ? 44.175 27.451 -52.388 1.00 43.78 180 VAL B CA 1
ATOM 3452 C C . VAL B 1 180 ? 43.938 26.602 -53.666 1.00 46.39 180 VAL B C 1
ATOM 3453 O O . VAL B 1 180 ? 42.851 26.067 -53.908 1.00 47.61 180 VAL B O 1
ATOM 3457 N N . THR B 1 181 ? 44.986 26.439 -54.448 1.00 46.70 181 THR B N 1
ATOM 3458 C CA . THR B 1 181 ? 44.929 25.658 -55.657 1.00 49.15 181 THR B CA 1
ATOM 3459 C C . THR B 1 181 ? 44.500 24.213 -55.387 1.00 51.18 181 THR B C 1
ATOM 3460 O O . THR B 1 181 ? 43.657 23.663 -56.121 1.00 53.54 181 THR B O 1
ATOM 3464 N N . ALA B 1 182 ? 45.078 23.586 -54.364 1.00 50.40 182 ALA B N 1
ATOM 3465 C CA . ALA B 1 182 ? 44.718 22.196 -54.049 1.00 52.30 182 ALA B CA 1
ATOM 3466 C C . ALA B 1 182 ? 43.219 22.076 -53.836 1.00 52.77 182 ALA B C 1
ATOM 3467 O O . ALA B 1 182 ? 42.602 21.103 -54.286 1.00 56.05 182 ALA B O 1
ATOM 3469 N N . LEU B 1 183 ? 42.621 23.059 -53.165 1.00 50.84 183 LEU B N 1
ATOM 3470 C CA . LEU B 1 183 ? 41.185 23.008 -52.894 1.00 51.75 183 LEU B CA 1
ATOM 3471 C C . LEU B 1 183 ? 40.434 23.179 -54.188 1.00 53.42 183 LEU B C 1
ATOM 3472 O O . LEU B 1 183 ? 39.675 22.267 -54.582 1.00 55.57 183 LEU B O 1
ATOM 3477 N N . ARG B 1 184 ? 40.700 24.298 -54.875 1.00 52.70 184 ARG B N 1
ATOM 3478 C CA . ARG B 1 184 ? 39.988 24.647 -56.136 1.00 54.76 184 ARG B CA 1
ATOM 3479 C C . ARG B 1 184 ? 40.128 23.633 -57.265 1.00 57.53 184 ARG B C 1
ATOM 3480 O O . ARG B 1 184 ? 39.178 23.383 -58.023 1.00 59.46 184 ARG B O 1
ATOM 3488 N N . SER B 1 185 ? 41.323 23.055 -57.381 1.00 57.83 185 SER B N 1
ATOM 3489 C CA . SER B 1 185 ? 41.598 22.078 -58.424 1.00 60.14 185 SER B CA 1
ATOM 3490 C C . SER B 1 185 ? 40.856 20.766 -58.193 1.00 62.42 185 SER B C 1
ATOM 3491 O O . SER B 1 185 ? 40.785 19.955 -59.093 1.00 65.02 185 SER B O 1
ATOM 3494 N N . GLY B 1 186 ? 40.337 20.553 -56.987 1.00 61.69 186 GLY B N 1
ATOM 3495 C CA . GLY B 1 186 ? 39.747 19.280 -56.602 1.00 63.48 186 GLY B CA 1
ATOM 3496 C C . GLY B 1 186 ? 40.756 18.283 -56.060 1.00 64.31 186 GLY B C 1
ATOM 3497 O O . GLY B 1 186 ? 40.400 17.127 -55.806 1.00 66.05 186 GLY B O 1
ATOM 3498 N N . GLN B 1 187 ? 42.011 18.687 -55.873 1.00 62.59 187 GLN B N 1
ATOM 3499 C CA . GLN B 1 187 ? 43.022 17.745 -55.320 1.00 63.81 187 GLN B CA 1
ATOM 3500 C C . GLN B 1 187 ? 42.713 17.352 -53.848 1.00 62.95 187 GLN B C 1
ATOM 3501 O O . GLN B 1 187 ? 43.011 16.244 -53.448 1.00 64.83 187 GLN B O 1
ATOM 3503 N N . ILE B 1 188 ? 42.104 18.253 -53.061 1.00 60.52 188 ILE B N 1
ATOM 3504 C CA . ILE B 1 188 ? 41.571 17.901 -51.718 1.00 59.54 188 ILE B CA 1
ATOM 3505 C C . ILE B 1 188 ? 40.048 18.118 -51.580 1.00 59.95 188 ILE B C 1
ATOM 3506 O O . ILE B 1 188 ? 39.467 18.963 -52.263 1.00 59.09 188 ILE B O 1
ATOM 3511 N N . ASP B 1 189 ? 39.433 17.314 -50.701 1.00 61.38 189 ASP B N 1
ATOM 3512 C CA . ASP B 1 189 ? 37.986 17.342 -50.402 1.00 62.20 189 ASP B CA 1
ATOM 3513 C C . ASP B 1 189 ? 37.652 18.273 -49.244 1.00 58.94 189 ASP B C 1
ATOM 3514 O O . ASP B 1 189 ? 36.489 18.594 -49.033 1.00 58.61 189 ASP B O 1
ATOM 3519 N N . ALA B 1 190 ? 38.664 18.617 -48.450 1.00 56.41 190 ALA B N 1
ATOM 3520 C CA . ALA B 1 190 ? 38.548 19.630 -47.401 1.00 53.45 190 ALA B CA 1
ATOM 3521 C C . ALA B 1 190 ? 39.914 20.164 -47.090 1.00 51.33 190 ALA B C 1
ATOM 3522 O O . ALA B 1 190 ? 40.932 19.543 -47.439 1.00 50.33 190 ALA B O 1
ATOM 3524 N N . ILE B 1 191 ? 39.914 21.291 -46.370 1.00 49.62 191 ILE B N 1
ATOM 3525 C CA . ILE B 1 191 ? 41.122 22.025 -46.046 1.00 47.80 191 ILE B CA 1
ATOM 3526 C C . ILE B 1 191 ? 41.093 22.596 -44.623 1.00 47.16 191 ILE B C 1
ATOM 3527 O O . ILE B 1 191 ? 40.101 23.236 -44.214 1.00 47.73 191 ILE B O 1
ATOM 3532 N N . SER B 1 192 ? 42.197 22.382 -43.896 1.00 46.29 192 SER B N 1
ATOM 3533 C CA . SER B 1 192 ? 42.447 23.019 -42.617 1.00 44.78 192 SER B CA 1
ATOM 3534 C C . SER B 1 192 ? 43.581 24.020 -42.832 1.00 42.75 192 SER B C 1
ATOM 3535 O O . SER B 1 192 ? 44.688 23.623 -43.216 1.00 43.56 192 SER B O 1
ATOM 3538 N N . ASN B 1 193 ? 43.320 25.305 -42.590 1.00 41.18 193 ASN B N 1
ATOM 3539 C CA . ASN B 1 193 ? 44.358 26.346 -42.782 1.00 40.03 193 ASN B CA 1
ATOM 3540 C C . ASN B 1 193 ? 44.008 27.656 -42.019 1.00 39.24 193 ASN B C 1
ATOM 3541 O O . ASN B 1 193 ? 43.057 27.697 -41.225 1.00 39.04 193 ASN B O 1
ATOM 3546 N N . THR B 1 194 ? 44.779 28.729 -42.224 1.00 38.83 194 THR B N 1
ATOM 3547 C CA . THR B 1 194 ? 44.426 30.014 -41.593 1.00 37.98 194 THR B CA 1
ATOM 3548 C C . THR B 1 194 ? 44.198 31.063 -42.665 1.00 38.65 194 THR B C 1
ATOM 3549 O O . THR B 1 194 ? 44.327 30.786 -43.862 1.00 39.28 194 THR B O 1
ATOM 3553 N N . ASP B 1 195 ? 43.819 32.260 -42.233 1.00 37.85 195 ASP B N 1
ATOM 3554 C CA . ASP B 1 195 ? 43.758 33.398 -43.126 1.00 37.21 195 ASP B CA 1
ATOM 3555 C C . ASP B 1 195 ? 45.151 33.821 -43.516 1.00 36.07 195 ASP B C 1
ATOM 3556 O O . ASP B 1 195 ? 46.090 33.656 -42.714 1.00 35.31 195 ASP B O 1
ATOM 3561 N N . PRO B 1 196 ? 45.281 34.399 -44.733 1.00 35.13 196 PRO B N 1
ATOM 3562 C CA . PRO B 1 196 ? 44.182 34.734 -45.680 1.00 36.25 196 PRO B CA 1
ATOM 3563 C C . PRO B 1 196 ? 43.718 33.561 -46.594 1.00 36.37 196 PRO B C 1
ATOM 3564 O O . PRO B 1 196 ? 42.884 33.762 -47.453 1.00 36.29 196 PRO B O 1
ATOM 3568 N N . VAL B 1 197 ? 44.282 32.365 -46.421 1.00 35.08 197 VAL B N 1
ATOM 3569 C CA . VAL B 1 197 ? 43.943 31.236 -47.293 1.00 35.68 197 VAL B CA 1
ATOM 3570 C C . VAL B 1 197 ? 42.472 30.865 -47.100 1.00 38.17 197 VAL B C 1
ATOM 3571 O O . VAL B 1 197 ? 41.733 30.666 -48.084 1.00 39.25 197 VAL B O 1
ATOM 3575 N N . VAL B 1 198 ? 42.044 30.797 -45.835 1.00 38.99 198 VAL B N 1
ATOM 3576 C CA . VAL B 1 198 ? 40.651 30.447 -45.510 1.00 40.39 198 VAL B CA 1
ATOM 3577 C C . VAL B 1 198 ? 39.710 31.518 -46.109 1.00 41.92 198 VAL B C 1
ATOM 3578 O O . VAL B 1 198 ? 38.733 31.195 -46.809 1.00 44.17 198 VAL B O 1
ATOM 3582 N N . SER B 1 199 ? 40.023 32.785 -45.882 1.00 41.69 199 SER B N 1
ATOM 3583 C CA . SER B 1 199 ? 39.219 33.872 -46.439 1.00 42.94 199 SER B CA 1
ATOM 3584 C C . SER B 1 199 ? 39.168 33.895 -47.956 1.00 43.06 199 SER B C 1
ATOM 3585 O O . SER B 1 199 ? 38.114 34.227 -48.482 1.00 45.26 199 SER B O 1
ATOM 3593 N N . LEU B 1 201 ? 39.267 31.362 -50.059 1.00 42.87 201 LEU B N 1
ATOM 3594 C CA . LEU B 1 201 ? 38.361 30.290 -50.418 1.00 44.35 201 LEU B CA 1
ATOM 3595 C C . LEU B 1 201 ? 36.899 30.519 -50.009 1.00 45.78 201 LEU B C 1
ATOM 3596 O O . LEU B 1 201 ? 36.003 30.117 -50.739 1.00 48.75 201 LEU B O 1
ATOM 3601 N N . GLU B 1 202 ? 36.651 31.173 -48.882 1.00 46.15 202 GLU B N 1
ATOM 3602 C CA . GLU B 1 202 ? 35.278 31.524 -48.476 1.00 48.61 202 GLU B CA 1
ATOM 3603 C C . GLU B 1 202 ? 34.675 32.510 -49.445 1.00 49.09 202 GLU B C 1
ATOM 3604 O O . GLU B 1 202 ? 33.563 32.310 -49.905 1.00 50.52 202 GLU B O 1
ATOM 3610 N N . THR B 1 203 ? 35.420 33.575 -49.736 1.00 47.41 203 THR B N 1
ATOM 3611 C CA . THR B 1 203 ? 34.970 34.654 -50.617 1.00 48.93 203 THR B CA 1
ATOM 3612 C C . THR B 1 203 ? 34.658 34.193 -52.039 1.00 49.97 203 THR B C 1
ATOM 3613 O O . THR B 1 203 ? 33.788 34.752 -52.676 1.00 50.47 203 THR B O 1
ATOM 3617 N N . SER B 1 204 ? 35.430 33.235 -52.559 1.00 49.64 204 SER B N 1
ATOM 3618 C CA . SER B 1 204 ? 35.128 32.686 -53.873 1.00 51.54 204 SER B CA 1
ATOM 3619 C C . SER B 1 204 ? 34.060 31.566 -53.836 1.00 53.63 204 SER B C 1
ATOM 3620 O O . SER B 1 204 ? 33.771 30.973 -54.861 1.00 55.64 204 SER B O 1
ATOM 3623 N N . GLY B 1 205 ? 33.476 31.285 -52.673 1.00 54.02 205 GLY B N 1
ATOM 3624 C CA . GLY B 1 205 ? 32.418 30.281 -52.580 1.00 56.33 205 GLY B CA 1
ATOM 3625 C C . GLY B 1 205 ? 32.885 28.842 -52.678 1.00 56.90 205 GLY B C 1
ATOM 3626 O O . GLY B 1 205 ? 32.090 27.940 -52.906 1.00 59.10 205 GLY B O 1
ATOM 3627 N N . ASP B 1 206 ? 34.172 28.605 -52.475 1.00 55.65 206 ASP B N 1
ATOM 3628 C CA . ASP B 1 206 ? 34.740 27.263 -52.640 1.00 56.26 206 ASP B CA 1
ATOM 3629 C C . ASP B 1 206 ? 34.644 26.324 -51.419 1.00 56.41 206 ASP B C 1
ATOM 3630 O O . ASP B 1 206 ? 34.937 25.131 -51.556 1.00 57.61 206 ASP B O 1
ATOM 3635 N N . ILE B 1 207 ? 34.311 26.825 -50.224 1.00 55.07 207 ILE B N 1
ATOM 3636 C CA . ILE B 1 207 ? 34.311 25.952 -49.044 1.00 54.93 207 ILE B CA 1
ATOM 3637 C C . ILE B 1 207 ? 33.161 26.179 -48.059 1.00 55.74 207 ILE B C 1
ATOM 3638 O O . ILE B 1 207 ? 32.705 27.292 -47.855 1.00 55.63 207 ILE B O 1
ATOM 3643 N N . GLN B 1 208 ? 32.733 25.099 -47.434 1.00 57.18 208 GLN B N 1
ATOM 3644 C CA . GLN B 1 208 ? 31.750 25.160 -46.384 1.00 58.41 208 GLN B CA 1
ATOM 3645 C C . GLN B 1 208 ? 32.565 25.043 -45.123 1.00 56.84 208 GLN B C 1
ATOM 3646 O O . GLN B 1 208 ? 33.202 24.018 -44.925 1.00 56.98 208 GLN B O 1
ATOM 3652 N N . ILE B 1 209 ? 32.523 26.082 -44.284 1.00 55.59 209 ILE B N 1
ATOM 3653 C CA . ILE B 1 209 ? 33.235 26.120 -43.021 1.00 54.55 209 ILE B CA 1
ATOM 3654 C C . ILE B 1 209 ? 32.559 25.231 -42.012 1.00 56.60 209 ILE B C 1
ATOM 3655 O O . ILE B 1 209 ? 31.386 25.438 -41.702 1.00 58.41 209 ILE B O 1
ATOM 3660 N N . ILE B 1 210 ? 33.306 24.263 -41.486 1.00 56.16 210 ILE B N 1
ATOM 3661 C CA . ILE B 1 210 ? 32.771 23.366 -40.475 1.00 58.21 210 ILE B CA 1
ATOM 3662 C C . ILE B 1 210 ? 33.453 23.490 -39.099 1.00 57.64 210 ILE B C 1
ATOM 3663 O O . ILE B 1 210 ? 32.907 23.030 -38.110 1.00 58.96 210 ILE B O 1
ATOM 3668 N N . VAL B 1 211 ? 34.634 24.105 -39.027 1.00 55.03 211 VAL B N 1
ATOM 3669 C CA . VAL B 1 211 ? 35.293 24.357 -37.759 1.00 54.35 211 VAL B CA 1
ATOM 3670 C C . VAL B 1 211 ? 35.922 25.739 -37.929 1.00 51.94 211 VAL B C 1
ATOM 3671 O O . VAL B 1 211 ? 36.597 25.992 -38.924 1.00 50.29 211 VAL B O 1
ATOM 3675 N N . ASP B 1 212 ? 35.663 26.630 -36.986 1.00 52.28 212 ASP B N 1
ATOM 3676 C CA . ASP B 1 212 ? 36.191 27.992 -37.054 1.00 51.08 212 ASP B CA 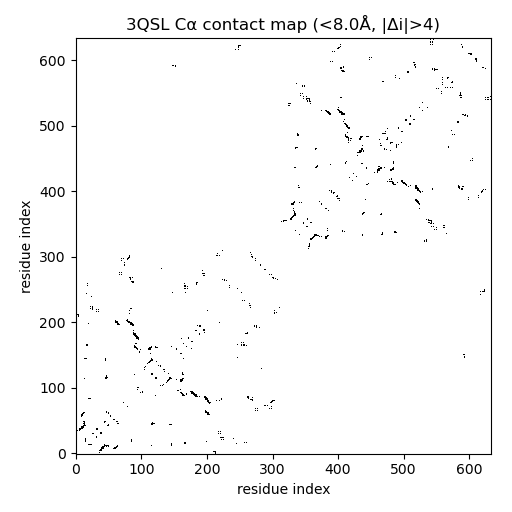1
ATOM 3677 C C . ASP B 1 212 ? 36.668 28.408 -35.678 1.00 49.96 212 ASP B C 1
ATOM 3678 O O . ASP B 1 212 ? 35.941 28.265 -34.699 1.00 51.56 212 ASP B O 1
ATOM 3683 N N . THR B 1 213 ? 37.905 28.886 -35.597 1.00 48.10 213 THR B N 1
ATOM 3684 C CA . THR B 1 213 ? 38.494 29.231 -34.324 1.00 47.34 213 THR B CA 1
ATOM 3685 C C . THR B 1 213 ? 39.146 30.579 -34.384 1.00 46.19 213 THR B C 1
ATOM 3686 O O . THR B 1 213 ? 40.152 30.826 -33.708 1.00 45.55 213 THR B O 1
ATOM 3690 N N . ARG B 1 214 ? 38.575 31.458 -35.203 1.00 46.65 214 ARG B N 1
ATOM 3691 C CA . ARG B 1 214 ? 39.097 32.803 -35.371 1.00 46.08 214 ARG B CA 1
ATOM 3692 C C . ARG B 1 214 ? 38.679 33.727 -34.267 1.00 46.76 214 ARG B C 1
ATOM 3693 O O . ARG B 1 214 ? 39.363 34.725 -34.029 1.00 46.59 214 ARG B O 1
ATOM 3701 N N . THR B 1 215 ? 37.563 33.422 -33.604 1.00 47.98 215 THR B N 1
ATOM 3702 C CA . THR B 1 215 ? 37.140 34.203 -32.441 1.00 48.93 215 THR B CA 1
ATOM 3703 C C . THR B 1 215 ? 37.433 33.473 -31.126 1.00 49.16 215 THR B C 1
ATOM 3704 O O . THR B 1 215 ? 37.531 32.228 -31.064 1.00 48.01 215 THR B O 1
ATOM 3708 N N . LEU B 1 216 ? 37.602 34.272 -30.071 1.00 49.42 216 LEU B N 1
ATOM 3709 C CA . LEU B 1 216 ? 37.659 33.737 -28.710 1.00 50.26 216 LEU B CA 1
ATOM 3710 C C . LEU B 1 216 ? 36.371 32.970 -28.361 1.00 52.08 216 LEU B C 1
ATOM 3711 O O . LEU B 1 216 ? 36.450 31.932 -27.729 1.00 51.81 216 LEU B O 1
ATOM 3716 N N . LYS B 1 217 ? 35.207 33.460 -28.796 1.00 53.68 217 LYS B N 1
ATOM 3717 C CA . LYS B 1 217 ? 33.930 32.777 -28.516 1.00 57.22 217 LYS B CA 1
ATOM 3718 C C . LYS B 1 217 ? 33.947 31.347 -29.080 1.00 56.96 217 LYS B C 1
ATOM 3719 O O . LYS B 1 217 ? 33.814 30.388 -28.326 1.00 57.72 217 LYS B O 1
ATOM 3723 N N . ASP B 1 218 ? 34.146 31.214 -30.393 1.00 55.62 218 ASP B N 1
ATOM 3724 C CA . ASP B 1 218 ? 34.105 29.905 -31.032 1.00 55.78 218 ASP B CA 1
ATOM 3725 C C . ASP B 1 218 ? 35.212 28.989 -30.503 1.00 54.78 218 ASP B C 1
ATOM 3726 O O . ASP B 1 218 ? 35.017 27.770 -30.411 1.00 55.16 218 ASP B O 1
ATOM 3731 N N . THR B 1 219 ? 36.381 29.562 -30.184 1.00 52.11 219 THR B N 1
ATOM 3732 C CA . THR B 1 219 ? 37.442 28.753 -29.609 1.00 51.21 219 THR B CA 1
ATOM 3733 C C . THR B 1 219 ? 37.009 28.168 -28.258 1.00 53.60 219 THR B C 1
ATOM 3734 O O . THR B 1 219 ? 37.174 26.964 -28.046 1.00 54.32 219 THR B O 1
ATOM 3738 N N . LYS B 1 220 ? 36.441 29.013 -27.382 1.00 54.93 220 LYS B N 1
ATOM 3739 C CA . LYS B 1 220 ? 36.104 28.612 -26.002 1.00 57.21 220 LYS B CA 1
ATOM 3740 C C . LYS B 1 220 ? 35.025 27.533 -26.048 1.00 59.33 220 LYS B C 1
ATOM 3741 O O . LYS B 1 220 ? 34.999 26.645 -25.229 1.00 60.06 220 LYS B O 1
ATOM 3743 N N . GLU B 1 221 ? 34.187 27.598 -27.064 1.00 60.58 221 GLU B N 1
ATOM 3744 C CA . GLU B 1 221 ? 33.169 26.586 -27.302 1.00 63.50 221 GLU B CA 1
ATOM 3745 C C . GLU B 1 221 ? 33.712 25.243 -27.764 1.00 62.75 221 GLU B C 1
ATOM 3746 O O . GLU B 1 221 ? 33.240 24.215 -27.330 1.00 65.05 221 GLU B O 1
ATOM 3752 N N . ILE B 1 222 ? 34.690 25.224 -28.648 1.00 60.22 222 ILE B N 1
ATOM 3753 C CA . ILE B 1 222 ? 35.210 23.939 -29.095 1.00 60.29 222 ILE B CA 1
ATOM 3754 C C . ILE B 1 222 ? 36.135 23.309 -28.077 1.00 60.21 222 ILE B C 1
ATOM 3755 O O . ILE B 1 222 ? 36.151 22.094 -27.908 1.00 61.32 222 ILE B O 1
ATOM 3760 N N . PHE B 1 223 ? 36.935 24.143 -27.421 1.00 58.91 223 PHE B N 1
ATOM 3761 C CA . PHE B 1 223 ? 38.021 23.642 -26.590 1.00 58.51 223 PHE B CA 1
ATOM 3762 C C . PHE B 1 223 ? 37.775 23.799 -25.099 1.00 59.28 223 PHE B C 1
ATOM 3763 O O . PHE B 1 223 ? 38.590 23.363 -24.296 1.00 58.74 223 PHE B O 1
ATOM 3771 N N . GLY B 1 224 ? 36.675 24.441 -24.735 1.00 60.46 224 GLY B N 1
ATOM 3772 C CA . GLY B 1 224 ? 36.356 24.664 -23.336 1.00 62.12 224 GLY B CA 1
ATOM 3773 C C . GLY B 1 224 ? 37.258 25.653 -22.631 1.00 60.76 224 GLY B C 1
ATOM 3774 O O . GLY B 1 224 ? 37.179 25.772 -21.417 1.00 62.59 224 GLY B O 1
ATOM 3775 N N . GLY B 1 225 ? 38.118 26.361 -23.369 1.00 58.16 225 GLY B N 1
ATOM 3776 C CA . GLY B 1 225 ? 39.046 27.306 -22.764 1.00 56.53 225 GLY B CA 1
ATOM 3777 C C . GLY B 1 225 ? 39.867 28.154 -23.744 1.00 53.79 225 GLY B C 1
ATOM 3778 O O . GLY B 1 225 ? 39.713 28.065 -24.954 1.00 52.51 225 GLY B O 1
ATOM 3779 N N . ASN B 1 226 ? 40.716 29.009 -23.183 1.00 52.84 226 ASN B N 1
ATOM 3780 C CA . ASN B 1 226 ? 41.773 29.678 -23.932 1.00 50.61 226 ASN B CA 1
ATOM 3781 C C . ASN B 1 226 ? 42.659 28.615 -24.562 1.00 49.18 226 ASN B C 1
ATOM 3782 O O . ASN B 1 226 ? 43.071 27.656 -23.878 1.00 49.55 226 ASN B O 1
ATOM 3795 N N . PRO B 1 228 ? 46.038 28.951 -26.520 1.00 43.42 228 PRO B N 1
ATOM 3796 C CA . PRO B 1 228 ? 47.141 29.693 -27.095 1.00 42.48 228 PRO B CA 1
ATOM 3797 C C . PRO B 1 228 ? 47.565 29.043 -28.406 1.00 40.19 228 PRO B C 1
ATOM 3798 O O . PRO B 1 228 ? 47.559 27.843 -28.531 1.00 39.79 228 PRO B O 1
ATOM 3802 N N . ALA B 1 229 ? 47.899 29.868 -29.379 1.00 38.57 229 ALA B N 1
ATOM 3803 C CA . ALA B 1 229 ? 48.237 29.401 -30.700 1.00 36.05 229 ALA B CA 1
ATOM 3804 C C . ALA B 1 229 ? 49.681 29.765 -31.006 1.00 35.08 229 ALA B C 1
ATOM 3805 O O . ALA B 1 229 ? 50.629 29.211 -30.417 1.00 34.34 229 ALA B O 1
ATOM 3807 N N . GLY B 1 230 ? 49.873 30.697 -31.924 1.00 34.41 230 GLY B N 1
ATOM 3808 C CA . GLY B 1 230 ? 51.204 31.000 -32.350 1.00 32.96 230 GLY B CA 1
ATOM 3809 C C . GLY B 1 230 ? 52.035 31.557 -31.241 1.00 32.88 230 GLY B C 1
ATOM 3810 O O . GLY B 1 230 ? 51.601 32.516 -30.552 1.00 33.46 230 GLY B O 1
ATOM 3811 N N . CYS B 1 231 ? 53.278 31.057 -31.135 1.00 32.29 231 CYS B N 1
ATOM 3812 C CA . CYS B 1 231 ? 54.245 31.613 -30.169 1.00 32.93 231 CYS B CA 1
ATOM 3813 C C . CYS B 1 231 ? 55.678 31.405 -30.560 1.00 32.09 231 CYS B C 1
ATOM 3814 O O . CYS B 1 231 ? 55.922 30.617 -31.459 1.00 34.07 231 CYS B O 1
ATOM 3817 N N . LEU B 1 232 ? 56.645 32.077 -29.918 1.00 31.30 232 LEU B N 1
ATOM 3818 C CA . LEU B 1 232 ? 58.033 31.573 -29.947 1.00 31.24 232 LEU B CA 1
ATOM 3819 C C . LEU B 1 232 ? 58.183 30.580 -28.822 1.00 32.86 232 LEU B C 1
ATOM 3820 O O . LEU B 1 232 ? 57.716 30.842 -27.682 1.00 32.57 232 LEU B O 1
ATOM 3825 N N . TYR B 1 233 ? 58.815 29.445 -29.146 1.00 32.85 233 TYR B N 1
ATOM 3826 C CA . TYR B 1 233 ? 59.149 28.421 -28.192 1.00 34.15 233 TYR B CA 1
ATOM 3827 C C . TYR B 1 233 ? 60.481 27.740 -28.617 1.00 34.86 233 TYR B C 1
ATOM 3828 O O . TYR B 1 233 ? 60.864 27.814 -29.793 1.00 34.72 233 TYR B O 1
ATOM 3837 N N . ALA B 1 234 ? 61.162 27.095 -27.660 1.00 33.75 234 ALA B N 1
ATOM 3838 C CA . ALA B 1 234 ? 62.517 26.634 -27.861 1.00 34.13 234 ALA B CA 1
ATOM 3839 C C . ALA B 1 234 ? 62.946 25.611 -26.824 1.00 34.98 234 ALA B C 1
ATOM 3840 O O . ALA B 1 234 ? 62.416 25.558 -25.709 1.00 34.75 234 ALA B O 1
ATOM 3842 N N . PRO B 1 235 ? 63.996 24.851 -27.144 1.00 36.30 235 PRO B N 1
ATOM 3843 C CA . PRO B 1 235 ? 64.474 23.926 -26.055 1.00 38.02 235 PRO B CA 1
ATOM 3844 C C . PRO B 1 235 ? 64.744 24.699 -24.776 1.00 38.81 235 PRO B C 1
ATOM 3845 O O . PRO B 1 235 ? 65.272 25.834 -24.840 1.00 37.23 235 PRO B O 1
ATOM 3849 N N . GLN B 1 236 ? 64.386 24.094 -23.626 1.00 39.98 236 GLN B N 1
ATOM 3850 C CA . GLN B 1 236 ? 64.588 24.739 -22.347 1.00 40.84 236 GLN B CA 1
ATOM 3851 C C . GLN B 1 236 ? 66.072 25.138 -22.236 1.00 43.03 236 GLN B C 1
ATOM 3852 O O . GLN B 1 236 ? 66.385 26.175 -21.653 1.00 43.05 236 GLN B O 1
ATOM 3858 N N . ALA B 1 237 ? 66.964 24.308 -22.793 1.00 43.99 237 ALA B N 1
ATOM 3859 C CA . ALA B 1 237 ? 68.393 24.541 -22.692 1.00 46.55 237 ALA B CA 1
ATOM 3860 C C . ALA B 1 237 ? 68.781 25.857 -23.378 1.00 46.21 237 ALA B C 1
ATOM 3861 O O . ALA B 1 237 ? 69.654 26.583 -22.903 1.00 46.74 237 ALA B O 1
ATOM 3863 N N . PHE B 1 238 ? 68.071 26.189 -24.459 1.00 45.59 238 PHE B N 1
ATOM 3864 C CA . PHE B 1 238 ? 68.309 27.434 -25.177 1.00 45.83 238 PHE B CA 1
ATOM 3865 C C . PHE B 1 238 ? 67.888 28.625 -24.321 1.00 45.68 238 PHE B C 1
ATOM 3866 O O . PHE B 1 238 ? 68.636 29.622 -24.195 1.00 45.56 238 PHE B O 1
ATOM 3874 N N . VAL B 1 239 ? 66.738 28.505 -23.675 1.00 44.02 239 VAL B N 1
ATOM 3875 C CA . VAL B 1 239 ? 66.319 29.549 -22.718 1.00 44.14 239 VAL B CA 1
ATOM 3876 C C . VAL B 1 239 ? 67.249 29.700 -21.528 1.00 46.29 239 VAL B C 1
ATOM 3877 O O . VAL B 1 239 ? 67.621 30.836 -21.171 1.00 46.94 239 VAL B O 1
ATOM 3881 N N . ASP B 1 240 ? 67.706 28.571 -20.978 1.00 46.81 240 ASP B N 1
ATOM 3882 C CA . ASP B 1 240 ? 68.637 28.577 -19.851 1.00 48.45 240 ASP B CA 1
ATOM 3883 C C . ASP B 1 240 ? 69.995 29.254 -20.205 1.00 49.49 240 ASP B C 1
ATOM 3884 O O . ASP B 1 240 ? 70.528 30.003 -19.408 1.00 48.97 240 ASP B O 1
ATOM 3889 N N . ALA B 1 241 ? 70.537 28.964 -21.387 1.00 48.86 241 ALA B N 1
ATOM 3890 C CA . ALA B 1 241 ? 71.839 29.497 -21.779 1.00 50.56 241 ALA B CA 1
ATOM 3891 C C . ALA B 1 241 ? 71.728 30.929 -22.264 1.00 50.19 241 ALA B C 1
ATOM 3892 O O . ALA B 1 241 ? 72.682 31.682 -22.134 1.00 51.19 241 ALA B O 1
ATOM 3894 N N . ASN B 1 242 ? 70.567 31.318 -22.791 1.00 47.96 242 ASN B N 1
ATOM 3895 C CA . ASN B 1 242 ? 70.425 32.594 -23.471 1.00 47.51 242 ASN B CA 1
ATOM 3896 C C . ASN B 1 242 ? 69.235 33.407 -23.009 1.00 46.53 242 ASN B C 1
ATOM 3897 O O . ASN B 1 242 ? 68.421 33.827 -23.806 1.00 46.60 242 ASN B O 1
ATOM 3902 N N . PRO B 1 243 ? 69.111 33.628 -21.710 1.00 47.40 243 PRO B N 1
ATOM 3903 C CA . PRO B 1 243 ? 67.964 34.390 -21.209 1.00 46.32 243 PRO B CA 1
ATOM 3904 C C . PRO B 1 243 ? 67.810 35.782 -21.821 1.00 46.28 243 PRO B C 1
ATOM 3905 O O . PRO B 1 243 ? 66.704 36.189 -22.104 1.00 44.35 243 PRO B O 1
ATOM 3909 N N . ASN B 1 244 ? 68.907 36.509 -21.995 1.00 47.78 244 ASN B N 1
ATOM 3910 C CA . ASN B 1 244 ? 68.834 37.872 -22.512 1.00 48.80 244 ASN B CA 1
ATOM 3911 C C . ASN B 1 244 ? 68.415 37.930 -23.986 1.00 46.71 244 ASN B C 1
ATOM 3912 O O . ASN B 1 244 ? 67.628 38.786 -24.398 1.00 46.52 244 ASN B O 1
ATOM 3917 N N . THR B 1 245 ? 68.959 37.013 -24.774 1.00 45.21 245 THR B N 1
ATOM 3918 C CA . THR B 1 245 ? 68.494 36.769 -26.124 1.00 43.69 245 THR B CA 1
ATOM 3919 C C . THR B 1 245 ? 66.989 36.417 -26.130 1.00 40.99 245 THR B C 1
ATOM 3920 O O . THR B 1 245 ? 66.225 36.884 -27.013 1.00 40.32 245 THR B O 1
ATOM 3924 N N . ALA B 1 246 ? 66.541 35.619 -25.163 1.00 39.05 246 ALA B N 1
ATOM 3925 C CA . ALA B 1 246 ? 65.104 35.242 -25.161 1.00 35.92 246 ALA B CA 1
ATOM 3926 C C . ALA B 1 246 ? 64.260 36.487 -24.871 1.00 34.63 246 ALA B C 1
ATOM 3927 O O . ALA B 1 246 ? 63.231 36.708 -25.500 1.00 34.11 246 ALA B O 1
ATOM 3929 N N . GLN B 1 247 ? 64.713 37.298 -23.909 1.00 51.46 247 GLN B N 1
ATOM 3930 C CA . GLN B 1 247 ? 64.096 38.581 -23.612 1.00 48.11 247 GLN B CA 1
ATOM 3931 C C . GLN B 1 247 ? 64.084 39.529 -24.828 1.00 47.38 247 GLN B C 1
ATOM 3932 O O . GLN B 1 247 ? 63.147 40.290 -25.022 1.00 43.52 247 GLN B O 1
ATOM 3938 N N . ALA B 1 248 ? 65.160 39.512 -25.614 1.00 49.70 248 ALA B N 1
ATOM 3939 C CA . ALA B 1 248 ? 65.214 40.345 -26.817 1.00 50.49 248 ALA B CA 1
ATOM 3940 C C . ALA B 1 248 ? 64.202 39.848 -27.844 1.00 46.97 248 ALA B C 1
ATOM 3941 O O . ALA B 1 248 ? 63.489 40.641 -28.445 1.00 46.04 248 ALA B O 1
ATOM 3943 N N . LEU B 1 249 ? 64.073 38.541 -28.007 1.00 45.71 249 LEU B N 1
ATOM 3944 C CA . LEU B 1 249 ? 63.084 38.008 -28.961 1.00 42.61 249 LEU B CA 1
ATOM 3945 C C . LEU B 1 249 ? 61.675 38.410 -28.550 1.00 39.94 249 LEU B C 1
ATOM 3946 O O . LEU B 1 249 ? 60.872 38.842 -29.391 1.00 39.72 249 LEU B O 1
ATOM 3951 N N . THR B 1 250 ? 61.404 38.311 -27.249 1.00 39.86 250 THR B N 1
ATOM 3952 C CA . THR B 1 250 ? 60.087 38.569 -26.677 1.00 36.93 250 THR B CA 1
ATOM 3953 C C . THR B 1 250 ? 59.719 40.036 -26.751 1.00 37.47 250 THR B C 1
ATOM 3954 O O . THR B 1 250 ? 58.583 40.349 -27.058 1.00 35.59 250 THR B O 1
ATOM 3958 N N . ASN B 1 251 ? 60.688 40.917 -26.458 1.00 39.25 251 ASN B N 1
ATOM 3959 C CA . ASN B 1 251 ? 60.522 42.348 -26.667 1.00 40.75 251 ASN B CA 1
ATOM 3960 C C . ASN B 1 251 ? 60.008 42.652 -28.082 1.00 40.32 251 ASN B C 1
ATOM 3961 O O . ASN B 1 251 ? 59.099 43.440 -28.242 1.00 41.01 251 ASN B O 1
ATOM 3966 N N . ALA B 1 252 ? 60.589 42.022 -29.094 1.00 39.30 252 ALA B N 1
ATOM 3967 C CA . ALA B 1 252 ? 60.276 42.321 -30.458 1.00 38.90 252 ALA B CA 1
ATOM 3968 C C . ALA B 1 252 ? 58.866 41.817 -30.826 1.00 36.83 252 ALA B C 1
ATOM 3969 O O . ALA B 1 252 ? 58.071 42.514 -31.481 1.00 34.94 252 ALA B O 1
ATOM 3971 N N . ILE B 1 253 ? 58.539 40.601 -30.381 1.00 34.75 253 ILE B N 1
ATOM 3972 C CA . ILE B 1 253 ? 57.190 40.068 -30.615 1.00 32.17 253 ILE B CA 1
ATOM 3973 C C . ILE B 1 253 ? 56.103 40.873 -29.890 1.00 32.35 253 ILE B C 1
ATOM 3974 O O . ILE B 1 253 ? 55.053 41.136 -30.474 1.00 31.43 253 ILE B O 1
ATOM 3979 N N . VAL B 1 254 ? 56.365 41.287 -28.648 1.00 34.25 254 VAL B N 1
ATOM 3980 C CA . VAL B 1 254 ? 55.421 42.106 -27.901 1.00 35.34 254 VAL B CA 1
ATOM 3981 C C . VAL B 1 254 ? 55.191 43.443 -28.591 1.00 37.06 254 VAL B C 1
ATOM 3982 O O . VAL B 1 254 ? 54.062 43.930 -28.697 1.00 37.69 254 VAL B O 1
ATOM 3986 N N . ARG B 1 255 ? 56.272 44.078 -29.021 1.00 39.51 255 ARG B N 1
ATOM 3987 C CA . ARG B 1 255 ? 56.150 45.334 -29.700 1.00 40.11 255 ARG B CA 1
ATOM 3988 C C . ARG B 1 255 ? 55.370 45.240 -31.011 1.00 39.26 255 ARG B C 1
ATOM 3989 O O . ARG B 1 255 ? 54.596 46.152 -31.322 1.00 38.68 255 ARG B O 1
ATOM 3997 N N . ALA B 1 256 ? 55.550 44.123 -31.742 1.00 36.25 256 ALA B N 1
ATOM 3998 C CA . ALA B 1 256 ? 54.812 43.806 -32.947 1.00 35.33 256 ALA B CA 1
ATOM 3999 C C . ALA B 1 256 ? 53.336 43.537 -32.663 1.00 34.32 256 ALA B C 1
ATOM 4000 O O . ALA B 1 256 ? 52.478 44.068 -33.377 1.00 34.72 256 ALA B O 1
ATOM 4002 N N . ASP B 1 257 ? 53.040 42.663 -31.672 1.00 31.95 257 ASP B N 1
ATOM 4003 C CA . ASP B 1 257 ? 51.673 42.550 -31.163 1.00 29.94 257 ASP B CA 1
ATOM 4004 C C . ASP B 1 257 ? 51.052 43.912 -30.948 1.00 33.40 257 ASP B C 1
ATOM 4005 O O . ASP B 1 257 ? 49.945 44.136 -31.390 1.00 36.30 257 ASP B O 1
ATOM 4010 N N . LYS B 1 258 ? 51.751 44.773 -30.250 1.00 32.96 258 LYS B N 1
ATOM 4011 C CA . LYS B 1 258 ? 51.194 46.133 -29.933 1.00 37.43 258 LYS B CA 1
ATOM 4012 C C . LYS B 1 258 ? 51.014 47.026 -31.154 1.00 39.71 258 LYS B C 1
ATOM 4013 O O . LYS B 1 258 ? 50.022 47.773 -31.275 1.00 43.40 258 LYS B O 1
ATOM 4019 N N . TRP B 1 259 ? 51.926 46.930 -32.102 1.00 39.91 259 TRP B N 1
ATOM 4020 C CA . TRP B 1 259 ? 51.767 47.714 -33.317 1.00 43.17 259 TRP B CA 1
ATOM 4021 C C . TRP B 1 259 ? 50.555 47.198 -34.102 1.00 41.12 259 TRP B C 1
ATOM 4022 O O . TRP B 1 259 ? 49.734 47.985 -34.535 1.00 40.94 259 TRP B O 1
ATOM 4033 N N . ILE B 1 260 ? 50.390 45.867 -34.182 1.00 38.10 260 ILE B N 1
ATOM 4034 C CA . ILE B 1 260 ? 49.282 45.301 -34.952 1.00 38.12 260 ILE B CA 1
ATOM 4035 C C . ILE B 1 260 ? 47.964 45.833 -34.381 1.00 41.46 260 ILE B C 1
ATOM 4036 O O . ILE B 1 260 ? 47.103 46.309 -35.150 1.00 44.78 260 ILE B O 1
ATOM 4041 N N . GLN B 1 261 ? 47.843 45.882 -33.049 1.00 42.81 261 GLN B N 1
ATOM 4042 C CA . GLN B 1 261 ? 46.565 46.268 -32.429 1.00 46.01 261 GLN B CA 1
ATOM 4043 C C . GLN B 1 261 ? 46.141 47.673 -32.801 1.00 50.60 261 GLN B C 1
ATOM 4044 O O . GLN B 1 261 ? 44.957 47.931 -32.918 1.00 53.23 261 GLN B O 1
ATOM 4050 N N . LYS B 1 262 ? 47.106 48.573 -32.966 1.00 52.28 262 LYS B N 1
ATOM 4051 C CA . LYS B 1 262 ? 46.808 49.950 -33.303 1.00 57.76 262 LYS B CA 1
ATOM 4052 C C . LYS B 1 262 ? 46.844 50.278 -34.805 1.00 58.29 262 LYS B C 1
ATOM 4053 O O . LYS B 1 262 ? 46.437 51.372 -35.203 1.00 61.43 262 LYS B O 1
ATOM 4059 N N . ALA B 1 263 ? 47.292 49.338 -35.634 1.00 54.36 263 ALA B N 1
ATOM 4060 C CA . ALA B 1 263 ? 47.505 49.576 -37.076 1.00 55.17 263 ALA B CA 1
ATOM 4061 C C . ALA B 1 263 ? 46.230 49.332 -37.865 1.00 56.23 263 ALA B C 1
ATOM 4062 O O . ALA B 1 263 ? 45.428 48.495 -37.497 1.00 54.89 263 ALA B O 1
ATOM 4064 N N . GLY B 1 264 ? 46.028 50.100 -38.930 1.00 60.20 264 GLY B N 1
ATOM 4065 C CA . GLY B 1 264 ? 44.904 49.857 -39.860 1.00 61.59 264 GLY B CA 1
ATOM 4066 C C . GLY B 1 264 ? 45.176 48.621 -40.705 1.00 57.52 264 GLY B C 1
ATOM 4067 O O . GLY B 1 264 ? 46.319 48.388 -41.047 1.00 55.70 264 GLY B O 1
ATOM 4068 N N . ALA B 1 265 ? 44.144 47.831 -41.028 1.00 57.14 265 ALA B N 1
ATOM 4069 C CA . ALA B 1 265 ? 44.272 46.685 -41.975 1.00 54.42 265 ALA B CA 1
ATOM 4070 C C . ALA B 1 265 ? 45.072 47.111 -43.212 1.00 55.21 265 ALA B C 1
ATOM 4071 O O . ALA B 1 265 ? 45.899 46.361 -43.743 1.00 51.46 265 ALA B O 1
ATOM 4073 N N . ASP B 1 266 ? 44.827 48.343 -43.629 1.00 58.87 266 ASP B N 1
ATOM 4074 C CA . ASP B 1 266 ? 45.545 48.997 -44.694 1.00 61.38 266 ASP B CA 1
ATOM 4075 C C . ASP B 1 266 ? 47.040 49.203 -44.490 1.00 60.47 266 ASP B C 1
ATOM 4076 O O . ASP B 1 266 ? 47.828 49.005 -45.417 1.00 60.43 266 ASP B O 1
ATOM 4081 N N . GLU B 1 267 ? 47.431 49.684 -43.311 1.00 61.06 267 GLU B N 1
ATOM 4082 C CA . GLU B 1 267 ? 48.858 49.817 -42.979 1.00 59.53 267 GLU B CA 1
ATOM 4083 C C . GLU B 1 267 ? 49.557 48.469 -42.920 1.00 53.30 267 GLU B C 1
ATOM 4084 O O . GLU B 1 267 ? 50.699 48.334 -43.362 1.00 52.90 267 GLU B O 1
ATOM 4090 N N . ILE B 1 268 ? 48.884 47.477 -42.355 1.00 49.20 268 ILE B N 1
ATOM 4091 C CA . ILE B 1 268 ? 49.437 46.108 -42.285 1.00 45.68 268 ILE B CA 1
ATOM 4092 C C . ILE B 1 268 ? 49.652 45.533 -43.709 1.00 44.01 268 ILE B C 1
ATOM 4093 O O . ILE B 1 268 ? 50.698 44.978 -44.000 1.00 43.31 268 ILE B O 1
ATOM 4098 N N . ALA B 1 269 ? 48.655 45.666 -44.578 1.00 44.41 269 ALA B N 1
ATOM 4099 C CA . ALA B 1 269 ? 48.748 45.227 -45.994 1.00 43.71 269 ALA B CA 1
ATOM 4100 C C . ALA B 1 269 ? 49.922 45.861 -46.743 1.00 45.12 269 ALA B C 1
ATOM 4101 O O . ALA B 1 269 ? 50.502 45.223 -47.609 1.00 43.88 269 ALA B O 1
ATOM 4103 N N . LYS B 1 270 ? 50.247 47.118 -46.422 1.00 47.49 270 LYS B N 1
ATOM 4104 C CA . LYS B 1 270 ? 51.418 47.792 -47.001 1.00 50.08 270 LYS B CA 1
ATOM 4105 C C . LYS B 1 270 ? 52.761 47.339 -46.390 1.00 49.19 270 LYS B C 1
ATOM 4106 O O . LYS B 1 270 ? 53.782 47.357 -47.075 1.00 50.80 270 LYS B O 1
ATOM 4112 N N . ALA B 1 271 ? 52.767 46.927 -45.118 1.00 47.29 271 ALA B N 1
ATOM 4113 C CA . ALA B 1 271 ? 54.023 46.514 -44.451 1.00 46.23 271 ALA B CA 1
ATOM 4114 C C . ALA B 1 271 ? 54.468 45.110 -44.824 1.00 43.76 271 ALA B C 1
ATOM 4115 O O . ALA B 1 271 ? 55.644 44.844 -44.871 1.00 44.04 271 ALA B O 1
ATOM 4117 N N . VAL B 1 272 ? 53.530 44.205 -45.077 1.00 41.18 272 VAL B N 1
ATOM 4118 C CA . VAL B 1 272 ? 53.882 42.828 -45.376 1.00 39.96 272 VAL B CA 1
ATOM 4119 C C . VAL B 1 272 ? 54.423 42.697 -46.806 1.00 41.38 272 VAL B C 1
ATOM 4120 O O . VAL B 1 272 ? 54.133 43.503 -47.654 1.00 43.35 272 VAL B O 1
ATOM 4124 N N . PRO B 1 273 ? 55.258 41.689 -47.065 1.00 41.61 273 PRO B N 1
ATOM 4125 C CA . PRO B 1 273 ? 55.584 41.450 -48.467 1.00 42.53 273 PRO B CA 1
ATOM 4126 C C . PRO B 1 273 ? 54.321 41.199 -49.308 1.00 41.25 273 PRO B C 1
ATOM 4127 O O . PRO B 1 273 ? 53.366 40.508 -48.856 1.00 38.90 273 PRO B O 1
ATOM 4131 N N . GLU B 1 274 ? 54.343 41.757 -50.516 1.00 42.87 274 GLU B N 1
ATOM 4132 C CA . GLU B 1 274 ? 53.219 41.711 -51.458 1.00 41.69 274 GLU B CA 1
ATOM 4133 C C . GLU B 1 274 ? 52.702 40.284 -51.676 1.00 39.57 274 GLU B C 1
ATOM 4134 O O . GLU B 1 274 ? 51.499 40.051 -51.785 1.00 36.63 274 GLU B O 1
ATOM 4140 N N . GLY B 1 275 ? 53.617 39.322 -51.709 1.00 39.30 275 GLY B N 1
ATOM 4141 C CA . GLY B 1 275 ? 53.217 37.940 -51.839 1.00 38.45 275 GLY B CA 1
ATOM 4142 C C . GLY B 1 275 ? 52.206 37.473 -50.799 1.00 37.24 275 GLY B C 1
ATOM 4143 O O . GLY B 1 275 ? 51.357 36.646 -51.088 1.00 38.04 275 GLY B O 1
ATOM 4144 N N . TYR B 1 276 ? 52.237 38.049 -49.607 1.00 37.14 276 TYR B N 1
ATOM 4145 C CA . TYR B 1 276 ? 51.282 37.693 -48.563 1.00 35.71 276 TYR B CA 1
ATOM 4146 C C . TYR B 1 276 ? 49.837 37.961 -48.937 1.00 35.10 276 TYR B C 1
ATOM 4147 O O . TYR B 1 276 ? 48.944 37.251 -48.461 1.00 34.92 276 TYR B O 1
ATOM 4156 N N . LEU B 1 277 ? 49.617 38.889 -49.874 1.00 35.35 277 LEU B N 1
ATOM 4157 C CA . LEU B 1 277 ? 48.274 39.346 -50.255 1.00 34.87 277 LEU B CA 1
ATOM 4158 C C . LEU B 1 277 ? 47.567 38.411 -51.176 1.00 34.59 277 LEU B C 1
ATOM 4159 O O . LEU B 1 277 ? 46.400 38.609 -51.440 1.00 35.06 277 LEU B O 1
ATOM 4164 N N . LEU B 1 278 ? 48.281 37.403 -51.693 1.00 35.43 278 LEU B N 1
ATOM 4165 C CA . LEU B 1 278 ? 47.702 36.407 -52.620 1.00 35.86 278 LEU B CA 1
ATOM 4166 C C . LEU B 1 278 ? 47.045 37.099 -53.824 1.00 36.25 278 LEU B C 1
ATOM 4167 O O . LEU B 1 278 ? 45.981 36.714 -54.276 1.00 35.87 278 LEU B O 1
ATOM 4172 N N . GLY B 1 279 ? 47.682 38.153 -54.320 1.00 36.16 279 GLY B N 1
ATOM 4173 C CA . GLY B 1 279 ? 47.121 38.882 -55.433 1.00 37.26 279 GLY B CA 1
ATOM 4174 C C . GLY B 1 279 ? 45.802 39.599 -55.202 1.00 37.90 279 GLY B C 1
ATOM 4175 O O . GLY B 1 279 ? 45.242 40.135 -56.152 1.00 39.52 279 GLY B O 1
ATOM 4176 N N . ASP B 1 280 ? 45.356 39.703 -53.955 1.00 37.10 280 ASP B N 1
ATOM 4177 C CA . ASP B 1 280 ? 44.037 40.243 -53.663 1.00 38.92 280 ASP B CA 1
ATOM 4178 C C . ASP B 1 280 ? 44.073 41.067 -52.371 1.00 38.98 280 ASP B C 1
ATOM 4179 O O . ASP B 1 280 ? 43.842 40.526 -51.284 1.00 37.76 280 ASP B O 1
ATOM 4184 N N . PRO B 1 281 ? 44.432 42.360 -52.480 1.00 39.79 281 PRO B N 1
ATOM 4185 C CA . PRO B 1 281 ? 44.575 43.145 -51.277 1.00 41.02 281 PRO B CA 1
ATOM 4186 C C . PRO B 1 281 ? 43.277 43.267 -50.491 1.00 43.30 281 PRO B C 1
ATOM 4187 O O . PRO B 1 281 ? 43.317 43.139 -49.268 1.00 44.20 281 PRO B O 1
ATOM 4191 N N . ALA B 1 282 ? 42.157 43.476 -51.178 1.00 45.40 282 ALA B N 1
ATOM 4192 C CA . ALA B 1 282 ? 40.850 43.532 -50.529 1.00 47.49 282 ALA B CA 1
ATOM 4193 C C . ALA B 1 282 ? 40.571 42.301 -49.675 1.00 46.46 282 ALA B C 1
ATOM 4194 O O . ALA B 1 282 ? 40.144 42.429 -48.535 1.00 46.98 282 ALA B O 1
ATOM 4196 N N . VAL B 1 283 ? 40.844 41.100 -50.183 1.00 45.43 283 VAL B N 1
ATOM 4197 C CA . VAL B 1 283 ? 40.622 39.909 -49.367 1.00 45.01 283 VAL B CA 1
ATOM 4198 C C . VAL B 1 283 ? 41.590 39.857 -48.178 1.00 43.05 283 VAL B C 1
ATOM 4199 O O . VAL B 1 283 ? 41.179 39.511 -47.081 1.00 43.18 283 VAL B O 1
ATOM 4203 N N . TYR B 1 284 ? 42.845 40.244 -48.375 1.00 41.06 284 TYR B N 1
ATOM 4204 C CA . TYR B 1 284 ? 43.791 40.187 -47.298 1.00 39.69 284 TYR B CA 1
ATOM 4205 C C . TYR B 1 284 ? 43.344 41.107 -46.165 1.00 40.92 284 TYR B C 1
ATOM 4206 O O . TYR B 1 284 ? 43.352 40.703 -45.003 1.00 40.38 284 TYR B O 1
ATOM 4215 N N . LYS B 1 285 ? 42.955 42.327 -46.511 1.00 42.67 285 LYS B N 1
ATOM 4216 C CA . LYS B 1 285 ? 42.459 43.283 -45.526 1.00 44.67 285 LYS B CA 1
ATOM 4217 C C . LYS B 1 285 ? 41.177 42.843 -44.787 1.00 45.56 285 LYS B C 1
ATOM 4218 O O . LYS B 1 285 ? 41.091 42.991 -43.581 1.00 44.80 285 LYS B O 1
ATOM 4224 N N . ALA B 1 286 ? 40.212 42.273 -45.487 1.00 46.77 286 ALA B N 1
ATOM 4225 C CA . ALA B 1 286 ? 39.054 41.648 -44.802 1.00 49.48 286 ALA B CA 1
ATOM 4226 C C . ALA B 1 286 ? 39.461 40.468 -43.905 1.00 47.85 286 ALA B C 1
ATOM 4227 O O . ALA B 1 286 ? 38.850 40.218 -42.864 1.00 49.84 286 ALA B O 1
ATOM 4229 N N . ALA B 1 287 ? 40.466 39.719 -44.333 1.00 45.72 287 ALA B N 1
ATOM 4230 C CA . ALA B 1 287 ? 40.944 38.590 -43.566 1.00 44.51 287 ALA B CA 1
ATOM 4231 C C . ALA B 1 287 ? 41.528 39.082 -42.233 1.00 44.63 287 ALA B C 1
ATOM 4232 O O . ALA B 1 287 ? 41.350 38.435 -41.197 1.00 45.11 287 ALA B O 1
ATOM 4234 N N . ILE B 1 288 ? 42.245 40.206 -42.279 1.00 44.82 288 ILE B N 1
ATOM 4235 C CA . ILE B 1 288 ? 42.762 40.843 -41.077 1.00 45.04 288 ILE B CA 1
ATOM 4236 C C . ILE B 1 288 ? 41.617 41.126 -40.101 1.00 48.73 288 ILE B C 1
ATOM 4237 O O . ILE B 1 288 ? 41.683 40.728 -38.945 1.00 48.55 288 ILE B O 1
ATOM 4242 N N . GLY B 1 289 ? 40.561 41.778 -40.582 1.00 53.52 289 GLY B N 1
ATOM 4243 C CA . GLY B 1 289 ? 39.376 42.030 -39.780 1.00 58.11 289 GLY B CA 1
ATOM 4244 C C . GLY B 1 289 ? 38.836 40.765 -39.159 1.00 59.72 289 GLY B C 1
ATOM 4245 O O . GLY B 1 289 ? 38.643 40.713 -37.961 1.00 60.85 289 GLY B O 1
ATOM 4246 N N . LYS B 1 290 ? 38.637 39.733 -39.967 1.00 60.74 290 LYS B N 1
ATOM 4247 C CA . LYS B 1 290 ? 38.051 38.472 -39.506 1.00 63.82 290 LYS B CA 1
ATOM 4248 C C . LYS B 1 290 ? 38.897 37.668 -38.487 1.00 63.35 290 LYS B C 1
ATOM 4249 O O . LYS B 1 290 ? 38.360 36.867 -37.706 1.00 64.12 290 LYS B O 1
ATOM 4255 N N . SER B 1 291 ? 40.208 37.884 -38.497 1.00 49.88 291 SER B N 1
ATOM 4256 C CA . SER B 1 291 ? 41.129 37.158 -37.622 1.00 49.80 291 SER B CA 1
ATOM 4257 C C . SER B 1 291 ? 41.727 38.023 -36.515 1.00 50.17 291 SER B C 1
ATOM 4258 O O . SER B 1 291 ? 42.392 37.511 -35.635 1.00 48.86 291 SER B O 1
ATOM 4269 N N . GLU B 1 293 ? 40.756 39.342 -33.684 1.00 51.44 293 GLU B N 1
ATOM 4270 C CA . GLU B 1 293 ? 40.555 39.011 -32.281 1.00 50.36 293 GLU B CA 1
ATOM 4271 C C . GLU B 1 293 ? 41.470 37.900 -31.862 1.00 46.93 293 GLU B C 1
ATOM 4272 O O . GLU B 1 293 ? 41.782 37.770 -30.693 1.00 46.74 293 GLU B O 1
ATOM 4278 N N . GLY B 1 294 ? 41.901 37.086 -32.815 1.00 43.87 294 GLY B N 1
ATOM 4279 C CA . GLY B 1 294 ? 42.804 35.987 -32.506 1.00 41.15 294 GLY B CA 1
ATOM 4280 C C . GLY B 1 294 ? 44.241 36.408 -32.252 1.00 38.23 294 GLY B C 1
ATOM 4281 O O . GLY B 1 294 ? 45.034 35.625 -31.680 1.00 36.12 294 GLY B O 1
ATOM 4282 N N . LEU B 1 295 ? 44.624 37.629 -32.656 1.00 37.76 295 LEU B N 1
ATOM 4283 C CA . LEU B 1 295 ? 46.029 38.048 -32.447 1.00 35.54 295 LEU B CA 1
ATOM 4284 C C . LEU B 1 295 ? 46.232 38.453 -30.995 1.00 35.32 295 LEU B C 1
ATOM 4285 O O . LEU B 1 295 ? 45.381 39.083 -30.409 1.00 35.40 295 LEU B O 1
ATOM 4290 N N . SER B 1 296 ? 47.359 38.049 -30.397 1.00 35.92 296 SER B N 1
ATOM 4291 C CA . SER B 1 296 ? 47.730 38.450 -29.009 1.00 34.80 296 SER B CA 1
ATOM 4292 C C . SER B 1 296 ? 47.951 39.964 -28.933 1.00 34.90 296 SER B C 1
ATOM 4293 O O . SER B 1 296 ? 48.766 40.493 -29.664 1.00 34.92 296 SER B O 1
ATOM 4296 N N . PRO B 1 297 ? 47.223 40.655 -28.069 1.00 35.55 297 PRO B N 1
ATOM 4297 C CA . PRO B 1 297 ? 47.449 42.127 -27.976 1.00 36.64 297 PRO B CA 1
ATOM 4298 C C . PRO B 1 297 ? 48.828 42.504 -27.427 1.00 36.65 297 PRO B C 1
ATOM 4299 O O . PRO B 1 297 ? 49.380 43.564 -27.761 1.00 38.35 297 PRO B O 1
ATOM 4303 N N . ASP B 1 298 ? 49.396 41.641 -26.602 1.00 36.20 298 ASP B N 1
ATOM 4304 C CA . ASP B 1 298 ? 50.542 42.037 -25.810 1.00 37.51 298 ASP B CA 1
ATOM 4305 C C . ASP B 1 298 ? 51.519 40.924 -25.504 1.00 35.76 298 ASP B C 1
ATOM 4306 O O . ASP B 1 298 ? 52.408 41.100 -24.691 1.00 34.85 298 ASP B O 1
ATOM 4311 N N . GLY B 1 299 ? 51.349 39.775 -26.136 1.00 34.58 299 GLY B N 1
ATOM 4312 C CA . GLY B 1 299 ? 52.259 38.712 -25.939 1.00 33.62 299 GLY B CA 1
ATOM 4313 C C . GLY B 1 299 ? 51.976 37.778 -24.782 1.00 33.77 299 GLY B C 1
ATOM 4314 O O . GLY B 1 299 ? 52.639 36.734 -24.700 1.00 32.56 299 GLY B O 1
ATOM 4315 N N . VAL B 1 300 ? 51.054 38.142 -23.883 1.00 33.89 300 VAL B N 1
ATOM 4316 C CA . VAL B 1 300 ? 50.887 37.432 -22.622 1.00 34.02 300 VAL B CA 1
ATOM 4317 C C . VAL B 1 300 ? 50.162 36.072 -22.838 1.00 33.97 300 VAL B C 1
ATOM 4318 O O . VAL B 1 300 ? 49.096 36.006 -23.435 1.00 35.67 300 VAL B O 1
ATOM 4322 N N . ILE B 1 301 ? 50.753 35.001 -22.325 1.00 34.52 301 ILE B N 1
ATOM 4323 C CA . ILE B 1 301 ? 50.230 33.646 -22.502 1.00 34.22 301 ILE B CA 1
ATOM 4324 C C . ILE B 1 301 ? 49.198 33.511 -21.434 1.00 36.56 301 ILE B C 1
ATOM 4325 O O . ILE B 1 301 ? 49.520 33.785 -20.284 1.00 38.51 301 ILE B O 1
ATOM 4330 N N . PRO B 1 302 ? 47.933 33.138 -21.781 1.00 38.77 302 PRO B N 1
ATOM 4331 C CA . PRO B 1 302 ? 46.968 32.954 -20.700 1.00 40.54 302 PRO B CA 1
ATOM 4332 C C . PRO B 1 302 ? 47.308 31.766 -19.797 1.00 39.81 302 PRO B C 1
ATOM 4333 O O . PRO B 1 302 ? 47.760 30.711 -20.254 1.00 39.32 302 PRO B O 1
ATOM 4337 N N . GLU B 1 303 ? 47.086 31.974 -18.504 1.00 40.70 303 GLU B N 1
ATOM 4338 C CA . GLU B 1 303 ? 47.577 31.092 -17.458 1.00 40.86 303 GLU B CA 1
ATOM 4339 C C . GLU B 1 303 ? 46.890 29.730 -17.463 1.00 40.91 303 GLU B C 1
ATOM 4340 O O . GLU B 1 303 ? 47.472 28.739 -16.998 1.00 39.80 303 GLU B O 1
ATOM 4346 N N . ASP B 1 304 ? 45.663 29.685 -17.987 1.00 40.96 304 ASP B N 1
ATOM 4347 C CA . ASP B 1 304 ? 44.901 28.411 -18.156 1.00 42.26 304 ASP B CA 1
ATOM 4348 C C . ASP B 1 304 ? 45.101 27.761 -19.535 1.00 41.26 304 ASP B C 1
ATOM 4349 O O . ASP B 1 304 ? 44.523 26.709 -19.818 1.00 43.21 304 ASP B O 1
ATOM 4354 N N . GLY B 1 305 ? 45.923 28.368 -20.390 1.00 38.85 305 GLY B N 1
ATOM 4355 C CA . GLY B 1 305 ? 46.014 27.912 -21.766 1.00 37.74 305 GLY B CA 1
ATOM 4356 C C . GLY B 1 305 ? 46.658 26.547 -21.917 1.00 37.57 305 GLY B C 1
ATOM 4357 O O . GLY B 1 305 ? 46.148 25.691 -22.641 1.00 37.77 305 GLY B O 1
ATOM 4358 N N . ALA B 1 306 ? 47.770 26.343 -21.216 1.00 37.02 306 ALA B N 1
ATOM 4359 C CA . ALA B 1 306 ? 48.461 25.044 -21.223 1.00 37.75 306 ALA B CA 1
ATOM 4360 C C . ALA B 1 306 ? 47.539 23.924 -20.759 1.00 39.54 306 ALA B C 1
ATOM 4361 O O . ALA B 1 306 ? 47.502 22.851 -21.388 1.00 42.44 306 ALA B O 1
ATOM 4363 N N . ALA B 1 307 ? 46.767 24.164 -19.700 1.00 40.89 307 ALA B N 1
ATOM 4364 C CA . ALA B 1 307 ? 45.753 23.167 -19.233 1.00 41.88 307 ALA B CA 1
ATOM 4365 C C . ALA B 1 307 ? 44.765 22.804 -20.343 1.00 43.12 307 ALA B C 1
ATOM 4366 O O . ALA B 1 307 ? 44.346 21.629 -20.473 1.00 43.84 307 ALA B O 1
ATOM 4368 N N . THR B 1 308 ? 44.363 23.799 -21.142 1.00 41.99 308 THR B N 1
ATOM 4369 C CA . THR B 1 308 ? 43.344 23.546 -22.165 1.00 43.52 308 THR B CA 1
ATOM 4370 C C . THR B 1 308 ? 43.945 22.745 -23.313 1.00 43.25 308 THR B C 1
ATOM 4371 O O . THR B 1 308 ? 43.408 21.756 -23.780 1.00 45.39 308 THR B O 1
ATOM 4375 N N . ALA B 1 309 ? 45.095 23.190 -23.756 1.00 41.51 309 ALA B N 1
ATOM 4376 C CA . ALA B 1 309 ? 45.874 22.475 -24.756 1.00 41.58 309 ALA B CA 1
ATOM 4377 C C . ALA B 1 309 ? 46.149 21.025 -24.326 1.00 43.00 309 ALA B C 1
ATOM 4378 O O . ALA B 1 309 ? 46.050 20.113 -25.158 1.00 45.81 309 ALA B O 1
ATOM 4380 N N . LEU B 1 310 ? 46.428 20.797 -23.034 1.00 42.49 310 LEU B N 1
ATOM 4381 C CA . LEU B 1 310 ? 46.785 19.458 -22.579 1.00 44.02 310 LEU B CA 1
ATOM 4382 C C . LEU B 1 310 ? 45.550 18.550 -22.658 1.00 46.79 310 LEU B C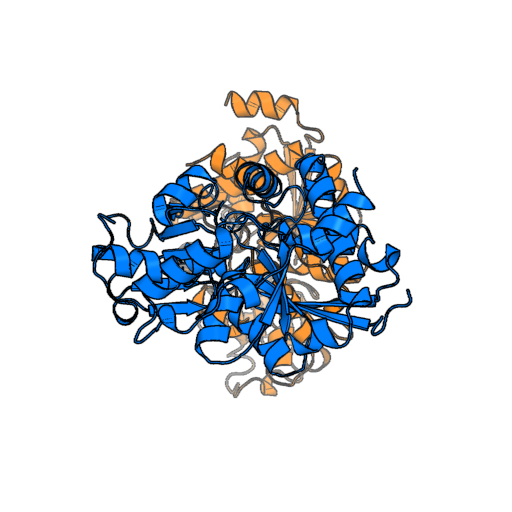 1
ATOM 4383 O O . LEU B 1 310 ? 45.651 17.374 -23.037 1.00 48.10 310 LEU B O 1
ATOM 4388 N N . LYS B 1 311 ? 44.388 19.105 -22.323 1.00 47.98 311 LYS B N 1
ATOM 4389 C CA . LYS B 1 311 ? 43.105 18.387 -22.491 1.00 51.63 311 LYS B CA 1
ATOM 4390 C C . LYS B 1 311 ? 42.803 18.041 -23.950 1.00 52.07 311 LYS B C 1
ATOM 4391 O O . LYS B 1 311 ? 42.386 16.924 -24.270 1.00 54.66 311 LYS B O 1
ATOM 4397 N N . ALA B 1 312 ? 42.989 19.030 -24.828 1.00 50.56 312 ALA B N 1
ATOM 4398 C CA . ALA B 1 312 ? 42.744 18.889 -26.272 1.00 51.23 312 ALA B CA 1
ATOM 4399 C C . ALA B 1 312 ? 43.437 17.643 -26.776 1.00 52.65 312 ALA B C 1
ATOM 4400 O O . ALA B 1 312 ? 42.804 16.777 -27.366 1.00 55.87 312 ALA B O 1
ATOM 4402 N N . LEU B 1 313 ? 44.733 17.530 -26.473 1.00 51.46 313 LEU B N 1
ATOM 4403 C CA . LEU B 1 313 ? 45.570 16.383 -26.896 1.00 52.76 313 LEU B CA 1
ATOM 4404 C C . LEU B 1 313 ? 45.168 15.082 -26.236 1.00 56.36 313 LEU B C 1
ATOM 4405 O O . LEU B 1 313 ? 45.161 14.035 -26.899 1.00 59.15 313 LEU B O 1
ATOM 4410 N N . ALA B 1 314 ? 44.850 15.137 -24.938 1.00 56.39 314 ALA B N 1
ATOM 4411 C CA . ALA B 1 314 ? 44.250 13.986 -24.239 1.00 59.42 314 ALA B CA 1
ATOM 4412 C C . ALA B 1 314 ? 42.989 13.478 -24.963 1.00 62.81 314 ALA B C 1
ATOM 4413 O O . ALA B 1 314 ? 42.735 12.274 -25.001 1.00 66.08 314 ALA B O 1
ATOM 4415 N N . ALA B 1 315 ? 42.205 14.387 -25.548 1.00 62.75 315 ALA B N 1
ATOM 4416 C CA . ALA B 1 315 ? 40.972 13.988 -26.239 1.00 66.28 315 ALA B CA 1
ATOM 4417 C C . ALA B 1 315 ? 41.213 13.115 -27.484 1.00 69.31 315 ALA B C 1
ATOM 4418 O O . ALA B 1 315 ? 40.338 12.343 -27.823 1.00 73.78 315 ALA B O 1
ATOM 4420 N N . PHE B 1 316 ? 42.357 13.223 -28.175 1.00 68.24 316 PHE B N 1
ATOM 4421 C CA . PHE B 1 316 ? 42.536 12.432 -29.418 1.00 71.21 316 PHE B CA 1
ATOM 4422 C C . PHE B 1 316 ? 43.890 11.741 -29.640 1.00 71.95 316 PHE B C 1
ATOM 4423 O O . PHE B 1 316 ? 43.913 10.644 -30.181 1.00 75.68 316 PHE B O 1
ATOM 4431 N N . VAL B 1 317 ? 45.007 12.358 -29.276 1.00 68.97 317 VAL B N 1
ATOM 4432 C CA . VAL B 1 317 ? 46.298 11.745 -29.598 1.00 70.48 317 VAL B CA 1
ATOM 4433 C C . VAL B 1 317 ? 46.346 10.387 -28.952 1.00 74.54 317 VAL B C 1
ATOM 4434 O O . VAL B 1 317 ? 46.184 10.289 -27.743 1.00 74.33 317 VAL B O 1
ATOM 4438 N N . PRO B 1 318 ? 46.575 9.329 -29.749 1.00 79.31 318 PRO B N 1
ATOM 4439 C CA . PRO B 1 318 ? 46.418 7.966 -29.239 1.00 83.42 318 PRO B CA 1
ATOM 4440 C C . PRO B 1 318 ? 47.499 7.612 -28.218 1.00 83.00 318 PRO B C 1
ATOM 4441 O O . PRO B 1 318 ? 48.651 8.077 -28.332 1.00 81.00 318 PRO B O 1
ATOM 4445 N N . ASP B 1 319 ? 47.122 6.821 -27.214 1.00 85.12 319 ASP B N 1
ATOM 4446 C CA . ASP B 1 319 ? 48.039 6.474 -26.122 1.00 84.80 319 ASP B CA 1
ATOM 4447 C C . ASP B 1 319 ? 48.880 7.655 -25.679 1.00 79.52 319 ASP B C 1
ATOM 4448 O O . ASP B 1 319 ? 50.116 7.602 -25.658 1.00 79.33 319 ASP B O 1
ATOM 4453 N N . PHE B 1 320 ? 48.169 8.728 -25.365 1.00 75.78 320 PHE B N 1
ATOM 4454 C CA . PHE B 1 320 ? 48.741 9.928 -24.799 1.00 70.62 320 PHE B CA 1
ATOM 4455 C C . PHE B 1 320 ? 48.273 9.922 -23.369 1.00 69.27 320 PHE B C 1
ATOM 4456 O O . PHE B 1 320 ? 47.086 9.723 -23.078 1.00 70.69 320 PHE B O 1
ATOM 4464 N N . ASP B 1 321 ? 49.213 10.081 -22.464 1.00 66.65 321 ASP B N 1
ATOM 4465 C CA . ASP B 1 321 ? 48.880 10.076 -21.062 1.00 65.26 321 ASP B CA 1
ATOM 4466 C C . ASP B 1 321 ? 49.109 11.488 -20.471 1.00 60.65 321 ASP B C 1
ATOM 4467 O O . ASP B 1 321 ? 50.211 11.815 -20.055 1.00 58.77 321 ASP B O 1
ATOM 4472 N N . ALA B 1 322 ? 48.046 12.286 -20.422 1.00 58.73 322 ALA B N 1
ATOM 4473 C CA . ALA B 1 322 ? 48.066 13.628 -19.815 1.00 55.96 322 ALA B CA 1
ATOM 4474 C C . ALA B 1 322 ? 48.713 13.689 -18.425 1.00 55.51 322 ALA B C 1
ATOM 4475 O O . ALA B 1 322 ? 49.531 14.564 -18.170 1.00 54.61 322 ALA B O 1
ATOM 4477 N N . ALA B 1 323 ? 48.352 12.748 -17.555 1.00 58.98 323 ALA B N 1
ATOM 4478 C CA . ALA B 1 323 ? 48.842 12.694 -16.179 1.00 59.78 323 ALA B CA 1
ATOM 4479 C C . ALA B 1 323 ? 50.359 12.871 -16.069 1.00 59.07 323 ALA B C 1
ATOM 4480 O O . ALA B 1 323 ? 50.830 13.531 -15.126 1.00 58.83 323 ALA B O 1
ATOM 4482 N N . LYS B 1 324 ? 51.116 12.286 -17.013 1.00 59.80 324 LYS B N 1
ATOM 4483 C CA . LYS B 1 324 ? 52.608 12.371 -17.006 1.00 58.39 324 LYS B CA 1
ATOM 4484 C C . LYS B 1 324 ? 53.225 13.675 -17.502 1.00 54.83 324 LYS B C 1
ATOM 4485 O O . LYS B 1 324 ? 54.453 13.823 -17.490 1.00 53.65 324 LYS B O 1
ATOM 4491 N N . VAL B 1 325 ? 52.393 14.588 -17.995 1.00 52.79 325 VAL B N 1
ATOM 4492 C CA . VAL B 1 325 ? 52.853 15.858 -18.526 1.00 48.62 325 VAL B CA 1
ATOM 4493 C C . VAL B 1 325 ? 52.557 16.955 -17.535 1.00 48.16 325 VAL B C 1
ATOM 4494 O O . VAL B 1 325 ? 51.419 17.082 -17.065 1.00 48.06 325 VAL B O 1
ATOM 4498 N N . ASP B 1 326 ? 53.558 17.813 -17.299 1.00 47.03 326 ASP B N 1
ATOM 4499 C CA . ASP B 1 326 ? 53.413 18.950 -16.414 1.00 45.07 326 ASP B CA 1
ATOM 4500 C C . ASP B 1 326 ? 53.304 20.200 -17.278 1.00 42.85 326 ASP B C 1
ATOM 4501 O O . ASP B 1 326 ? 54.307 20.704 -17.793 1.00 40.86 326 ASP B O 1
ATOM 4506 N N . PRO B 1 327 ? 52.076 20.699 -17.433 1.00 41.31 327 PRO B N 1
ATOM 4507 C CA . PRO B 1 327 ? 51.861 21.789 -18.344 1.00 40.21 327 PRO B CA 1
ATOM 4508 C C . PRO B 1 327 ? 52.672 23.032 -17.977 1.00 38.34 327 PRO B C 1
ATOM 4509 O O . PRO B 1 327 ? 53.029 23.812 -18.853 1.00 37.65 327 PRO B O 1
ATOM 4513 N N . ALA B 1 328 ? 52.986 23.196 -16.698 1.00 39.24 328 ALA B N 1
ATOM 4514 C CA . ALA B 1 328 ? 53.684 24.399 -16.209 1.00 38.42 328 ALA B CA 1
ATOM 4515 C C . ALA B 1 328 ? 55.105 24.482 -16.708 1.00 38.23 328 ALA B C 1
ATOM 4516 O O . ALA B 1 328 ? 55.735 25.566 -16.646 1.00 37.73 328 ALA B O 1
ATOM 4518 N N . LYS B 1 329 ? 55.658 23.346 -17.144 1.00 38.37 329 LYS B N 1
ATOM 4519 C CA . LYS B 1 329 ? 56.992 23.387 -17.730 1.00 39.37 329 LYS B CA 1
ATOM 4520 C C . LYS B 1 329 ? 56.987 23.911 -19.182 1.00 38.12 329 LYS B C 1
ATOM 4521 O O . LYS B 1 329 ? 58.047 24.165 -19.740 1.00 36.86 329 LYS B O 1
ATOM 4527 N N . ALA B 1 330 ? 55.794 24.015 -19.785 1.00 37.30 330 ALA B N 1
ATOM 4528 C CA . ALA B 1 330 ? 55.674 24.296 -21.219 1.00 37.69 330 ALA B CA 1
ATOM 4529 C C . ALA B 1 330 ? 55.733 25.774 -21.580 1.00 35.99 330 ALA B C 1
ATOM 4530 O O . ALA B 1 330 ? 55.809 26.094 -22.768 1.00 36.14 330 ALA B O 1
ATOM 4532 N N . TRP B 1 331 ? 55.580 26.645 -20.594 1.00 36.27 331 TRP B N 1
ATOM 4533 C CA . TRP B 1 331 ? 55.356 28.084 -20.880 1.00 35.95 331 TRP B CA 1
ATOM 4534 C C . TRP B 1 331 ? 55.817 28.967 -19.736 1.00 36.08 331 TRP B C 1
ATOM 4535 O O . TRP B 1 331 ? 55.872 28.490 -18.623 1.00 36.70 331 TRP B O 1
ATOM 4546 N N . THR B 1 332 ? 56.099 30.254 -20.000 1.00 35.82 332 THR B N 1
ATOM 4547 C CA . THR B 1 332 ? 56.282 31.220 -18.943 1.00 36.21 332 THR B CA 1
ATOM 4548 C C . THR B 1 332 ? 55.992 32.633 -19.465 1.00 35.48 332 THR B C 1
ATOM 4549 O O . THR B 1 332 ? 56.233 32.938 -20.631 1.00 35.36 332 THR B O 1
ATOM 4553 N N . ASN B 1 333 ? 55.553 33.502 -18.572 1.00 34.60 333 ASN B N 1
ATOM 4554 C CA . ASN B 1 333 ? 55.340 34.901 -18.862 1.00 34.33 333 ASN B CA 1
ATOM 4555 C C . ASN B 1 333 ? 56.463 35.762 -18.278 1.00 35.58 333 ASN B C 1
ATOM 4556 O O . ASN B 1 333 ? 56.303 36.966 -18.126 1.00 34.84 333 ASN B O 1
ATOM 4561 N N . GLU B 1 334 ? 57.581 35.133 -17.918 1.00 35.70 334 GLU B N 1
ATOM 4562 C CA . GLU B 1 334 ? 58.666 35.832 -17.225 1.00 38.46 334 GLU B CA 1
ATOM 4563 C C . GLU B 1 334 ? 59.197 36.948 -18.100 1.00 38.15 334 GLU B C 1
ATOM 4564 O O . GLU B 1 334 ? 59.449 38.017 -17.598 1.00 39.15 334 GLU B O 1
ATOM 4570 N N . TYR B 1 335 ? 59.356 36.653 -19.392 1.00 37.06 335 TYR B N 1
ATOM 4571 C CA . TYR B 1 335 ? 59.908 37.586 -20.395 1.00 37.19 335 TYR B CA 1
ATOM 4572 C C . TYR B 1 335 ? 58.850 38.528 -20.962 1.00 36.30 335 TYR B C 1
ATOM 4573 O O . TYR B 1 335 ? 59.134 39.725 -21.160 1.00 34.26 335 TYR B O 1
ATOM 4582 N N . THR B 1 336 ? 57.635 38.031 -21.173 1.00 34.05 336 THR B N 1
ATOM 4583 C CA . THR B 1 336 ? 56.541 38.904 -21.650 1.00 35.11 336 THR B CA 1
ATOM 4584 C C . THR B 1 336 ? 56.212 40.006 -20.645 1.00 37.32 336 THR B C 1
ATOM 4585 O O . THR B 1 336 ? 55.994 41.146 -21.046 1.00 39.41 336 THR B O 1
ATOM 4589 N N . ARG B 1 337 ? 56.248 39.722 -19.350 1.00 38.33 337 ARG B N 1
ATOM 4590 C CA . ARG B 1 337 ? 56.014 40.780 -18.334 1.00 41.56 337 ARG B CA 1
ATOM 4591 C C . ARG B 1 337 ? 57.084 41.883 -18.438 1.00 43.01 337 ARG B C 1
ATOM 4592 O O . ARG B 1 337 ? 56.764 43.075 -18.449 1.00 42.81 337 ARG B O 1
ATOM 4600 N N . ARG B 1 338 ? 58.354 41.491 -18.543 1.00 43.30 338 ARG B N 1
ATOM 4601 C CA . ARG B 1 338 ? 59.428 42.485 -18.665 1.00 45.17 338 ARG B CA 1
ATOM 4602 C C . ARG B 1 338 ? 59.329 43.239 -19.988 1.00 44.52 338 ARG B C 1
ATOM 4603 O O . ARG B 1 338 ? 59.625 44.443 -20.032 1.00 45.86 338 ARG B O 1
ATOM 4611 N N . ALA B 1 339 ? 58.891 42.574 -21.059 1.00 41.36 339 ALA B N 1
ATOM 4612 C CA . ALA B 1 339 ? 58.674 43.292 -22.322 1.00 42.13 339 ALA B CA 1
ATOM 4613 C C . ALA B 1 339 ? 57.600 44.368 -22.186 1.00 43.86 339 ALA B C 1
ATOM 4614 O O . ALA B 1 339 ? 57.795 45.517 -22.600 1.00 45.01 339 ALA B O 1
ATOM 4616 N N . ASN B 1 340 ? 56.480 44.011 -21.575 1.00 44.22 340 ASN B N 1
ATOM 4617 C CA . ASN B 1 340 ? 55.376 44.968 -21.398 1.00 46.12 340 ASN B CA 1
ATOM 4618 C C . ASN B 1 340 ? 55.739 46.129 -20.482 1.00 49.44 340 ASN B C 1
ATOM 4619 O O . ASN B 1 340 ? 55.305 47.256 -20.699 1.00 51.72 340 ASN B O 1
ATOM 4624 N N . GLU B 1 341 ? 56.565 45.863 -19.483 1.00 50.81 341 GLU B N 1
ATOM 4625 C CA . GLU B 1 341 ? 57.068 46.935 -18.637 1.00 55.76 341 GLU B CA 1
ATOM 4626 C C . GLU B 1 341 ? 58.053 47.822 -19.370 1.00 56.01 341 GLU B C 1
ATOM 4627 O O . GLU B 1 341 ? 58.057 49.011 -19.184 1.00 59.29 341 GLU B O 1
ATOM 4633 N N . LYS B 1 342 ? 58.913 47.229 -20.175 1.00 53.95 342 LYS B N 1
ATOM 4634 C CA . LYS B 1 342 ? 59.875 48.010 -20.917 1.00 55.94 342 LYS B CA 1
ATOM 4635 C C . LYS B 1 342 ? 59.229 48.797 -22.084 1.00 54.99 342 LYS B C 1
ATOM 4636 O O . LYS B 1 342 ? 59.662 49.881 -22.372 1.00 53.77 342 LYS B O 1
ATOM 4642 N N . TYR B 1 343 ? 58.219 48.230 -22.750 1.00 51.44 343 TYR B N 1
ATOM 4643 C CA . TYR B 1 343 ? 57.530 48.908 -23.846 1.00 51.91 343 TYR B CA 1
ATOM 4644 C C . TYR B 1 343 ? 56.024 48.994 -23.573 1.00 52.56 343 TYR B C 1
ATOM 4645 O O . TYR B 1 343 ? 55.200 48.364 -24.270 1.00 50.51 343 TYR B O 1
ATOM 4654 N N . PRO B 1 344 ? 55.648 49.778 -22.560 1.00 55.66 344 PRO B N 1
ATOM 4655 C CA . PRO B 1 344 ? 54.222 49.937 -22.251 1.00 57.14 344 PRO B CA 1
ATOM 4656 C C . PRO B 1 344 ? 53.358 50.336 -23.469 1.00 57.90 344 PRO B C 1
ATOM 4657 O O . PRO B 1 344 ? 52.175 49.980 -23.532 1.00 57.97 344 PRO B O 1
ATOM 4661 N N . ASN B 1 345 ? 53.943 51.034 -24.433 1.00 58.97 345 ASN B N 1
ATOM 4662 C CA . ASN B 1 345 ? 53.229 51.332 -25.668 1.00 59.63 345 ASN B CA 1
ATOM 4663 C C . ASN B 1 345 ? 53.882 50.818 -26.964 1.00 57.44 345 ASN B C 1
ATOM 4664 O O . ASN B 1 345 ? 54.708 49.886 -27.099 1.00 54.77 345 ASN B O 1
#

Foldseek 3Di:
DDWLDQEFEEEEFACLFPQNLLVLLLVLVCLLVVLSHDYHYDYHLAQVVSVVCQVVPVGFKYFWWLLVQQVCVLVVFHKAFAFAFWWWAKWKWFFCVVPVVDDDPVVQFAFEEEESDPPGPLVVVLLVQLVVPHASVRHHYDNQGHADSQLVCQVVPVGGMYIYAPPSVLVVVVVTTDTPQDTLAPVSRCVRLVHIGITTMMGGVVSCVSTVSSSLSVNLSSQVSLQCLVPDQLVVSCVRGPVRSCNPPSVSSNVRSVSRNGTDNGRADDPCPLVSSLSSCVSHPPPGDSVSGDSVSHYDHPSSVVSCVVVVD/DVVLVVLLVVFLAQEFEEEEFACLFPLNLLVLLLVLVCLLVSNNHDYHYHYHLAQVVRVVCQVVPVGFKYFWWLLVQQVCVLVVFFKAFAFAWWWKAWWKWFFCVQCVPCPDDVVQQAFEEEESDPPHPLVLVQLVCLVVPHHPVSHHYDRQGHAPSQLCCQVVVVGRMYIYAPPSVLVVVVVGTDTDQDTLAPVSRCVSQVDIGTTTMMGGVVSCVSGVSSSLSVNLSSQVSLQCLVVDQLVVSCVSGPVRSCNPPSVSRSVSSVSRNGTDNGGAHDPCHLVSSLVSCVSHVPPRDSVSTDSVSHYDHPSSVVSCVVPVD

Solvent-accessible surface area: 23789 Å² total

Sequence (634 aa):
QKLEKAKVQIAVGGKPLIYYLPLTIAEVKGFFKDEGLDVSIADFAGGSKALQAVVGGSADVVSGAFEHTLSLQAKGQFYRAFALQGRAPIGVGVSKKNLPGYKGPADLKGRKIGVTAPGSSTNVVNFFLAKHGLKASDVSFIGVGAGAGAVTALRSGQIDAISNTDPVVSLETSGDIQIIVDTRTLKDTKEIFGGNPAGCLYAPQAFVDANPNTAQALTNAIVRADKWIQKAGADEIAKAVPEGYLLGDPAVYKAAIGKSEGLSPDGVIPEEDGAATALKALAAFVPDFDAAKVDPAKAWTNEYTRRANEKYPNLAPAIVRAQKLEKAKVQIAVGGKPLIYYLPLTIAEVKGFFKDEGLDVSIADFAGGSKALQAVVGGSADVVSGAFEHTLSLQAKGQFYRAFALQGRAPIGVGVSKKNLPGYKGPADLKGRKIGVTAPGSSTNVVNFFLAKHGLKASDVSFIGVGAGAGAVTALRSGQIDAISNTDPVVSLETSGDIQIIVDTRTLKDTKEIFGGNPAGCLYAPQAFVDANPNTAQALTNAIVRADKWIQKAGADEIAKAVPEGYLLGDPAVYKAAIGKSEGLSPDGVIPEDGAATALKALAAFVPDFDAAKVDPAKAWTNEYTRRANEKYPN

Secondary structure (DSSP, 8-state):
---S-SEEEEEES-TTSGGGHHHHHHHHTTHHHHTT-EEEEEE-SSHHHHHHHHHTTS-SEEEEETHHHHHHHHTT--EEEEEESBS---EEEEETTT-TT--SGGGGTT-EEEESSTTSTT--HHHHHHHTT--GGGSEEEE--SSHHHHHHHHHTS-SEEEE-TTT---TTTT-EEEEEE-SSHHHHHHHHS----EEEEEEHHHHHH-HHHHHHHHHHHHHHHHHHHHS-HHHHHHHS-GGGGTT-HHHHHHHHHH---B-SSSPPPTTHHHHHHHHHHHHSTT--GGG--GGGGB--HHHHHHHHH---/-HHHHHHHHT-S-SEEEEEEE-TTSGGGHHHHHHHHTTHHHHTT-EEEEEEESSHHHHHHHHHTTS-SEEEEETTHHHHHHTTT--EEEEEESBS---EEEEETTT-TT--SGGGGTT-EEEESSTTSS---HHHHHHHTT--GGGSEEEE--SSHHHHHHHHTTS-SEEEE-TTT---TTTT-EEEEEE-SSHHHHHHHHS----EEEEEEHHHHHH-HHHHHHHHHHHHHHHHHHHHS-HHHHHHHS-GGGGTT-HHHHHHHHHH---B-SS-PPPTTHHHHHHHHHHHHSTT--GGG--GGGSB--HHHHHHHHH---

Radius of gyration: 27.43 Å; Cα contacts (8 Å, |Δi|>4): 1429; chains: 2; bounding box: 55×51×82 Å

B-factor: mean 48.53, std 14.3, range [24.07, 100.86]

Nearest PDB structures (foldseek):
  4h6d-assembly2_H  TM=7.170E-01  e=2.178E-15  Saccharomyces cerevisiae
  4h67-assembly3_H  TM=7.054E-01  e=1.051E-15  Saccharomyces cerevisiae
  3ix1-assembly1_A  TM=7.739E-01  e=6.116E-15  Halalkalibacterium halodurans C-125
  4h67-assembly1_A  TM=7.024E-01  e=1.513E-15  Saccharomyces cerevisiae
  9b1v-assembly1_A  TM=7.380E-01  e=4.872E-12  Methylorubrum extorquens

Organism: Bordetella bronchiseptica (strain ATCC BAA-588 / NCTC 13252 / RB50) (NCBI:txid257310)

InterPro domains:
  IPR001638 Solute-binding protein family 3/N-terminal domain of MltF [SM00062] (34-280)
  IPR006311 Twin-arginine translocation pathway, signal sequence [PS51318] (1-27)